Protein AF-0000000083548381 (afdb_homodimer)

Foldseek 3Di:
DKFKKFWKAFQDPDPLFHAIEIEGLDQPPDDPVLLLCVQLVVQGQKYKYWHADPDPQFGIEIWIYHNHGTDFDDDRNVQRRVLVCQQVPVDWDAQDWDWGWYQTNVGTFIKIFGDYRRHTFKIKGWFAWKDWDDFDDDLPVVCQQQVADSVQWDAPPFDDTFTWMWRPFTATETEGHDPVRQLRGDGPLVVQLVVCVVVVHQGYKYKYQDDPDPQARIEIWTAGCVVPGGTDQDDFGVVQRVVLSCLLRPVDDPPDWDKGWYWGNVNVPRIGIKIWTWDDDNVTIIIMIMGHMDTDDIDMDDRD/DKFKKFWKAFQDPDPLFHAIEIEGLDQPPDDPVLLLCVQLVVQGQKYKYWHADPDPQFGIEIWIYHNHGTDFDDDRNVQRRVLVCQQVVVDWDAQDWDWGWYQTNVGTFIKIFGDYRRHTFKIKGWFAWKDWDDFDDDLPVVCQQFVADSVQWDAPPFDDTFTWMWRPFTATETEGHDPVRQLRGDGPLVVQLVVCVVVVHQGYKYKYQDDPDPQARIEIWTAGCVVPGGTDFDDFGVVQRVVLSCLLRPVDDPPDWDKGWYWGNVNVPRIGIKIWTWDDDNVTIIIMIMGHMDTDDIDMDDRD

Structure (mmCIF, N/CA/C/O backbone):
data_AF-0000000083548381-model_v1
#
loop_
_entity.id
_entity.type
_entity.pdbx_description
1 polymer 'Diaminopimelate epimerase'
#
loop_
_atom_site.group_PDB
_atom_site.id
_atom_site.type_symbol
_atom_site.label_atom_id
_atom_site.label_alt_id
_atom_site.label_comp_id
_atom_site.label_asym_id
_atom_site.label_entity_id
_atom_site.label_seq_id
_atom_site.pdbx_PDB_ins_code
_atom_site.Cartn_x
_atom_site.Cartn_y
_atom_site.Cartn_z
_atom_site.occupancy
_atom_site.B_iso_or_equiv
_atom_site.auth_seq_id
_atom_site.auth_comp_id
_atom_site.auth_asym_id
_atom_site.auth_atom_id
_atom_site.pdbx_PDB_model_num
ATOM 1 N N . MET A 1 1 ? -20.359 9.078 -6.699 1 93.06 1 MET A N 1
ATOM 2 C CA . MET A 1 1 ? -20.688 7.75 -7.223 1 93.06 1 MET A CA 1
ATOM 3 C C . MET A 1 1 ? -19.922 6.668 -6.473 1 93.06 1 MET A C 1
ATOM 5 O O . MET A 1 1 ? -18.922 6.957 -5.805 1 93.06 1 MET A O 1
ATOM 9 N N . LYS A 1 2 ? -20.438 5.449 -6.5 1 96.62 2 LYS A N 1
ATOM 10 C CA . LYS A 1 2 ? -19.828 4.355 -5.758 1 96.62 2 LYS A CA 1
ATOM 11 C C . LYS A 1 2 ? -19.703 3.104 -6.621 1 96.62 2 LYS A C 1
ATOM 13 O O . LYS A 1 2 ? -20.453 2.936 -7.586 1 96.62 2 LYS A O 1
ATOM 18 N N . LYS A 1 3 ? -18.734 2.312 -6.312 1 98.06 3 LYS A N 1
ATOM 19 C CA . LYS A 1 3 ? -18.562 0.994 -6.91 1 98.06 3 LYS A CA 1
ATOM 20 C C . LYS A 1 3 ? -18.297 -0.064 -5.844 1 98.06 3 LYS A C 1
ATOM 22 O O . LYS A 1 3 ? -17.641 0.213 -4.836 1 98.06 3 LYS A O 1
ATOM 27 N N . VAL A 1 4 ? -18.844 -1.214 -6.07 1 98.44 4 VAL A N 1
ATOM 28 C CA . VAL A 1 4 ? -18.469 -2.365 -5.25 1 98.44 4 VAL A CA 1
ATOM 29 C C . VAL A 1 4 ? -17 -2.695 -5.457 1 98.44 4 VAL A C 1
ATOM 31 O O . VAL A 1 4 ? -16.484 -2.619 -6.578 1 98.44 4 VAL A O 1
ATOM 34 N N . ILE A 1 5 ? -16.328 -3.074 -4.383 1 98.5 5 ILE A N 1
ATOM 35 C CA . ILE A 1 5 ? -14.914 -3.432 -4.477 1 98.5 5 ILE A CA 1
ATOM 36 C C . ILE A 1 5 ? -14.609 -4.578 -3.514 1 98.5 5 ILE A C 1
ATOM 38 O O . ILE A 1 5 ? -15.148 -4.629 -2.406 1 98.5 5 ILE A O 1
ATOM 42 N N . TYR A 1 6 ? -13.789 -5.531 -3.953 1 98.62 6 TYR A N 1
ATOM 43 C CA . TYR A 1 6 ? -13.32 -6.652 -3.146 1 98.62 6 TYR A CA 1
ATOM 44 C C . TYR A 1 6 ? -11.805 -6.582 -2.949 1 98.62 6 TYR A C 1
ATOM 46 O O . TYR A 1 6 ? -11.078 -6.137 -3.838 1 98.62 6 TYR A O 1
ATOM 54 N N . GLY A 1 7 ? -11.367 -6.918 -1.779 1 98.25 7 GLY A N 1
ATOM 55 C CA . GLY A 1 7 ? -10.008 -7.391 -1.57 1 98.25 7 GLY A CA 1
ATOM 56 C C . GLY A 1 7 ? -9.883 -8.898 -1.626 1 98.25 7 GLY A C 1
ATOM 57 O O . GLY A 1 7 ? -10.562 -9.609 -0.88 1 98.25 7 GLY A O 1
ATOM 58 N N . VAL A 1 8 ? -9.031 -9.391 -2.521 1 98.62 8 VAL A N 1
ATOM 59 C CA . VAL A 1 8 ? -8.969 -10.828 -2.756 1 98.62 8 VAL A CA 1
ATOM 60 C C . VAL A 1 8 ? -7.52 -11.305 -2.656 1 98.62 8 VAL A C 1
ATOM 62 O O . VAL A 1 8 ? -6.621 -10.711 -3.254 1 98.62 8 VAL A O 1
ATOM 65 N N . ASP A 1 9 ? -7.305 -12.312 -1.86 1 98.25 9 ASP A N 1
ATOM 66 C CA . ASP A 1 9 ? -6 -12.969 -1.795 1 98.25 9 ASP A CA 1
ATOM 67 C C . ASP A 1 9 ? -5.934 -14.148 -2.762 1 98.25 9 ASP A C 1
ATOM 69 O O . ASP A 1 9 ? -6.543 -15.195 -2.52 1 98.25 9 ASP A O 1
ATOM 73 N N . ALA A 1 10 ? -5.164 -13.938 -3.809 1 98.5 10 ALA A N 1
ATOM 74 C CA . ALA A 1 10 ? -4.98 -15 -4.797 1 98.5 10 ALA A CA 1
ATOM 75 C C . ALA A 1 10 ? -3.922 -16 -4.336 1 98.5 10 ALA A C 1
ATOM 77 O O . ALA A 1 10 ? -2.982 -15.633 -3.629 1 98.5 10 ALA A O 1
ATOM 78 N N . PHE A 1 11 ? -4.074 -17.266 -4.699 1 98.5 11 PHE A N 1
ATOM 79 C CA . PHE A 1 11 ? -3.166 -18.375 -4.414 1 98.5 11 PHE A CA 1
ATOM 80 C C . PHE A 1 11 ? -3.213 -18.75 -2.938 1 98.5 11 PHE A C 1
ATOM 82 O O . PHE A 1 11 ? -2.203 -19.156 -2.363 1 98.5 11 PHE A O 1
ATOM 89 N N . SER A 1 12 ? -4.332 -18.5 -2.312 1 97.5 12 SER A N 1
ATOM 90 C CA . SER A 1 12 ? -4.527 -18.906 -0.928 1 97.5 12 SER A CA 1
ATOM 91 C C . SER A 1 12 ? -6.008 -19.125 -0.619 1 97.5 12 SER A C 1
ATOM 93 O O . SER A 1 12 ? -6.863 -18.406 -1.146 1 97.5 12 SER A O 1
ATOM 95 N N . ALA A 1 13 ? -6.262 -20.109 0.198 1 95.5 13 ALA A N 1
ATOM 96 C CA . ALA A 1 13 ? -7.613 -20.312 0.717 1 95.5 13 ALA A CA 1
ATOM 97 C C . ALA A 1 13 ? -7.781 -19.656 2.082 1 95.5 13 ALA A C 1
ATOM 99 O O . ALA A 1 13 ? -8.898 -19.578 2.605 1 95.5 13 ALA A O 1
ATOM 100 N N . THR A 1 14 ? -6.699 -19.156 2.584 1 94 14 THR A N 1
ATOM 101 C CA . THR A 1 14 ? -6.691 -18.562 3.918 1 94 14 THR A CA 1
ATOM 102 C C . THR A 1 14 ? -6.504 -17.047 3.838 1 94 14 THR A C 1
ATOM 104 O O . THR A 1 14 ? -5.582 -16.562 3.18 1 94 14 THR A O 1
ATOM 107 N N . PRO A 1 15 ? -7.387 -16.312 4.594 1 96.12 15 PRO A N 1
ATOM 108 C CA . PRO A 1 15 ? -7.219 -14.859 4.605 1 96.12 15 PRO A CA 1
ATOM 109 C C . PRO A 1 15 ? -5.809 -14.438 5.012 1 96.12 15 PRO A C 1
ATOM 111 O O . PRO A 1 15 ? -5.211 -15.039 5.902 1 96.12 15 PRO A O 1
ATOM 114 N N . PHE A 1 16 ? -5.309 -13.383 4.41 1 96.38 16 PHE A N 1
ATOM 115 C CA . PHE A 1 16 ? -4.039 -12.727 4.699 1 96.38 16 PHE A CA 1
ATOM 116 C C . PHE A 1 16 ? -2.869 -13.555 4.188 1 96.38 16 PHE A C 1
ATOM 118 O O . PHE A 1 16 ? -1.716 -13.297 4.531 1 96.38 16 PHE A O 1
ATOM 125 N N . GLY A 1 17 ? -3.141 -14.57 3.42 1 96.25 17 GLY A N 1
ATOM 126 C CA . GLY A 1 17 ? -2.139 -15.258 2.627 1 96.25 17 GLY A CA 1
ATOM 127 C C . GLY A 1 17 ? -2.123 -14.82 1.174 1 96.25 17 GLY A C 1
ATOM 128 O O . GLY A 1 17 ? -2.762 -13.836 0.81 1 96.25 17 GLY A O 1
ATOM 129 N N . GLY A 1 18 ? -1.327 -15.508 0.429 1 97 18 GLY A N 1
ATOM 130 C CA . GLY A 1 18 ? -1.362 -15.297 -1.01 1 97 18 GLY A CA 1
ATOM 131 C C . GLY A 1 18 ? -0.897 -13.914 -1.425 1 97 18 GLY A C 1
ATOM 132 O O . GLY A 1 18 ? -0.08 -13.297 -0.738 1 97 18 GLY A O 1
ATOM 133 N N . ASN A 1 19 ? -1.359 -13.57 -2.607 1 97.06 19 ASN A N 1
ATOM 134 C CA . ASN A 1 19 ? -1.083 -12.273 -3.221 1 97.06 19 ASN A CA 1
ATOM 135 C C . ASN A 1 19 ? -2.352 -11.438 -3.357 1 97.06 19 ASN A C 1
ATOM 137 O O . ASN A 1 19 ? -3.258 -11.789 -4.113 1 97.06 19 ASN A O 1
ATOM 141 N N . PRO A 1 20 ? -2.408 -10.328 -2.66 1 97.25 20 PRO A N 1
ATOM 142 C CA . PRO A 1 20 ? -3.645 -9.539 -2.625 1 97.25 20 PRO A CA 1
ATOM 143 C C . PRO A 1 20 ? -3.869 -8.742 -3.904 1 97.25 20 PRO A C 1
ATOM 145 O O . PRO A 1 20 ? -2.908 -8.25 -4.508 1 97.25 20 PRO A O 1
ATOM 148 N N . ALA A 1 21 ? -5.133 -8.594 -4.277 1 98.06 21 ALA A N 1
ATOM 149 C CA . ALA A 1 21 ? -5.562 -7.766 -5.398 1 98.06 21 ALA A CA 1
ATOM 150 C C . ALA A 1 21 ? -6.906 -7.105 -5.109 1 98.06 21 ALA A C 1
ATOM 152 O O . ALA A 1 21 ? -7.762 -7.691 -4.441 1 98.06 21 ALA A O 1
ATOM 153 N N . GLY A 1 22 ? -7.027 -5.859 -5.543 1 98.5 22 GLY A N 1
ATOM 154 C CA . GLY A 1 22 ? -8.359 -5.273 -5.609 1 98.5 22 GLY A CA 1
ATOM 155 C C . GLY A 1 22 ? -9.156 -5.742 -6.809 1 98.5 22 GLY A C 1
ATOM 156 O O . GLY A 1 22 ? -8.594 -5.988 -7.879 1 98.5 22 GLY A O 1
ATOM 157 N N . VAL A 1 23 ? -10.438 -5.879 -6.613 1 98.88 23 VAL A N 1
ATOM 158 C CA . VAL A 1 23 ? -11.305 -6.305 -7.703 1 98.88 23 VAL A CA 1
ATOM 159 C C . VAL A 1 23 ? -12.57 -5.453 -7.719 1 98.88 23 VAL A C 1
ATOM 161 O O . VAL A 1 23 ? -13.32 -5.426 -6.734 1 98.88 23 VAL A O 1
ATOM 164 N N . VAL A 1 24 ? -12.75 -4.699 -8.734 1 98.88 24 VAL A N 1
ATOM 165 C CA . VAL A 1 24 ? -14.039 -4.062 -9.016 1 98.88 24 VAL A CA 1
ATOM 166 C C . VAL A 1 24 ? -14.844 -4.926 -9.984 1 98.88 24 VAL A C 1
ATOM 168 O O . VAL A 1 24 ? -14.578 -4.926 -11.188 1 98.88 24 VAL A O 1
ATOM 171 N N . PRO A 1 25 ? -15.812 -5.633 -9.508 1 98.62 25 PRO A N 1
ATOM 172 C CA . PRO A 1 25 ? -16.469 -6.664 -10.305 1 98.62 25 PRO A CA 1
ATOM 173 C C . PRO A 1 25 ? -17.297 -6.086 -11.453 1 98.62 25 PRO A C 1
ATOM 175 O O . PRO A 1 25 ? -17.609 -6.801 -12.414 1 98.62 25 PRO A O 1
ATOM 178 N N . ASN A 1 26 ? -17.75 -4.891 -11.367 1 98.31 26 ASN A N 1
ATOM 179 C CA . ASN A 1 26 ? -18.453 -4.164 -12.422 1 98.31 26 ASN A CA 1
ATOM 180 C C . ASN A 1 26 ? -17.938 -2.734 -12.555 1 98.31 26 ASN A C 1
ATOM 182 O O . ASN A 1 26 ? -18.359 -1.847 -11.812 1 98.31 26 ASN A O 1
ATOM 186 N N . ALA A 1 27 ? -17.141 -2.523 -13.625 1 98.19 27 ALA A N 1
ATOM 187 C CA . ALA A 1 27 ? -16.438 -1.247 -13.766 1 98.19 27 ALA A CA 1
ATOM 188 C C . ALA A 1 27 ? -17.125 -0.354 -14.797 1 98.19 27 ALA A C 1
ATOM 190 O O . ALA A 1 27 ? -16.578 0.684 -15.18 1 98.19 27 ALA A O 1
ATOM 191 N N . ILE A 1 28 ? -18.281 -0.735 -15.289 1 97.19 28 ILE A N 1
ATOM 192 C CA . ILE A 1 28 ? -19.016 0.091 -16.25 1 97.19 28 ILE A CA 1
ATOM 193 C C . ILE A 1 28 ? -19.188 1.497 -15.672 1 97.19 28 ILE A C 1
ATOM 195 O O . ILE A 1 28 ? -19.562 1.659 -14.508 1 97.19 28 ILE A O 1
ATOM 199 N N . GLY A 1 29 ? -18.891 2.477 -16.453 1 96.81 29 GLY A N 1
ATOM 200 C CA . GLY A 1 29 ? -19.062 3.857 -16.031 1 96.81 29 GLY A CA 1
ATOM 201 C C . GLY A 1 29 ? -17.781 4.512 -15.57 1 96.81 29 GLY A C 1
ATOM 202 O O . GLY A 1 29 ? -17.703 5.734 -15.453 1 96.81 29 GLY A O 1
ATOM 203 N N . LEU A 1 30 ? -16.766 3.703 -15.281 1 97.94 30 LEU A N 1
ATOM 204 C CA . LEU A 1 30 ? -15.484 4.246 -14.852 1 97.94 30 LEU A CA 1
ATOM 205 C C . LEU A 1 30 ? -14.617 4.609 -16.062 1 97.94 30 LEU A C 1
ATOM 207 O O . LEU A 1 30 ? -14.57 3.865 -17.031 1 97.94 30 LEU A O 1
ATOM 211 N N . ASN A 1 31 ? -13.992 5.754 -15.984 1 97.56 31 ASN A N 1
ATOM 212 C CA . ASN A 1 31 ? -12.984 6.098 -16.984 1 97.56 31 ASN A CA 1
ATOM 213 C C . ASN A 1 31 ? -11.57 5.785 -16.484 1 97.56 31 ASN A C 1
ATOM 215 O O . ASN A 1 31 ? -11.406 5.312 -15.352 1 97.56 31 ASN A O 1
ATOM 219 N N . HIS A 1 32 ? -10.594 6.008 -17.359 1 97.88 32 HIS A N 1
ATOM 220 C CA . HIS A 1 32 ? -9.203 5.688 -17.062 1 97.88 32 HIS A CA 1
ATOM 221 C C . HIS A 1 32 ? -8.734 6.387 -15.797 1 97.88 32 HIS A C 1
ATOM 223 O O . HIS A 1 32 ? -8.078 5.777 -14.945 1 97.88 32 HIS A O 1
ATOM 229 N N . ARG A 1 33 ? -9.078 7.656 -15.648 1 95.81 33 ARG A N 1
ATOM 230 C CA . ARG A 1 33 ? -8.664 8.453 -14.5 1 95.81 33 ARG A CA 1
ATOM 231 C C . ARG A 1 33 ? -9.266 7.91 -13.211 1 95.81 33 ARG A C 1
ATOM 233 O O . ARG A 1 33 ? -8.578 7.82 -12.188 1 95.81 33 ARG A O 1
ATOM 240 N N . ASP A 1 34 ? -10.547 7.555 -13.25 1 97 34 ASP A N 1
ATOM 241 C CA . ASP A 1 34 ? -11.219 6.977 -12.086 1 97 34 ASP A CA 1
ATOM 242 C C . ASP A 1 34 ? -10.531 5.688 -11.641 1 97 34 ASP A C 1
ATOM 244 O O . ASP A 1 34 ? -10.266 5.5 -10.453 1 97 34 ASP A O 1
ATOM 248 N N . MET A 1 35 ? -10.281 4.84 -12.578 1 98.44 35 MET A N 1
ATOM 249 C CA . MET A 1 35 ? -9.688 3.537 -12.281 1 98.44 35 MET A CA 1
ATOM 250 C C . MET A 1 35 ? -8.305 3.699 -11.656 1 98.44 35 MET A C 1
ATOM 252 O O . MET A 1 35 ? -7.961 2.992 -10.711 1 98.44 35 MET A O 1
ATOM 256 N N . LEU A 1 36 ? -7.535 4.613 -12.203 1 97.19 36 LEU A N 1
ATOM 257 C CA . LEU A 1 36 ? -6.211 4.875 -11.648 1 97.19 36 LEU A CA 1
ATOM 258 C C . LEU A 1 36 ? -6.312 5.402 -10.227 1 97.19 36 LEU A C 1
ATOM 260 O O . LEU A 1 36 ? -5.562 4.973 -9.344 1 97.19 36 LEU A O 1
ATOM 264 N N . LYS A 1 37 ? -7.227 6.316 -9.953 1 96 37 LYS A N 1
ATOM 265 C CA . LYS A 1 37 ? -7.422 6.867 -8.617 1 96 37 LYS A CA 1
ATOM 266 C C . LYS A 1 37 ? -7.82 5.777 -7.625 1 96 37 LYS A C 1
ATOM 268 O O . LYS A 1 37 ? -7.324 5.75 -6.496 1 96 37 LYS A O 1
ATOM 273 N N . ILE A 1 38 ? -8.672 4.914 -8.031 1 97.69 38 ILE A N 1
ATOM 274 C CA . ILE A 1 38 ? -9.125 3.824 -7.176 1 97.69 38 ILE A CA 1
ATOM 275 C C . ILE A 1 38 ? -7.957 2.893 -6.863 1 97.69 38 ILE A C 1
ATOM 277 O O . ILE A 1 38 ? -7.766 2.492 -5.711 1 97.69 38 ILE A O 1
ATOM 281 N N . ALA A 1 39 ? -7.18 2.594 -7.887 1 97.38 39 ALA A N 1
ATOM 282 C CA . ALA A 1 39 ? -6.02 1.726 -7.688 1 97.38 39 ALA A CA 1
ATOM 283 C C . ALA A 1 39 ? -5.023 2.354 -6.715 1 97.38 39 ALA A C 1
ATOM 285 O O . ALA A 1 39 ? -4.477 1.669 -5.848 1 97.38 39 ALA A O 1
ATOM 286 N N . MET A 1 40 ? -4.793 3.607 -6.906 1 94.69 40 MET A N 1
ATOM 287 C CA . MET A 1 40 ? -3.9 4.336 -6.012 1 94.69 40 MET A CA 1
ATOM 288 C C . MET A 1 40 ? -4.406 4.277 -4.574 1 94.69 40 MET A C 1
ATOM 290 O O . MET A 1 40 ? -3.625 4.059 -3.645 1 94.69 40 MET A O 1
ATOM 294 N N . GLU A 1 41 ? -5.699 4.48 -4.418 1 95.62 41 GLU A N 1
ATOM 295 C CA . GLU A 1 41 ? -6.324 4.48 -3.1 1 95.62 41 GLU A CA 1
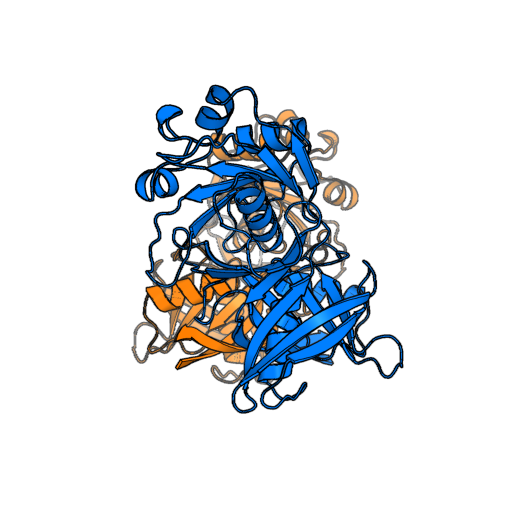ATOM 296 C C . GLU A 1 41 ? -6.188 3.121 -2.422 1 95.62 41 GLU A C 1
ATOM 298 O O . GLU A 1 41 ? -5.934 3.045 -1.218 1 95.62 41 GLU A O 1
ATOM 303 N N . MET A 1 42 ? -6.371 2.059 -3.17 1 95.31 42 MET A N 1
ATOM 304 C CA . MET A 1 42 ? -6.293 0.707 -2.623 1 95.31 42 MET A CA 1
ATOM 305 C C . MET A 1 42 ? -4.863 0.36 -2.229 1 95.31 42 MET A C 1
ATOM 307 O O . MET A 1 42 ? -4.641 -0.421 -1.301 1 95.31 42 MET A O 1
ATOM 311 N N . ASN A 1 43 ? -3.963 0.927 -2.979 1 93.62 43 ASN A N 1
ATOM 312 C CA . ASN A 1 43 ? -2.537 0.795 -2.699 1 93.62 43 ASN A CA 1
ATOM 313 C C . ASN A 1 43 ? -2.107 -0.668 -2.658 1 93.62 43 ASN A C 1
ATOM 315 O O . ASN A 1 43 ? -1.289 -1.057 -1.822 1 93.62 43 ASN A O 1
ATOM 319 N N . LEU A 1 44 ? -2.74 -1.518 -3.422 1 94.38 44 LEU A N 1
ATOM 320 C CA . LEU A 1 44 ? -2.322 -2.896 -3.65 1 94.38 44 LEU A CA 1
ATOM 321 C C . LEU A 1 44 ? -1.497 -3.01 -4.926 1 94.38 44 LEU A C 1
ATOM 323 O O . LEU A 1 44 ? -1.412 -2.055 -5.703 1 94.38 44 LEU A O 1
ATOM 327 N N . SER A 1 45 ? -0.837 -4.129 -5.086 1 92.56 45 SER A N 1
ATOM 328 C CA . SER A 1 45 ? 0.006 -4.273 -6.27 1 92.56 45 SER A CA 1
ATOM 329 C C . SER A 1 45 ? -0.788 -4.027 -7.547 1 92.56 45 SER A C 1
ATOM 331 O O . SER A 1 45 ? -0.343 -3.291 -8.43 1 92.56 45 SER A O 1
ATOM 333 N N . GLU A 1 46 ? -1.991 -4.695 -7.617 1 96.62 46 GLU A N 1
ATOM 334 C CA . GLU A 1 46 ? -2.881 -4.426 -8.742 1 96.62 46 GLU A CA 1
ATOM 335 C C . GLU A 1 46 ? -4.34 -4.387 -8.289 1 96.62 46 GLU A C 1
ATOM 337 O O . GLU A 1 46 ? -4.719 -5.062 -7.332 1 96.62 46 GLU A O 1
ATOM 342 N N . THR A 1 47 ? -5.066 -3.623 -8.922 1 98.62 47 THR A N 1
ATOM 343 C CA . THR A 1 47 ? -6.523 -3.631 -8.883 1 98.62 47 THR A CA 1
ATOM 344 C C . THR A 1 47 ? -7.109 -3.922 -10.258 1 98.62 47 THR A C 1
ATOM 346 O O . THR A 1 47 ? -6.703 -3.311 -11.25 1 98.62 47 THR A O 1
ATOM 349 N N . ALA A 1 48 ? -7.957 -4.895 -10.281 1 98.88 48 ALA A N 1
ATOM 350 C CA . ALA A 1 48 ? -8.586 -5.301 -11.531 1 98.88 48 ALA A CA 1
ATOM 351 C C . ALA A 1 48 ? -9.977 -4.676 -11.672 1 98.88 48 ALA A C 1
ATOM 353 O O . ALA A 1 48 ? -10.758 -4.668 -10.719 1 98.88 48 ALA A O 1
ATOM 354 N N . PHE A 1 49 ? -10.211 -4.148 -12.828 1 98.88 49 PHE A N 1
ATOM 355 C CA . PHE A 1 49 ? -11.508 -3.58 -13.188 1 98.88 49 PHE A CA 1
ATOM 356 C C . PHE A 1 49 ? -12.18 -4.414 -14.266 1 98.88 49 PHE A C 1
ATOM 358 O O . PHE A 1 49 ? -11.672 -4.523 -15.383 1 98.88 49 PHE A O 1
ATOM 365 N N . ILE A 1 50 ? -13.336 -4.949 -13.93 1 98.69 50 ILE A N 1
ATOM 366 C CA . ILE A 1 50 ? -13.953 -5.949 -14.789 1 98.69 50 ILE A CA 1
ATOM 367 C C . ILE A 1 50 ? -15.141 -5.336 -15.531 1 98.69 50 ILE A C 1
ATOM 369 O O . ILE A 1 50 ? -16 -4.691 -14.914 1 98.69 50 ILE A O 1
ATOM 373 N N . PHE A 1 51 ? -15.133 -5.473 -16.844 1 98.06 51 PHE A N 1
ATOM 374 C CA . PHE A 1 51 ? -16.219 -5.059 -17.703 1 98.06 51 PHE A CA 1
ATOM 375 C C . PHE A 1 51 ? -16.891 -6.273 -18.359 1 98.06 51 PHE A C 1
ATOM 377 O O . PHE A 1 51 ? -16.281 -6.938 -19.203 1 98.06 51 PHE A O 1
ATOM 384 N N . PRO A 1 52 ? -18.109 -6.586 -17.906 1 94.94 52 PRO A N 1
ATOM 385 C CA . PRO A 1 52 ? -18.781 -7.637 -18.672 1 94.94 52 PRO A CA 1
ATOM 386 C C . PRO A 1 52 ? -19.016 -7.258 -20.125 1 94.94 52 PRO A C 1
ATOM 388 O O . PRO A 1 52 ? -19.328 -6.102 -20.422 1 94.94 52 PRO A O 1
ATOM 391 N N . LEU A 1 53 ? -18.625 -8.242 -20.906 1 87.31 53 LEU A N 1
ATOM 392 C CA . LEU A 1 53 ? -18.797 -7.984 -22.344 1 87.31 53 LEU A CA 1
ATOM 393 C C . LEU A 1 53 ? -19.922 -8.82 -22.922 1 87.31 53 LEU A C 1
ATOM 395 O O . LEU A 1 53 ? -20.219 -9.906 -22.406 1 87.31 53 LEU A O 1
ATOM 399 N N . GLN A 1 54 ? -20.75 -8.242 -23.703 1 76 54 GLN A N 1
ATOM 400 C CA . GLN A 1 54 ? -21.812 -8.953 -24.406 1 76 54 GLN A CA 1
ATOM 401 C C . GLN A 1 54 ? -21.453 -9.188 -25.875 1 76 54 GLN A C 1
ATOM 403 O O . GLN A 1 54 ? -22.156 -8.727 -26.781 1 76 54 GLN A O 1
ATOM 408 N N . ASP A 1 55 ? -20.141 -9.711 -25.984 1 79.38 55 ASP A N 1
ATOM 409 C CA . ASP A 1 55 ? -19.859 -9.969 -27.391 1 79.38 55 ASP A CA 1
ATOM 410 C C . ASP A 1 55 ? -19.406 -11.414 -27.609 1 79.38 55 ASP A C 1
ATOM 412 O O . ASP A 1 55 ? -19.422 -12.219 -26.688 1 79.38 55 ASP A O 1
ATOM 416 N N . ASP A 1 56 ? -19.328 -11.859 -28.844 1 80.94 56 ASP A N 1
ATOM 417 C CA . ASP A 1 56 ? -19.062 -13.25 -29.219 1 80.94 56 ASP A CA 1
ATOM 418 C C . ASP A 1 56 ? -17.562 -13.562 -29.094 1 80.94 56 ASP A C 1
ATOM 420 O O . ASP A 1 56 ? -17.172 -14.734 -29.094 1 80.94 56 ASP A O 1
ATOM 424 N N . VAL A 1 57 ? -16.719 -12.641 -28.859 1 89 57 VAL A N 1
ATOM 425 C CA . VAL A 1 57 ? -15.281 -12.852 -28.938 1 89 57 VAL A CA 1
ATOM 426 C C . VAL A 1 57 ? -14.711 -12.977 -27.531 1 89 57 VAL A C 1
ATOM 428 O O . VAL A 1 57 ? -13.82 -13.805 -27.281 1 89 57 VAL A O 1
ATOM 431 N N . SER A 1 58 ? -15.156 -12.234 -26.609 1 93.75 58 SER A N 1
ATOM 432 C CA . SER A 1 58 ? -14.68 -12.227 -25.234 1 93.75 58 SER A CA 1
ATOM 433 C C . SER A 1 58 ? -15.836 -12.109 -24.25 1 93.75 58 SER A C 1
ATOM 435 O O . SER A 1 58 ? -16.891 -11.555 -24.594 1 93.75 58 SER A O 1
ATOM 437 N N . ASP A 1 59 ? -15.68 -12.672 -23.172 1 95.69 59 ASP A N 1
ATOM 438 C CA . ASP A 1 59 ? -16.734 -12.656 -22.156 1 95.69 59 ASP A CA 1
ATOM 439 C C . ASP A 1 59 ? -16.594 -11.445 -21.234 1 95.69 59 ASP A C 1
ATOM 441 O O . ASP A 1 59 ? -17.594 -10.844 -20.844 1 95.69 59 ASP A O 1
ATOM 445 N N . TYR A 1 60 ? -15.359 -11.156 -20.859 1 97.5 60 TYR A N 1
ATOM 446 C CA . TYR A 1 60 ? -15.047 -10.039 -19.984 1 97.5 60 TYR A CA 1
ATOM 447 C C . TYR A 1 60 ? -13.844 -9.258 -20.484 1 97.5 60 TYR A C 1
ATOM 449 O O . TYR A 1 60 ? -12.906 -9.836 -21.047 1 97.5 60 TYR A O 1
ATOM 457 N N . GLU A 1 61 ? -13.891 -7.992 -20.344 1 97.69 61 GLU A N 1
ATOM 458 C CA . GLU A 1 61 ? -12.68 -7.18 -20.391 1 97.69 61 GLU A CA 1
ATOM 459 C C . GLU A 1 61 ? -12.172 -6.875 -18.984 1 97.69 61 GLU A C 1
ATOM 461 O O . GLU A 1 61 ? -12.945 -6.512 -18.094 1 97.69 61 GLU A O 1
ATOM 466 N N . VAL A 1 62 ? -10.969 -7.141 -18.781 1 98.25 62 VAL A N 1
ATOM 467 C CA . VAL A 1 62 ? -10.367 -6.836 -17.5 1 98.25 62 VAL A CA 1
ATOM 468 C C . VAL A 1 62 ? -9.195 -5.879 -17.688 1 98.25 62 VAL A C 1
ATOM 470 O O . VAL A 1 62 ? -8.281 -6.156 -18.469 1 98.25 62 VAL A O 1
ATOM 473 N N . ARG A 1 63 ? -9.242 -4.766 -17.031 1 98.69 63 ARG A N 1
ATOM 474 C CA . ARG A 1 63 ? -8.164 -3.791 -17.016 1 98.69 63 ARG A CA 1
ATOM 475 C C . ARG A 1 63 ? -7.441 -3.801 -15.664 1 98.69 63 ARG A C 1
ATOM 477 O O . ARG A 1 63 ? -8.086 -3.852 -14.609 1 98.69 63 ARG A O 1
ATOM 484 N N . PHE A 1 64 ? -6.141 -3.811 -15.695 1 98.62 64 PHE A N 1
ATOM 485 C CA . PHE A 1 64 ? -5.324 -3.922 -14.492 1 98.62 64 PHE A CA 1
ATOM 486 C C . PHE A 1 64 ? -4.57 -2.623 -14.234 1 98.62 64 PHE A C 1
ATOM 488 O O . PHE A 1 64 ? -3.957 -2.059 -15.141 1 98.62 64 PHE A O 1
ATOM 495 N N . PHE A 1 65 ? -4.582 -2.17 -12.977 1 98.44 65 PHE A N 1
ATOM 496 C CA . PHE A 1 65 ? -3.893 -0.941 -12.602 1 98.44 65 PHE A CA 1
ATOM 497 C C . PHE A 1 65 ? -3.035 -1.16 -11.359 1 98.44 65 PHE A C 1
ATOM 499 O O . PHE A 1 65 ? -3.5 -1.726 -10.367 1 98.44 65 PHE A O 1
ATOM 506 N N . THR A 1 66 ? -1.754 -0.804 -11.438 1 96.06 66 THR A N 1
ATOM 507 C CA . THR A 1 66 ? -0.99 -0.497 -10.234 1 96.06 66 THR A CA 1
ATOM 508 C C . THR A 1 66 ? -1.379 0.872 -9.68 1 96.06 66 THR A C 1
ATOM 510 O O . THR A 1 66 ? -2.182 1.586 -10.289 1 96.06 66 THR A O 1
ATOM 513 N N . PRO A 1 67 ? -0.802 1.265 -8.523 1 93.38 67 PRO A N 1
ATOM 514 C CA . PRO A 1 67 ? -1.116 2.596 -8 1 93.38 67 PRO A CA 1
ATOM 515 C C . PRO A 1 67 ? -0.664 3.719 -8.93 1 93.38 67 PRO A C 1
ATOM 517 O O . PRO A 1 67 ? -1.129 4.855 -8.805 1 93.38 67 PRO A O 1
ATOM 520 N N . THR A 1 68 ? 0.236 3.336 -9.953 1 92.06 68 THR A N 1
ATOM 521 C CA . THR A 1 68 ? 0.815 4.438 -10.719 1 92.06 68 THR A CA 1
ATOM 522 C C . THR A 1 68 ? 0.428 4.336 -12.188 1 92.06 68 THR A C 1
ATOM 524 O O . THR A 1 68 ? 0.535 5.316 -12.93 1 92.06 68 THR A O 1
ATOM 527 N N . GLN A 1 69 ? -0.007 3.137 -12.57 1 95.94 69 GLN A N 1
ATOM 528 C CA . GLN A 1 69 ? -0.242 3.016 -14.008 1 95.94 69 GLN A CA 1
ATOM 529 C C . GLN A 1 69 ? -1.064 1.771 -14.328 1 95.94 69 GLN A C 1
ATOM 531 O O . GLN A 1 69 ? -1.198 0.877 -13.484 1 95.94 69 GLN A O 1
ATOM 536 N N . GLU A 1 70 ? -1.611 1.777 -15.602 1 97.75 70 GLU A N 1
ATOM 537 C CA . GLU A 1 70 ? -2.242 0.576 -16.141 1 97.75 70 GLU A CA 1
ATOM 538 C C . GLU A 1 70 ? -1.198 -0.403 -16.672 1 97.75 70 GLU A C 1
ATOM 540 O O . GLU A 1 70 ? -0.181 0.01 -17.234 1 97.75 70 GLU A O 1
ATOM 545 N N . VAL A 1 71 ? -1.387 -1.667 -16.469 1 96.19 71 VAL A N 1
ATOM 546 C CA . VAL A 1 71 ? -0.489 -2.686 -17.016 1 96.19 71 VAL A CA 1
ATOM 547 C C . VAL A 1 71 ? -1.259 -3.609 -17.953 1 96.19 71 VAL A C 1
ATOM 549 O O . VAL A 1 71 ? -2.49 -3.672 -17.891 1 96.19 71 VAL A O 1
ATOM 552 N N . ASP A 1 72 ? -0.614 -4.289 -18.766 1 95.5 72 ASP A N 1
ATOM 553 C CA . ASP A 1 72 ? -1.237 -5.035 -19.844 1 95.5 72 ASP A CA 1
ATOM 554 C C . ASP A 1 72 ? -1.895 -6.312 -19.328 1 95.5 72 ASP A C 1
ATOM 556 O O . ASP A 1 72 ? -2.926 -6.742 -19.844 1 95.5 72 ASP A O 1
ATOM 560 N N . LEU A 1 73 ? -1.269 -6.938 -18.406 1 93.94 73 LEU A N 1
ATOM 561 C CA . LEU A 1 73 ? -1.726 -8.211 -17.859 1 93.94 73 LEU A CA 1
ATOM 562 C C . LEU A 1 73 ? -1.184 -8.43 -16.453 1 93.94 73 LEU A C 1
ATOM 564 O O . LEU A 1 73 ? -0.046 -8.055 -16.156 1 93.94 73 LEU A O 1
ATOM 568 N N . CYS A 1 74 ? -1.985 -9.023 -15.633 1 94.44 74 CYS A N 1
ATOM 569 C CA . CYS A 1 74 ? -1.575 -9.43 -14.297 1 94.44 74 CYS A CA 1
ATOM 570 C C . CYS A 1 74 ? -2.201 -10.766 -13.922 1 94.44 74 CYS A C 1
ATOM 572 O O . CYS A 1 74 ? -3.424 -10.875 -13.797 1 94.44 74 CYS A O 1
ATOM 574 N N . GLY A 1 75 ? -1.385 -11.75 -13.641 1 94.75 75 GLY A N 1
ATOM 575 C CA . GLY A 1 75 ? -1.852 -13.102 -13.391 1 94.75 75 GLY A CA 1
ATOM 576 C C . GLY A 1 75 ? -2.627 -13.234 -12.094 1 94.75 75 GLY A C 1
ATOM 577 O O . GLY A 1 75 ? -3.77 -13.695 -12.094 1 94.75 75 GLY A O 1
ATOM 578 N N . HIS A 1 76 ? -2.031 -12.781 -10.969 1 96.75 76 HIS A N 1
ATOM 579 C CA . HIS A 1 76 ? -2.691 -12.984 -9.68 1 96.75 76 HIS A CA 1
ATOM 580 C C . HIS A 1 76 ? -4.008 -12.211 -9.609 1 96.75 76 HIS A C 1
ATOM 582 O O . HIS A 1 76 ? -4.98 -12.695 -9.031 1 96.75 76 HIS A O 1
ATOM 588 N N . ALA A 1 77 ? -4.09 -11.055 -10.203 1 98 77 ALA A N 1
ATOM 589 C CA . ALA A 1 77 ? -5.332 -10.289 -10.219 1 98 77 ALA A CA 1
ATOM 590 C C . ALA A 1 77 ? -6.383 -10.961 -11.094 1 98 77 ALA A C 1
ATOM 592 O O . ALA A 1 77 ? -7.586 -10.82 -10.852 1 98 77 ALA A O 1
ATOM 593 N N . THR A 1 78 ? -5.91 -11.664 -12.125 1 98.12 78 THR A N 1
ATOM 594 C CA . THR A 1 78 ? -6.828 -12.453 -12.938 1 98.12 78 THR A CA 1
ATOM 595 C C . THR A 1 78 ? -7.453 -13.57 -12.102 1 98.12 78 THR A C 1
ATOM 597 O O . THR A 1 78 ? -8.672 -13.734 -12.094 1 98.12 78 THR A O 1
ATOM 600 N N . ILE A 1 79 ? -6.625 -14.258 -11.406 1 98.38 79 ILE A N 1
ATOM 601 C CA . ILE A 1 79 ? -7.109 -15.336 -10.547 1 98.38 79 ILE A CA 1
ATOM 602 C C . ILE A 1 79 ? -8.078 -14.773 -9.508 1 98.38 79 ILE A C 1
ATOM 604 O O . ILE A 1 79 ? -9.172 -15.312 -9.32 1 98.38 79 ILE A O 1
ATOM 608 N N . ALA A 1 80 ? -7.703 -13.711 -8.883 1 98.69 80 ALA A N 1
ATOM 609 C CA . ALA A 1 80 ? -8.531 -13.055 -7.879 1 98.69 80 ALA A CA 1
ATOM 610 C C . ALA A 1 80 ? -9.883 -12.656 -8.461 1 98.69 80 ALA A C 1
ATOM 612 O O . ALA A 1 80 ? -10.93 -12.883 -7.848 1 98.69 80 ALA A O 1
ATOM 613 N N . SER A 1 81 ? -9.867 -12.062 -9.648 1 98.69 81 SER A N 1
ATOM 614 C CA . SER A 1 81 ? -11.062 -11.547 -10.297 1 98.69 81 SER A CA 1
ATOM 615 C C . SER A 1 81 ? -12.078 -12.648 -10.562 1 98.69 81 SER A C 1
ATOM 617 O O . SER A 1 81 ? -13.219 -12.578 -10.102 1 98.69 81 SER A O 1
ATOM 619 N N . PHE A 1 82 ? -11.633 -13.648 -11.172 1 98.62 82 PHE A N 1
ATOM 620 C CA . PHE A 1 82 ? -12.594 -14.641 -11.633 1 98.62 82 PHE A CA 1
ATOM 621 C C . PHE A 1 82 ? -12.992 -15.57 -10.492 1 98.62 82 PHE A C 1
ATOM 623 O O . PHE A 1 82 ? -14.125 -16.078 -10.461 1 98.62 82 PHE A O 1
ATOM 630 N N . PHE A 1 83 ? -12.078 -15.789 -9.602 1 98.69 83 PHE A N 1
ATOM 631 C CA . PHE A 1 83 ? -12.484 -16.516 -8.398 1 98.69 83 PHE A CA 1
ATOM 632 C C . PHE A 1 83 ? -13.578 -15.758 -7.656 1 98.69 83 PHE A C 1
ATOM 634 O O . PHE A 1 83 ? -14.57 -16.359 -7.23 1 98.69 83 PHE A O 1
ATOM 641 N N . ALA A 1 84 ? -13.422 -14.484 -7.492 1 98.56 84 ALA A N 1
ATOM 642 C CA . ALA A 1 84 ? -14.391 -13.648 -6.785 1 98.56 84 ALA A CA 1
ATOM 643 C C . ALA A 1 84 ? -15.734 -13.641 -7.508 1 98.56 84 ALA A C 1
ATOM 645 O O . ALA A 1 84 ? -16.781 -13.805 -6.883 1 98.56 84 ALA A O 1
ATOM 646 N N . LEU A 1 85 ? -15.703 -13.438 -8.859 1 98.44 85 LEU A N 1
ATOM 647 C CA . LEU A 1 85 ? -16.938 -13.422 -9.633 1 98.44 85 LEU A CA 1
ATOM 648 C C . LEU A 1 85 ? -17.703 -14.734 -9.477 1 98.44 85 LEU A C 1
ATOM 650 O O . LEU A 1 85 ? -18.922 -14.742 -9.328 1 98.44 85 LEU A O 1
ATOM 654 N N . ALA A 1 86 ? -16.953 -15.812 -9.531 1 98.31 86 ALA A N 1
ATOM 655 C CA . ALA A 1 86 ? -17.578 -17.125 -9.398 1 98.31 86 ALA A CA 1
ATOM 656 C C . ALA A 1 86 ? -18.094 -17.344 -7.977 1 98.31 86 ALA A C 1
ATOM 658 O O . ALA A 1 86 ? -19.203 -17.859 -7.781 1 98.31 86 ALA A O 1
ATOM 659 N N . SER A 1 87 ? -17.281 -16.969 -6.992 1 97.69 87 SER A N 1
ATOM 660 C CA . SER A 1 87 ? -17.641 -17.125 -5.59 1 97.69 87 SER A CA 1
ATOM 661 C C . SER A 1 87 ? -18.922 -16.359 -5.266 1 97.69 87 SER A C 1
ATOM 663 O O . SER A 1 87 ? -19.719 -16.781 -4.418 1 97.69 87 SER A O 1
ATOM 665 N N . LYS A 1 88 ? -19.156 -15.258 -5.945 1 97.56 88 LYS A N 1
ATOM 666 C CA . LYS A 1 88 ? -20.297 -14.391 -5.684 1 97.56 88 LYS A CA 1
ATOM 667 C C . LYS A 1 88 ? -21.484 -14.766 -6.574 1 97.56 88 LYS A C 1
ATOM 669 O O . LYS A 1 88 ? -22.531 -14.102 -6.547 1 97.56 88 LYS A O 1
ATOM 674 N N . GLY A 1 89 ? -21.328 -15.758 -7.383 1 96.94 89 GLY A N 1
ATOM 675 C CA . GLY A 1 89 ? -22.422 -16.281 -8.195 1 96.94 89 GLY A CA 1
ATOM 676 C C . GLY A 1 89 ? -22.641 -15.5 -9.469 1 96.94 89 GLY A C 1
ATOM 677 O O . GLY A 1 89 ? -23.656 -15.672 -10.141 1 96.94 89 GLY A O 1
ATOM 678 N N . ILE A 1 90 ? -21.734 -14.609 -9.797 1 96.31 90 ILE A N 1
ATOM 679 C CA . ILE A 1 90 ? -21.844 -13.867 -11.047 1 96.31 90 ILE A CA 1
ATOM 680 C C . ILE A 1 90 ? -21.516 -14.789 -12.219 1 96.31 90 ILE A C 1
ATOM 682 O O . ILE A 1 90 ? -22.141 -14.695 -13.281 1 96.31 90 ILE A O 1
ATOM 686 N N . ILE A 1 91 ? -20.484 -15.602 -12.016 1 96.06 91 ILE A N 1
ATOM 687 C CA . ILE A 1 91 ? -20.203 -16.703 -12.922 1 96.06 91 ILE A CA 1
ATOM 688 C C . ILE A 1 91 ? -20.609 -18.031 -12.266 1 96.06 91 ILE A C 1
ATOM 690 O O . ILE A 1 91 ? -20.203 -18.312 -11.141 1 96.06 91 ILE A O 1
ATOM 694 N N . THR A 1 92 ? -21.391 -18.75 -12.938 1 95.75 92 THR A N 1
ATOM 695 C CA . THR A 1 92 ? -21.859 -20 -12.352 1 95.75 92 THR A CA 1
ATOM 696 C C . THR A 1 92 ? -21.328 -21.203 -13.125 1 95.75 92 THR A C 1
ATOM 698 O O . THR A 1 92 ? -21 -21.078 -14.305 1 95.75 92 THR A O 1
ATOM 701 N N . GLY A 1 93 ? -21.109 -22.234 -12.359 1 92.38 93 GLY A N 1
ATOM 702 C CA . GLY A 1 93 ? -20.703 -23.516 -12.891 1 92.38 93 GLY A CA 1
ATOM 703 C C . GLY A 1 93 ? -21.141 -24.688 -12.023 1 92.38 93 GLY A C 1
ATOM 704 O O . GLY A 1 93 ? -21.547 -24.5 -10.875 1 92.38 93 GLY A O 1
ATOM 705 N N . THR A 1 94 ? -21.25 -25.859 -12.57 1 89.06 94 THR A N 1
ATOM 706 C CA . THR A 1 94 ? -21.672 -27.031 -11.82 1 89.06 94 THR A CA 1
ATOM 707 C C . THR A 1 94 ? -20.469 -27.891 -11.445 1 89.06 94 THR A C 1
ATOM 709 O O . THR A 1 94 ? -19.734 -27.562 -10.508 1 89.06 94 THR A O 1
ATOM 712 N N . ASN A 1 95 ? -20.312 -29.016 -11.914 1 89.19 95 ASN A N 1
ATOM 713 C CA . ASN A 1 95 ? -19.188 -29.922 -11.719 1 89.19 95 ASN A CA 1
ATOM 714 C C . ASN A 1 95 ? -18.344 -30.062 -12.984 1 89.19 95 ASN A C 1
ATOM 716 O O . ASN A 1 95 ? -18.297 -31.141 -13.578 1 89.19 95 ASN A O 1
ATOM 720 N N . ASN A 1 96 ? -17.75 -28.922 -13.539 1 87.25 96 ASN A N 1
ATOM 721 C CA . ASN A 1 96 ? -17.016 -28.875 -14.797 1 87.25 96 ASN A CA 1
ATOM 722 C C . ASN A 1 96 ? -16.016 -27.734 -14.828 1 87.25 96 ASN A C 1
ATOM 724 O O . ASN A 1 96 ? -15.891 -26.984 -13.859 1 87.25 96 ASN A O 1
ATOM 728 N N . VAL A 1 97 ? -15.219 -27.766 -15.844 1 94.56 97 VAL A N 1
ATOM 729 C CA . VAL A 1 97 ? -14.32 -26.672 -16.156 1 94.56 97 VAL A CA 1
ATOM 730 C C . VAL A 1 97 ? -15.008 -25.688 -17.109 1 94.56 97 VAL A C 1
ATOM 732 O O . VAL A 1 97 ? -15.5 -26.078 -18.172 1 94.56 97 VAL A O 1
ATOM 735 N N . LYS A 1 98 ? -15.203 -24.469 -16.656 1 95.94 98 LYS A N 1
ATOM 736 C CA . LYS A 1 98 ? -15.703 -23.406 -17.5 1 95.94 98 LYS A CA 1
ATOM 737 C C . LYS A 1 98 ? -14.562 -22.531 -18.016 1 95.94 98 LYS A C 1
ATOM 739 O O . LYS A 1 98 ? -13.711 -22.094 -17.234 1 95.94 98 LYS A O 1
ATOM 744 N N . ILE A 1 99 ? -14.555 -22.297 -19.297 1 95.31 99 ILE A N 1
ATOM 745 C CA . ILE A 1 99 ? -13.531 -21.438 -19.875 1 95.31 99 ILE A CA 1
ATOM 746 C C . ILE A 1 99 ? -14.102 -20.047 -20.141 1 95.31 99 ILE A C 1
ATOM 748 O O . ILE A 1 99 ? -15.125 -19.922 -20.828 1 95.31 99 ILE A O 1
ATOM 752 N N . VAL A 1 100 ? -13.531 -19.094 -19.547 1 95.31 100 VAL A N 1
ATOM 753 C CA . VAL A 1 100 ? -13.898 -17.703 -19.734 1 95.31 100 VAL A CA 1
ATOM 754 C C . VAL A 1 100 ? -12.852 -17.016 -20.609 1 95.31 100 VAL A C 1
ATOM 756 O O . VAL A 1 100 ? -11.648 -17.172 -20.391 1 95.31 100 VAL A O 1
ATOM 759 N N . LYS A 1 101 ? -13.305 -16.312 -21.625 1 95.88 101 LYS A N 1
ATOM 760 C CA . LYS A 1 101 ? -12.406 -15.539 -22.469 1 95.88 101 LYS A CA 1
ATOM 761 C C . LYS A 1 101 ? -12.211 -14.125 -21.938 1 95.88 101 LYS A C 1
ATOM 763 O O . LYS A 1 101 ? -13.125 -13.297 -22 1 95.88 101 LYS A O 1
ATOM 768 N N . GLN A 1 102 ? -11.008 -13.844 -21.469 1 96.19 102 GLN A N 1
ATOM 769 C CA . GLN A 1 102 ? -10.648 -12.555 -20.875 1 96.19 102 GLN A CA 1
ATOM 770 C C . GLN A 1 102 ? -9.938 -11.672 -21.906 1 96.19 102 GLN A C 1
ATOM 772 O O . GLN A 1 102 ? -8.875 -12.031 -22.406 1 96.19 102 GLN A O 1
ATOM 777 N N . LYS A 1 103 ? -10.539 -10.539 -22.188 1 96.88 103 LYS A N 1
ATOM 778 C CA . LYS A 1 103 ? -9.859 -9.531 -23 1 96.88 103 LYS A CA 1
ATOM 779 C C . LYS A 1 103 ? -9.039 -8.586 -22.125 1 96.88 103 LYS A C 1
ATOM 781 O O . LYS A 1 103 ? -9.547 -8.047 -21.141 1 96.88 103 LYS A O 1
ATOM 786 N N . THR A 1 104 ? -7.801 -8.484 -22.406 1 96.31 104 THR A N 1
ATOM 787 C CA . THR A 1 104 ? -6.887 -7.566 -21.734 1 96.31 104 THR A CA 1
ATOM 788 C C . THR A 1 104 ? -6.102 -6.75 -22.766 1 96.31 104 THR A C 1
ATOM 790 O O . THR A 1 104 ? -6.277 -6.922 -23.969 1 96.31 104 THR A O 1
ATOM 793 N N . LYS A 1 105 ? -5.238 -5.832 -22.328 1 95.88 105 LYS A N 1
ATOM 794 C CA . LYS A 1 105 ? -4.355 -5.098 -23.234 1 95.88 105 LYS A CA 1
ATOM 795 C C . LYS A 1 105 ? -3.342 -6.031 -23.891 1 95.88 105 LYS A C 1
ATOM 797 O O . LYS A 1 105 ? -2.764 -5.695 -24.922 1 95.88 105 LYS A O 1
ATOM 802 N N . ALA A 1 106 ? -3.125 -7.191 -23.297 1 92.81 106 ALA A N 1
ATOM 803 C CA . ALA A 1 106 ? -2.176 -8.156 -23.844 1 92.81 106 ALA A CA 1
ATOM 804 C C . ALA A 1 106 ? -2.867 -9.125 -24.797 1 92.81 106 ALA A C 1
ATOM 806 O O . ALA A 1 106 ? -2.242 -10.055 -25.312 1 92.81 106 ALA A O 1
ATOM 807 N N . GLY A 1 107 ? -4.152 -8.938 -25.047 1 93.62 107 GLY A N 1
ATOM 808 C CA . GLY A 1 107 ? -4.91 -9.82 -25.922 1 93.62 107 GLY A CA 1
ATOM 809 C C . GLY A 1 107 ? -5.984 -10.602 -25.188 1 93.62 107 GLY A C 1
ATOM 810 O O . GLY A 1 107 ? -6.34 -10.266 -24.062 1 93.62 107 GLY A O 1
ATOM 811 N N . ILE A 1 108 ? -6.57 -11.539 -25.891 1 94.62 108 ILE A N 1
ATOM 812 C CA . ILE A 1 108 ? -7.613 -12.383 -25.328 1 94.62 108 ILE A CA 1
ATOM 813 C C . ILE A 1 108 ? -6.996 -13.672 -24.797 1 94.62 108 ILE A C 1
ATOM 815 O O . ILE A 1 108 ? -6.301 -14.383 -25.516 1 94.62 108 ILE A O 1
ATOM 819 N N . LEU A 1 109 ? -7.246 -13.977 -23.562 1 92.69 109 LEU A N 1
ATOM 820 C CA . LEU A 1 109 ? -6.664 -15.133 -22.891 1 92.69 109 LEU A CA 1
ATOM 821 C C . LEU A 1 109 ? -7.75 -16 -22.266 1 92.69 109 LEU A C 1
ATOM 823 O O . LEU A 1 109 ? -8.633 -15.492 -21.578 1 92.69 109 LEU A O 1
ATOM 827 N N . PRO A 1 110 ? -7.699 -17.266 -22.516 1 94.75 110 PRO A N 1
ATOM 828 C CA . PRO A 1 110 ? -8.641 -18.156 -21.828 1 94.75 110 PRO A CA 1
ATOM 829 C C . PRO A 1 110 ? -8.289 -18.359 -20.359 1 94.75 110 PRO A C 1
ATOM 831 O O . PRO A 1 110 ? -7.109 -18.484 -20.016 1 94.75 110 PRO A O 1
ATOM 834 N N . VAL A 1 111 ? -9.258 -18.328 -19.5 1 97.12 111 VAL A N 1
ATOM 835 C CA . VAL A 1 111 ? -9.141 -18.609 -18.062 1 97.12 111 VAL A CA 1
ATOM 836 C C . VAL A 1 111 ? -10.039 -19.781 -17.703 1 97.12 111 VAL A C 1
ATOM 838 O O . VAL A 1 111 ? -11.227 -19.797 -18.047 1 97.12 111 VAL A O 1
ATOM 841 N N . GLU A 1 112 ? -9.508 -20.734 -17.062 1 98.12 112 GLU A N 1
ATOM 842 C CA . GLU A 1 112 ? -10.273 -21.922 -16.688 1 98.12 112 GLU A CA 1
ATOM 843 C C . GLU A 1 112 ? -10.773 -21.828 -15.25 1 98.12 112 GLU A C 1
ATOM 845 O O . GLU A 1 112 ? -9.984 -21.609 -14.328 1 98.12 112 GLU A O 1
ATOM 850 N N . LEU A 1 113 ? -12.016 -21.953 -15.062 1 98.38 113 LEU A N 1
ATOM 851 C CA . LEU A 1 113 ? -12.656 -21.984 -13.75 1 98.38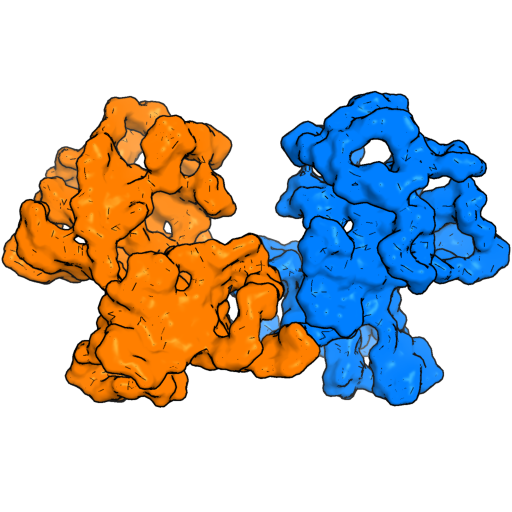 113 LEU A CA 1
ATOM 852 C C . LEU A 1 113 ? -13.102 -23.391 -13.391 1 98.38 113 LEU A C 1
ATOM 854 O O . LEU A 1 113 ? -13.852 -24.016 -14.148 1 98.38 113 LEU A O 1
ATOM 858 N N . TYR A 1 114 ? -12.664 -23.875 -12.297 1 97.88 114 TYR A N 1
ATOM 859 C CA . TYR A 1 114 ? -12.984 -25.234 -11.867 1 97.88 114 TYR A CA 1
ATOM 860 C C . TYR A 1 114 ? -14.016 -25.219 -10.742 1 97.88 114 TYR A C 1
ATOM 862 O O . TYR A 1 114 ? -13.82 -24.547 -9.719 1 97.88 114 TYR A O 1
ATOM 870 N N . PHE A 1 115 ? -15.07 -25.953 -10.961 1 97.5 115 PHE A N 1
ATOM 871 C CA . PHE A 1 115 ? -16.172 -26.016 -10 1 97.5 115 PHE A CA 1
ATOM 872 C C . PHE A 1 115 ? -16.344 -27.438 -9.477 1 97.5 115 PHE A C 1
ATOM 874 O O . PHE A 1 115 ? -16.094 -28.406 -10.195 1 97.5 115 PHE A O 1
ATOM 881 N N . LYS A 1 116 ? -16.656 -27.578 -8.242 1 96.38 116 LYS A N 1
ATOM 882 C CA . LYS A 1 116 ? -17.125 -28.797 -7.586 1 96.38 116 LYS A CA 1
ATOM 883 C C . LYS A 1 116 ? -18.375 -28.516 -6.75 1 96.38 116 LYS A C 1
ATOM 885 O O . LYS A 1 116 ? -18.359 -27.656 -5.879 1 96.38 116 LYS A O 1
ATOM 890 N N . ASP A 1 117 ? -19.516 -29.219 -6.973 1 95.62 117 ASP A N 1
ATOM 891 C CA . ASP A 1 117 ? -20.781 -29 -6.285 1 95.62 117 ASP A CA 1
ATOM 892 C C . ASP A 1 117 ? -21.203 -27.547 -6.363 1 95.62 117 ASP A C 1
ATOM 894 O O . ASP A 1 117 ? -21.531 -26.922 -5.344 1 95.62 117 ASP A O 1
ATOM 898 N N . SER A 1 118 ? -20.984 -26.938 -7.555 1 94.56 118 SER A N 1
ATOM 899 C CA . SER A 1 118 ? -21.422 -25.594 -7.906 1 94.56 118 SER A CA 1
ATOM 900 C C . SER A 1 118 ? -20.609 -24.547 -7.145 1 94.56 118 SER A C 1
ATOM 902 O O . SER A 1 118 ? -21.047 -23.391 -7.023 1 94.56 118 SER A O 1
ATOM 904 N N . LYS A 1 119 ? -19.531 -25.047 -6.656 1 96.12 119 LYS A N 1
ATOM 905 C CA . LYS A 1 119 ? -18.656 -24.125 -5.945 1 96.12 119 LYS A CA 1
ATOM 906 C C . LYS A 1 119 ? -17.281 -24.047 -6.621 1 96.12 119 LYS A C 1
ATOM 908 O O . LYS A 1 119 ? -16.688 -25.078 -6.941 1 96.12 119 LYS A O 1
ATOM 913 N N . ILE A 1 120 ? -16.812 -22.797 -6.914 1 98.12 120 ILE A N 1
ATOM 914 C CA . ILE A 1 120 ? -15.492 -22.578 -7.5 1 98.12 120 ILE A CA 1
ATOM 915 C C . ILE A 1 120 ? -14.414 -23.094 -6.539 1 98.12 120 ILE A C 1
ATOM 917 O O . ILE A 1 120 ? -14.477 -22.828 -5.336 1 98.12 120 ILE A O 1
ATOM 921 N N . TYR A 1 121 ? -13.445 -23.812 -7.035 1 97.12 121 TYR A N 1
ATOM 922 C CA . TYR A 1 121 ? -12.391 -24.234 -6.121 1 97.12 121 TYR A CA 1
ATOM 923 C C . TYR A 1 121 ? -11.016 -23.953 -6.707 1 97.12 121 TYR A C 1
ATOM 925 O O . TYR A 1 121 ? -10 -24.094 -6.02 1 97.12 121 TYR A O 1
ATOM 933 N N . SER A 1 122 ? -10.961 -23.531 -7.98 1 97.81 122 SER A N 1
ATOM 934 C CA . SER A 1 122 ? -9.672 -23.188 -8.57 1 97.81 122 SER A CA 1
ATOM 935 C C . SER A 1 122 ? -9.844 -22.375 -9.844 1 97.81 122 SER A C 1
ATOM 937 O O . SER A 1 122 ? -10.844 -22.516 -10.555 1 97.81 122 SER A O 1
ATOM 939 N N . VAL A 1 123 ? -8.961 -21.469 -10.102 1 98.62 123 VAL A N 1
ATOM 940 C CA . VAL A 1 123 ? -8.82 -20.734 -11.352 1 98.62 123 VAL A CA 1
ATOM 941 C C . VAL A 1 123 ? -7.434 -20.969 -11.938 1 98.62 123 VAL A C 1
ATOM 943 O O . VAL A 1 123 ? -6.43 -20.875 -11.227 1 98.62 123 VAL A O 1
ATOM 946 N N . MET A 1 124 ? -7.328 -21.281 -13.234 1 98.06 124 MET A N 1
ATOM 947 C CA . MET A 1 124 ? -6.055 -21.547 -13.898 1 98.06 124 MET A CA 1
ATOM 948 C C . MET A 1 124 ? -5.906 -20.688 -15.148 1 98.06 124 MET A C 1
ATOM 950 O O . MET A 1 124 ? -6.871 -20.5 -15.891 1 98.06 124 MET A O 1
ATOM 954 N N . MET A 1 125 ? -4.691 -20.297 -15.352 1 96.38 125 MET A N 1
ATOM 955 C CA . MET A 1 125 ? -4.336 -19.562 -16.562 1 96.38 125 MET A CA 1
ATOM 956 C C . MET A 1 125 ? -3.186 -20.234 -17.297 1 96.38 125 MET A C 1
ATOM 958 O O . MET A 1 125 ? -2.281 -20.781 -16.656 1 96.38 125 MET A O 1
ATOM 962 N N . THR A 1 126 ? -3.287 -20.172 -18.625 1 94.5 126 THR A N 1
ATOM 963 C CA . THR A 1 126 ? -2.189 -20.672 -19.438 1 94.5 126 THR A CA 1
ATOM 964 C C . THR A 1 126 ? -1.117 -19.609 -19.625 1 94.5 126 THR A C 1
ATOM 966 O O . THR A 1 126 ? -1.432 -18.438 -19.891 1 94.5 126 THR A O 1
ATOM 969 N N . GLN A 1 127 ? 0.097 -19.984 -19.438 1 94 127 GLN A N 1
ATOM 970 C CA . GLN A 1 127 ? 1.209 -19.062 -19.625 1 94 127 GLN A CA 1
ATOM 971 C C . GLN A 1 127 ? 1.837 -19.219 -21 1 94 127 GLN A C 1
ATOM 973 O O . GLN A 1 127 ? 1.475 -20.125 -21.75 1 94 127 GLN A O 1
ATOM 978 N N . THR A 1 128 ? 2.717 -18.25 -21.359 1 92 128 THR A N 1
ATOM 979 C CA . THR A 1 128 ? 3.488 -18.375 -22.594 1 92 128 THR A CA 1
ATOM 980 C C . THR A 1 128 ? 4.406 -19.594 -22.531 1 92 128 THR A C 1
ATOM 982 O O . THR A 1 128 ? 4.734 -20.078 -21.453 1 92 128 THR A O 1
ATOM 985 N N . LYS A 1 129 ? 4.711 -20.016 -23.719 1 94.75 129 LYS A N 1
ATOM 986 C CA . LYS A 1 129 ? 5.621 -21.156 -23.797 1 94.75 129 LYS A CA 1
ATOM 987 C C . LYS A 1 129 ? 6.93 -20.875 -23.062 1 94.75 129 LYS A C 1
ATOM 989 O O . LYS A 1 129 ? 7.48 -19.781 -23.188 1 94.75 129 LYS A O 1
ATOM 994 N N . PRO A 1 130 ? 7.367 -21.844 -22.328 1 96.88 130 PRO A N 1
ATOM 995 C CA . PRO A 1 130 ? 8.617 -21.625 -21.594 1 96.88 130 PRO A CA 1
ATOM 996 C C . PRO A 1 130 ? 9.805 -21.359 -22.516 1 96.88 130 PRO A C 1
ATOM 998 O O . PRO A 1 130 ? 9.914 -21.984 -23.578 1 96.88 130 PRO A O 1
ATOM 1001 N N . ASN A 1 131 ? 10.617 -20.391 -22.141 1 96.94 131 ASN A N 1
ATOM 1002 C CA . ASN A 1 131 ? 11.891 -20.078 -22.781 1 96.94 131 ASN A CA 1
ATOM 1003 C C . ASN A 1 131 ? 13.062 -20.219 -21.828 1 96.94 131 ASN A C 1
ATOM 1005 O O . ASN A 1 131 ? 13.07 -19.609 -20.75 1 96.94 131 ASN A O 1
ATOM 1009 N N . PHE A 1 132 ? 14 -21.094 -22.188 1 97.12 132 PHE A N 1
ATOM 1010 C CA . PHE A 1 132 ? 15.211 -21.312 -21.406 1 97.12 132 PHE A CA 1
ATOM 1011 C C . PHE A 1 132 ? 16.359 -20.453 -21.922 1 97.12 132 PHE A C 1
ATOM 1013 O O . PHE A 1 132 ? 16.875 -20.688 -23.016 1 97.12 132 PHE A O 1
ATOM 1020 N N . LEU A 1 133 ? 16.75 -19.516 -21.141 1 97.44 133 LEU A N 1
ATOM 1021 C CA . LEU A 1 133 ? 17.609 -18.453 -21.672 1 97.44 133 LEU A CA 1
ATOM 1022 C C . LEU A 1 133 ? 19.078 -18.781 -21.438 1 97.44 133 LEU A C 1
ATOM 1024 O O . LEU A 1 133 ? 19.797 -19.141 -22.375 1 97.44 133 LEU A O 1
ATOM 1028 N N . PHE A 1 134 ? 19.656 -18.641 -20.234 1 97.69 134 PHE A N 1
ATOM 1029 C CA . PHE A 1 134 ? 21.062 -18.891 -19.969 1 97.69 134 PHE A CA 1
ATOM 1030 C C . PHE A 1 134 ? 21.25 -19.547 -18.609 1 97.69 134 PHE A C 1
ATOM 1032 O O . PHE A 1 134 ? 20.406 -19.391 -17.719 1 97.69 134 PHE A O 1
ATOM 1039 N N . LYS A 1 135 ? 22.328 -20.281 -18.531 1 97.31 135 LYS A N 1
ATOM 1040 C CA . LYS A 1 135 ? 22.75 -20.859 -17.25 1 97.31 135 LYS A CA 1
ATOM 1041 C C . LYS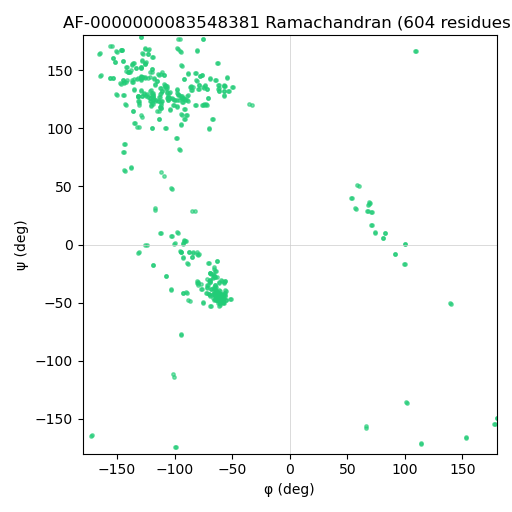 A 1 135 ? 23.703 -19.938 -16.516 1 97.31 135 LYS A C 1
ATOM 1043 O O . LYS A 1 135 ? 24.516 -19.25 -17.141 1 97.31 135 LYS A O 1
ATOM 1048 N N . VAL A 1 136 ? 23.5 -19.953 -15.227 1 96.62 136 VAL A N 1
ATOM 1049 C CA . VAL A 1 136 ? 24.359 -19.109 -14.414 1 96.62 136 VAL A CA 1
ATOM 1050 C C . VAL A 1 136 ? 25.766 -19.688 -14.383 1 96.62 136 VAL A C 1
ATOM 1052 O O . VAL A 1 136 ? 25.953 -20.859 -14 1 96.62 136 VAL A O 1
ATOM 1055 N N . GLU A 1 137 ? 26.734 -18.891 -14.734 1 90.56 137 GLU A N 1
ATOM 1056 C CA . GLU A 1 137 ? 28.125 -19.344 -14.828 1 90.56 137 GLU A CA 1
ATOM 1057 C C . GLU A 1 137 ? 28.828 -19.203 -13.492 1 90.56 137 GLU A C 1
ATOM 1059 O O . GLU A 1 137 ? 29.547 -20.109 -13.062 1 90.56 137 GLU A O 1
ATOM 1064 N N . ASP A 1 138 ? 28.703 -18.125 -12.883 1 94.56 138 ASP A N 1
ATOM 1065 C CA . ASP A 1 138 ? 29.391 -17.828 -11.633 1 94.56 138 ASP A CA 1
ATOM 1066 C C . ASP A 1 138 ? 28.484 -18.062 -10.43 1 94.56 138 ASP A C 1
ATOM 1068 O O . ASP A 1 138 ? 27.906 -17.109 -9.891 1 94.56 138 ASP A O 1
ATOM 1072 N N . LEU A 1 139 ? 28.531 -19.234 -9.898 1 95.75 139 LEU A N 1
ATOM 1073 C CA . LEU A 1 139 ? 27.688 -19.625 -8.781 1 95.75 139 LEU A CA 1
ATOM 1074 C C . LEU A 1 139 ? 28.109 -18.906 -7.504 1 95.75 139 LEU A C 1
ATOM 1076 O O . LEU A 1 139 ? 27.281 -18.625 -6.637 1 95.75 139 LEU A O 1
ATOM 1080 N N . CYS A 1 140 ? 29.359 -18.641 -7.406 1 96.44 140 CYS A N 1
ATOM 1081 C CA . CYS A 1 140 ? 29.875 -17.984 -6.211 1 96.44 140 CYS A CA 1
ATOM 1082 C C . CYS A 1 140 ? 29.328 -16.578 -6.09 1 96.44 140 CYS A C 1
ATOM 1084 O O . CYS A 1 140 ? 28.922 -16.141 -5 1 96.44 140 CYS A O 1
ATOM 1086 N N . GLU A 1 141 ? 29.328 -15.93 -7.176 1 97.31 141 GLU A N 1
ATOM 1087 C CA . GLU A 1 141 ? 28.781 -14.578 -7.168 1 97.31 141 GLU A CA 1
ATOM 1088 C C . GLU A 1 141 ? 27.297 -14.594 -6.797 1 97.31 141 GLU A C 1
ATOM 1090 O O . GLU A 1 141 ? 26.859 -13.781 -5.98 1 97.31 141 GLU A O 1
ATOM 1095 N N . LEU A 1 142 ? 26.562 -15.477 -7.414 1 98 142 LEU A N 1
ATOM 1096 C CA . LEU A 1 142 ? 25.125 -15.57 -7.133 1 98 142 LEU A CA 1
ATOM 1097 C C . LEU A 1 142 ? 24.891 -15.922 -5.668 1 98 142 LEU A C 1
ATOM 1099 O O . LEU A 1 142 ? 24 -15.352 -5.023 1 98 142 LEU A O 1
ATOM 1103 N N . ALA A 1 143 ? 25.656 -16.828 -5.176 1 98 143 ALA A N 1
ATOM 1104 C CA . ALA A 1 143 ? 25.547 -17.234 -3.775 1 98 143 ALA A CA 1
ATOM 1105 C C . ALA A 1 143 ? 25.781 -16.047 -2.848 1 98 143 ALA A C 1
ATOM 1107 O O . ALA A 1 143 ? 25.062 -15.852 -1.867 1 98 143 ALA A O 1
ATOM 1108 N N . GLU A 1 144 ? 26.766 -15.289 -3.152 1 97.94 144 GLU A N 1
ATOM 1109 C CA . GLU A 1 144 ? 27.094 -14.117 -2.352 1 97.94 144 GLU A CA 1
ATOM 1110 C C . GLU A 1 144 ? 25.969 -13.094 -2.387 1 97.94 144 GLU A C 1
ATOM 1112 O O . GLU A 1 144 ? 25.594 -12.539 -1.352 1 97.94 144 GLU A O 1
ATOM 1117 N N . ILE A 1 145 ? 25.469 -12.898 -3.5 1 98.38 145 ILE A N 1
ATOM 1118 C CA . ILE A 1 145 ? 24.391 -11.945 -3.664 1 98.38 145 ILE A CA 1
ATOM 1119 C C . ILE A 1 145 ? 23.156 -12.414 -2.881 1 98.38 145 ILE A C 1
ATOM 1121 O O . ILE A 1 145 ? 22.5 -11.617 -2.201 1 98.38 145 ILE A O 1
ATOM 1125 N N . MET A 1 146 ? 22.906 -13.727 -2.926 1 98.56 146 MET A N 1
ATOM 1126 C CA . MET A 1 146 ? 21.688 -14.289 -2.324 1 98.56 146 MET A CA 1
ATOM 1127 C C . MET A 1 146 ? 21.891 -14.531 -0.832 1 98.56 146 MET A C 1
ATOM 1129 O O . MET A 1 146 ? 20.938 -14.836 -0.116 1 98.56 146 MET A O 1
ATOM 1133 N N . GLY A 1 147 ? 23.078 -14.352 -0.351 1 98.25 147 GLY A N 1
ATOM 1134 C CA . GLY A 1 147 ? 23.375 -14.516 1.063 1 98.25 147 GLY A CA 1
ATOM 1135 C C . GLY A 1 147 ? 23.297 -15.961 1.526 1 98.25 147 GLY A C 1
ATOM 1136 O O . GLY A 1 147 ? 22.766 -16.234 2.607 1 98.25 147 GLY A O 1
ATOM 1137 N N . ILE A 1 148 ? 23.688 -16.844 0.703 1 96.88 148 ILE A N 1
ATOM 1138 C CA . ILE A 1 148 ? 23.688 -18.25 1.063 1 96.88 148 ILE A CA 1
ATOM 1139 C C . ILE A 1 148 ? 25.078 -18.844 0.776 1 96.88 148 ILE A C 1
ATOM 1141 O O . ILE A 1 148 ? 25.891 -18.219 0.105 1 96.88 148 ILE A O 1
ATOM 1145 N N . ASN A 1 149 ? 25.312 -20.047 1.354 1 94.88 149 ASN A N 1
ATOM 1146 C CA . ASN A 1 149 ? 26.547 -20.766 1.04 1 94.88 149 ASN A CA 1
ATOM 1147 C C . ASN A 1 149 ? 26.484 -21.406 -0.339 1 94.88 149 ASN A C 1
ATOM 1149 O O . ASN A 1 149 ? 25.484 -22.047 -0.68 1 94.88 149 ASN A O 1
ATOM 1153 N N . ALA A 1 150 ? 27.594 -21.234 -1.076 1 94.88 150 ALA A N 1
ATO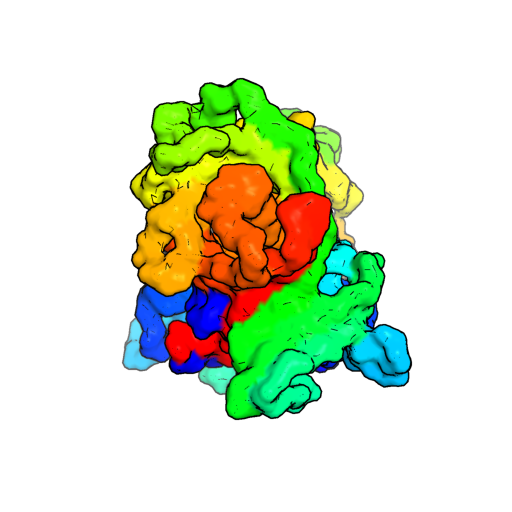M 1154 C CA . ALA A 1 150 ? 27.656 -21.812 -2.414 1 94.88 150 ALA A CA 1
ATOM 1155 C C . ALA A 1 150 ? 27.406 -23.328 -2.363 1 94.88 150 ALA A C 1
ATOM 1157 O O . ALA A 1 150 ? 26.812 -23.891 -3.279 1 94.88 150 ALA A O 1
ATOM 1158 N N . GLN A 1 151 ? 27.797 -23.953 -1.285 1 94.56 151 GLN A N 1
ATOM 1159 C CA . GLN A 1 151 ? 27.656 -25.406 -1.133 1 94.56 151 GLN A CA 1
ATOM 1160 C C . GLN A 1 151 ? 26.188 -25.781 -0.958 1 94.56 151 GLN A C 1
ATOM 1162 O O . GLN A 1 151 ? 25.828 -26.969 -1.078 1 94.56 151 GLN A O 1
ATOM 1167 N N . ASP A 1 152 ? 25.391 -24.781 -0.652 1 96.25 152 ASP A N 1
ATOM 1168 C CA . ASP A 1 152 ? 23.969 -25.062 -0.43 1 96.25 152 ASP A CA 1
ATOM 1169 C C . ASP A 1 152 ? 23.188 -25 -1.74 1 96.25 152 ASP A C 1
ATOM 1171 O O . ASP A 1 152 ? 22 -25.344 -1.778 1 96.25 152 ASP A O 1
ATOM 1175 N N . ILE A 1 153 ? 23.859 -24.594 -2.791 1 97.06 153 ILE A N 1
ATOM 1176 C CA . ILE A 1 153 ? 23.219 -24.547 -4.098 1 97.06 153 ILE A CA 1
ATOM 1177 C C . ILE A 1 153 ? 23.172 -25.953 -4.699 1 97.06 153 ILE A C 1
ATOM 1179 O O . ILE A 1 153 ? 24.172 -26.672 -4.668 1 97.06 153 ILE A O 1
ATOM 1183 N N . GLY A 1 154 ? 22.016 -26.25 -5.207 1 96.19 154 GLY A N 1
ATOM 1184 C CA . GLY A 1 154 ? 21.812 -27.562 -5.793 1 96.19 154 GLY A CA 1
ATOM 1185 C C . GLY A 1 154 ? 20.906 -28.453 -4.965 1 96.19 154 GLY A C 1
ATOM 1186 O O . GLY A 1 154 ? 20.484 -28.078 -3.869 1 96.19 154 GLY A O 1
ATOM 1187 N N . ILE A 1 155 ? 20.453 -29.547 -5.539 1 95.69 155 ILE A N 1
ATOM 1188 C CA . ILE A 1 155 ? 19.672 -30.562 -4.855 1 95.69 155 ILE A CA 1
ATOM 1189 C C . ILE A 1 155 ? 20.375 -31.922 -4.98 1 95.69 155 ILE A C 1
ATOM 1191 O O . ILE A 1 155 ? 20.719 -32.344 -6.086 1 95.69 155 ILE A O 1
ATOM 1195 N N . ASP A 1 156 ? 20.594 -32.562 -3.85 1 91.88 156 ASP A N 1
ATOM 1196 C CA . ASP A 1 156 ? 21.312 -33.812 -3.84 1 91.88 156 ASP A CA 1
ATOM 1197 C C . ASP A 1 156 ? 20.625 -34.844 -4.742 1 91.88 156 ASP A C 1
ATOM 1199 O O . ASP A 1 156 ? 19.406 -35 -4.727 1 91.88 156 ASP A O 1
ATOM 1203 N N . GLY A 1 157 ? 21.391 -35.531 -5.492 1 91.38 157 GLY A N 1
ATOM 1204 C CA . GLY A 1 157 ? 20.875 -36.562 -6.371 1 91.38 157 GLY A CA 1
ATOM 1205 C C . GLY A 1 157 ? 20.531 -36.062 -7.758 1 91.38 157 GLY A C 1
ATOM 1206 O O . GLY A 1 157 ? 20.25 -36.844 -8.664 1 91.38 157 GLY A O 1
ATOM 1207 N N . TYR A 1 158 ? 20.594 -34.719 -7.906 1 91.81 158 TYR A N 1
ATOM 1208 C CA . TYR A 1 158 ? 20.297 -34.125 -9.203 1 91.81 158 TYR A CA 1
ATOM 1209 C C . TYR A 1 158 ? 21.406 -33.156 -9.633 1 91.81 158 TYR A C 1
ATOM 1211 O O . TYR A 1 158 ? 22.078 -32.562 -8.789 1 91.81 158 TYR A O 1
ATOM 1219 N N . HIS A 1 159 ? 21.656 -33.125 -10.852 1 90.31 159 HIS A N 1
ATOM 1220 C CA . HIS A 1 159 ? 22.609 -32.156 -11.406 1 90.31 159 HIS A CA 1
ATOM 1221 C C . HIS A 1 159 ? 21.875 -30.938 -11.945 1 90.31 159 HIS A C 1
ATOM 1223 O O . HIS A 1 159 ? 21.609 -30.844 -13.148 1 90.31 159 HIS A O 1
ATOM 1229 N N . LEU A 1 160 ? 21.547 -30.047 -11.086 1 94.38 160 LEU A N 1
ATOM 1230 C CA . LEU A 1 160 ? 20.781 -28.859 -11.438 1 94.38 160 LEU A CA 1
ATOM 1231 C C . LEU A 1 160 ? 21.688 -27.625 -11.43 1 94.38 160 LEU A C 1
ATOM 1233 O O . LEU A 1 160 ? 22.469 -27.422 -10.5 1 94.38 160 LEU A O 1
ATOM 1237 N N . ILE A 1 161 ? 21.641 -26.859 -12.477 1 94.56 161 ILE A N 1
ATOM 1238 C CA . ILE A 1 161 ? 22.344 -25.578 -12.578 1 94.56 161 ILE A CA 1
ATOM 1239 C C . ILE A 1 161 ? 21.344 -24.438 -12.609 1 94.56 161 ILE A C 1
ATOM 1241 O O . ILE A 1 161 ? 20.344 -24.484 -13.336 1 94.56 161 ILE A O 1
ATOM 1245 N N . PRO A 1 162 ? 21.594 -23.438 -11.742 1 98.25 162 PRO A N 1
ATOM 1246 C CA . PRO A 1 162 ? 20.719 -22.266 -11.844 1 98.25 162 PRO A CA 1
ATOM 1247 C C . PRO A 1 162 ? 20.594 -21.75 -13.281 1 98.25 162 PRO A C 1
ATOM 1249 O O . PRO A 1 162 ? 21.594 -21.672 -14 1 98.25 162 PRO A O 1
ATOM 1252 N N . GLN A 1 163 ? 19.375 -21.438 -13.672 1 98.5 163 GLN A N 1
ATOM 1253 C CA . GLN A 1 163 ? 19.109 -21.094 -15.062 1 98.5 163 GLN A CA 1
ATOM 1254 C C . GLN A 1 163 ? 17.984 -20.062 -15.164 1 98.5 163 GLN A C 1
ATOM 1256 O O . GLN A 1 163 ? 16.984 -20.156 -14.453 1 98.5 163 GLN A O 1
ATOM 1261 N N . ALA A 1 164 ? 18.203 -19.094 -16.078 1 98.69 164 ALA A N 1
ATOM 1262 C CA . ALA A 1 164 ? 17.156 -18.125 -16.391 1 98.69 164 ALA A CA 1
ATOM 1263 C C . ALA A 1 164 ? 16.078 -18.734 -17.266 1 98.69 164 ALA A C 1
ATOM 1265 O O . ALA A 1 164 ? 16.375 -19.281 -18.344 1 98.69 164 ALA A O 1
ATOM 1266 N N . VAL A 1 165 ? 14.891 -18.75 -16.797 1 98.19 165 VAL A N 1
ATOM 1267 C CA . VAL A 1 165 ? 13.75 -19.312 -17.5 1 98.19 165 VAL A CA 1
ATOM 1268 C C . VAL A 1 165 ? 12.602 -18.297 -17.516 1 98.19 165 VAL A C 1
ATOM 1270 O O . VAL A 1 165 ? 12.414 -17.562 -16.562 1 98.19 165 VAL A O 1
ATOM 1273 N N . SER A 1 166 ? 11.883 -18.25 -18.625 1 97 166 SER A N 1
ATOM 1274 C CA . SER A 1 166 ? 10.781 -17.297 -18.766 1 97 166 SER A CA 1
ATOM 1275 C C . SER A 1 166 ? 9.508 -18 -19.234 1 97 166 SER A C 1
ATOM 1277 O O . SER A 1 166 ? 9.555 -18.859 -20.109 1 97 166 SER A O 1
ATOM 1279 N N . THR A 1 167 ? 8.445 -17.766 -18.656 1 94.88 167 THR A N 1
ATOM 1280 C CA . THR A 1 167 ? 7.109 -18.016 -19.188 1 94.88 167 THR A CA 1
ATOM 1281 C C . THR A 1 167 ? 6.324 -16.719 -19.344 1 94.88 167 THR A C 1
ATOM 1283 O O . THR A 1 167 ? 5.113 -16.688 -19.125 1 94.88 167 THR A O 1
ATOM 1286 N N . GLY A 1 168 ? 6.918 -15.672 -19.609 1 89.31 168 GLY A N 1
ATOM 1287 C CA . GLY A 1 168 ? 6.438 -14.305 -19.703 1 89.31 168 GLY A CA 1
ATOM 1288 C C . GLY A 1 168 ? 7.395 -13.289 -19.094 1 89.31 168 GLY A C 1
ATOM 1289 O O . GLY A 1 168 ? 7.746 -12.305 -19.734 1 89.31 168 GLY A O 1
ATOM 1290 N N . LEU A 1 169 ? 7.836 -13.539 -17.875 1 91.31 169 LEU A N 1
ATOM 1291 C CA . LEU A 1 169 ? 8.883 -12.805 -17.172 1 91.31 169 LEU A CA 1
ATOM 1292 C C . LEU A 1 169 ? 10.031 -13.734 -16.781 1 91.31 169 LEU A C 1
ATOM 1294 O O . LEU A 1 169 ? 9.805 -14.914 -16.5 1 91.31 169 LEU A O 1
ATOM 1298 N N . THR A 1 170 ? 11.203 -13.18 -16.75 1 96.75 170 THR A N 1
ATOM 1299 C CA . THR A 1 170 ? 12.383 -14.031 -16.594 1 96.75 170 THR A CA 1
ATOM 1300 C C . THR A 1 170 ? 12.906 -13.992 -15.164 1 96.75 170 THR A C 1
ATOM 1302 O O . THR A 1 170 ? 13.18 -12.922 -14.625 1 96.75 170 THR A O 1
ATOM 1305 N N . ASP A 1 171 ? 13.031 -15.133 -14.609 1 98.25 171 ASP A N 1
ATOM 1306 C CA . ASP A 1 171 ? 13.688 -15.312 -13.312 1 98.25 171 ASP A CA 1
ATOM 1307 C C . ASP A 1 171 ? 14.742 -16.406 -13.383 1 98.25 171 ASP A C 1
ATOM 1309 O O . ASP A 1 171 ? 14.641 -17.328 -14.203 1 98.25 171 ASP A O 1
ATOM 1313 N N . ILE A 1 172 ? 15.727 -16.297 -12.539 1 98.75 172 ILE A N 1
ATOM 1314 C CA . ILE A 1 172 ? 16.672 -17.391 -12.367 1 98.75 172 ILE A CA 1
ATOM 1315 C C . ILE A 1 172 ? 16.094 -18.438 -11.422 1 98.75 172 ILE A C 1
ATOM 1317 O O . ILE A 1 172 ? 15.734 -18.125 -10.281 1 98.75 172 ILE A O 1
ATOM 1321 N N . MET A 1 173 ? 15.945 -19.641 -11.93 1 98.75 173 MET A N 1
ATOM 1322 C CA . MET A 1 173 ? 15.633 -20.75 -11.055 1 98.75 173 MET A CA 1
ATOM 1323 C C . MET A 1 173 ? 16.859 -21.172 -10.242 1 98.75 173 MET A C 1
ATOM 1325 O O . MET A 1 173 ? 17.891 -21.531 -10.82 1 98.75 173 MET A O 1
ATOM 1329 N N . LEU A 1 174 ? 16.766 -21.125 -8.914 1 98.81 174 LEU A N 1
ATOM 1330 C CA . LEU A 1 174 ? 17.891 -21.422 -8.039 1 98.81 174 LEU A CA 1
ATOM 1331 C C . LEU A 1 174 ? 17.578 -22.609 -7.125 1 98.81 174 LEU A C 1
ATOM 1333 O O . LEU A 1 174 ? 16.891 -22.438 -6.113 1 98.81 174 LEU A O 1
ATOM 1337 N N . PRO A 1 175 ? 18.062 -23.781 -7.469 1 98.56 175 PRO A N 1
ATOM 1338 C CA . PRO A 1 175 ? 17.875 -24.922 -6.562 1 98.56 175 PRO A CA 1
ATOM 1339 C C . PRO A 1 175 ? 18.734 -24.828 -5.305 1 98.56 175 PRO A C 1
ATOM 1341 O O . PRO A 1 175 ? 19.906 -24.469 -5.379 1 98.56 175 PRO A O 1
ATOM 1344 N N . VAL A 1 176 ? 18.109 -25.078 -4.207 1 98.44 176 VAL A N 1
ATOM 1345 C CA . VAL A 1 176 ? 18.875 -25.141 -2.959 1 98.44 176 VAL A CA 1
ATOM 1346 C C . VAL A 1 176 ? 18.625 -26.469 -2.262 1 98.44 176 VAL A C 1
ATOM 1348 O O . VAL A 1 176 ? 17.562 -27.094 -2.438 1 98.44 176 VAL A O 1
ATOM 1351 N N . LYS A 1 177 ? 19.516 -26.906 -1.421 1 97.06 177 LYS A N 1
ATOM 1352 C CA . LYS A 1 177 ? 19.625 -28.297 -0.957 1 97.06 177 LYS A CA 1
ATOM 1353 C C . LYS A 1 177 ? 18.484 -28.641 -0.005 1 97.06 177 LYS A C 1
ATOM 1355 O O . LYS A 1 177 ? 18.047 -29.797 0.045 1 97.06 177 LYS A O 1
ATOM 1360 N N . SER A 1 178 ? 18.078 -27.641 0.794 1 97.31 178 SER A N 1
ATOM 1361 C CA . SER A 1 178 ? 17.188 -27.984 1.893 1 97.31 178 SER A CA 1
ATOM 1362 C C . SER A 1 178 ? 16.266 -26.812 2.236 1 97.31 178 SER A C 1
ATOM 1364 O O . SER A 1 178 ? 16.469 -25.688 1.775 1 97.31 178 SER A O 1
ATOM 1366 N N . LEU A 1 179 ? 15.258 -27.203 3.016 1 97.81 179 LEU A N 1
ATOM 1367 C CA . LEU A 1 179 ? 14.352 -26.188 3.525 1 97.81 179 LEU A CA 1
ATOM 1368 C C . LEU A 1 179 ? 15.109 -25.172 4.391 1 97.81 179 LEU A C 1
ATOM 1370 O O . LEU A 1 179 ? 14.812 -23.984 4.355 1 97.81 179 LEU A O 1
ATOM 1374 N N . SER A 1 180 ? 16.047 -25.703 5.188 1 97.19 180 SER A N 1
ATOM 1375 C CA . SER A 1 180 ? 16.875 -24.828 6.02 1 97.19 180 SER A CA 1
ATOM 1376 C C . SER A 1 180 ? 17.656 -23.844 5.168 1 97.19 180 SER A C 1
ATOM 1378 O O . SER A 1 180 ? 17.766 -22.656 5.508 1 97.19 180 SER A O 1
ATOM 1380 N N . ALA A 1 181 ? 18.234 -24.344 4.086 1 97.44 181 ALA A N 1
ATOM 1381 C CA . ALA A 1 181 ? 18.969 -23.469 3.164 1 97.44 181 ALA A CA 1
ATOM 1382 C C . ALA A 1 181 ? 18.047 -22.422 2.557 1 97.44 181 ALA A C 1
ATOM 1384 O O . ALA A 1 181 ? 18.422 -21.25 2.447 1 97.44 181 ALA A O 1
ATOM 1385 N N . LEU A 1 182 ? 16.859 -22.859 2.139 1 98.5 182 LEU A N 1
ATOM 1386 C CA . LEU A 1 182 ? 15.891 -21.922 1.57 1 98.5 182 LEU A CA 1
ATOM 1387 C C . LEU A 1 182 ? 15.547 -20.828 2.564 1 98.5 182 LEU A C 1
ATOM 1389 O O . LEU A 1 182 ? 15.516 -19.641 2.205 1 98.5 182 LEU A O 1
ATOM 1393 N N . LYS A 1 183 ? 15.305 -21.172 3.791 1 97.31 183 LYS A N 1
ATOM 1394 C CA . LYS A 1 183 ? 14.914 -20.25 4.855 1 97.31 183 LYS A CA 1
ATOM 1395 C C . LYS A 1 183 ? 16.031 -19.25 5.164 1 97.31 183 LYS A C 1
ATOM 1397 O O . LYS A 1 183 ? 15.773 -18.109 5.543 1 97.31 183 LYS A O 1
ATOM 1402 N N . SER A 1 184 ? 17.219 -19.641 4.941 1 96.38 184 SER A N 1
ATOM 1403 C CA . SER A 1 184 ? 18.359 -18.859 5.371 1 96.38 184 SER A CA 1
ATOM 1404 C C . SER A 1 184 ? 18.719 -17.781 4.348 1 96.38 184 SER A C 1
ATOM 1406 O O . SER A 1 184 ? 19.516 -16.891 4.629 1 96.38 184 SER A O 1
ATOM 1408 N N . ILE A 1 185 ? 18.125 -17.859 3.199 1 98.19 185 ILE A N 1
ATOM 1409 C CA . ILE A 1 185 ? 18.438 -16.906 2.143 1 98.19 185 ILE A CA 1
ATOM 1410 C C . ILE A 1 185 ? 18.188 -15.477 2.639 1 98.19 185 ILE A C 1
ATOM 1412 O O . ILE A 1 185 ? 17.125 -15.18 3.184 1 98.19 185 ILE A O 1
ATOM 1416 N N . ASN A 1 186 ? 19.141 -14.664 2.488 1 97.31 186 ASN A N 1
ATOM 1417 C CA . ASN A 1 186 ? 19.109 -13.25 2.855 1 97.31 186 ASN A CA 1
ATOM 1418 C C . ASN A 1 186 ? 19.891 -12.398 1.854 1 97.31 186 ASN A C 1
ATOM 1420 O O . ASN A 1 186 ? 21.016 -11.977 2.127 1 97.31 186 ASN A O 1
ATOM 1424 N N . PRO A 1 187 ? 19.234 -12 0.818 1 98.31 187 PRO A N 1
ATOM 1425 C CA . PRO A 1 187 ? 19.938 -11.344 -0.296 1 98.31 187 PRO A CA 1
ATOM 1426 C C . PRO A 1 187 ? 20.469 -9.961 0.069 1 98.31 187 PRO A C 1
ATOM 1428 O O . PRO A 1 187 ? 19.859 -9.266 0.887 1 98.31 187 PRO A O 1
ATOM 1431 N N . ASN A 1 188 ? 21.641 -9.672 -0.469 1 97.69 188 ASN A N 1
ATOM 1432 C CA . ASN A 1 188 ? 21.984 -8.266 -0.639 1 97.69 188 ASN A CA 1
ATOM 1433 C C . ASN A 1 188 ? 21.141 -7.605 -1.725 1 97.69 188 ASN A C 1
ATOM 1435 O O . ASN A 1 188 ? 21.453 -7.699 -2.91 1 97.69 188 ASN A O 1
ATOM 1439 N N . TYR A 1 189 ? 20.125 -6.906 -1.348 1 96 189 TYR A N 1
ATOM 1440 C CA . TYR A 1 189 ? 19.094 -6.453 -2.285 1 96 189 TYR A CA 1
ATOM 1441 C C . TYR A 1 189 ? 19.672 -5.461 -3.285 1 96 189 TYR A C 1
ATOM 1443 O O . TYR A 1 189 ? 19.297 -5.465 -4.461 1 96 189 TYR A O 1
ATOM 1451 N N . ASP A 1 190 ? 20.578 -4.621 -2.836 1 92.56 190 ASP A N 1
ATOM 1452 C CA . ASP A 1 190 ? 21.203 -3.668 -3.75 1 92.56 190 ASP A CA 1
ATOM 1453 C C . ASP A 1 190 ? 21.984 -4.391 -4.84 1 92.56 190 ASP A C 1
ATOM 1455 O O . ASP A 1 190 ? 21.891 -4.039 -6.02 1 92.56 190 ASP A O 1
ATOM 1459 N N . ARG A 1 191 ? 22.75 -5.301 -4.426 1 97 191 ARG A N 1
ATOM 1460 C CA . ARG A 1 191 ? 23.531 -6.074 -5.387 1 97 191 ARG A CA 1
ATOM 1461 C C . ARG A 1 191 ? 22.625 -6.887 -6.301 1 97 191 ARG A C 1
ATOM 1463 O O . ARG A 1 191 ? 22.922 -7.062 -7.484 1 97 191 ARG A O 1
ATOM 1470 N N . LEU A 1 192 ? 21.562 -7.395 -5.781 1 98.06 192 LEU A N 1
ATOM 1471 C CA . LEU A 1 192 ? 20.625 -8.172 -6.586 1 98.06 192 LEU A CA 1
ATOM 1472 C C . LEU A 1 192 ? 19.969 -7.305 -7.645 1 98.06 192 LEU A C 1
ATOM 1474 O O . LEU A 1 192 ? 19.688 -7.766 -8.758 1 98.06 192 LEU A O 1
ATOM 1478 N N . VAL A 1 193 ? 19.656 -6.066 -7.27 1 96.5 193 VAL A N 1
ATOM 1479 C CA . VAL A 1 193 ? 19.125 -5.129 -8.25 1 96.5 193 VAL A CA 1
ATOM 1480 C C . VAL A 1 193 ? 20.109 -4.98 -9.414 1 96.5 193 VAL A C 1
ATOM 1482 O O . VAL A 1 193 ? 19.719 -5.082 -10.578 1 96.5 193 VAL A O 1
ATOM 1485 N N . GLN A 1 194 ? 21.328 -4.73 -9.086 1 96.62 194 GLN A N 1
ATOM 1486 C CA . GLN A 1 194 ? 22.359 -4.555 -10.102 1 96.62 194 GLN A CA 1
ATOM 1487 C C . GLN A 1 194 ? 22.516 -5.812 -10.961 1 96.62 194 GLN A C 1
ATOM 1489 O O . GLN A 1 194 ? 22.609 -5.727 -12.188 1 96.62 194 GLN A O 1
ATOM 1494 N N . TYR A 1 195 ? 22.578 -6.906 -10.258 1 97.69 195 TYR A N 1
ATOM 1495 C CA . TYR A 1 195 ? 22.719 -8.203 -10.922 1 97.69 195 TYR A CA 1
ATOM 1496 C C . TYR A 1 195 ? 21.562 -8.438 -11.883 1 97.69 195 TYR A C 1
ATOM 1498 O O . TYR A 1 195 ? 21.766 -8.836 -13.031 1 97.69 195 TYR A O 1
ATOM 1506 N N . SER A 1 196 ? 20.297 -8.156 -11.445 1 97.81 196 SER A N 1
ATOM 1507 C CA . SER A 1 196 ? 19.094 -8.352 -12.242 1 97.81 196 SER A CA 1
ATOM 1508 C C . SER A 1 196 ? 19.078 -7.434 -13.461 1 97.81 196 SER A C 1
ATOM 1510 O O . SER A 1 196 ? 18.719 -7.859 -14.562 1 97.81 196 SER A O 1
ATOM 1512 N N . ASN A 1 197 ? 19.469 -6.246 -13.242 1 96.5 197 ASN A N 1
ATOM 1513 C CA . ASN A 1 197 ? 19.5 -5.289 -14.344 1 96.5 197 ASN A CA 1
ATOM 1514 C C . ASN A 1 197 ? 20.531 -5.688 -15.391 1 96.5 197 ASN A C 1
ATOM 1516 O O . ASN A 1 197 ? 20.281 -5.594 -16.594 1 96.5 197 ASN A O 1
ATOM 1520 N N . LYS A 1 198 ? 21.719 -6.02 -14.914 1 96.44 198 LYS A N 1
ATOM 1521 C CA . LYS A 1 198 ? 22.797 -6.43 -15.805 1 96.44 198 LYS A CA 1
ATOM 1522 C C . LYS A 1 198 ? 22.359 -7.598 -16.688 1 96.44 198 LYS A C 1
ATOM 1524 O O . LYS A 1 198 ? 22.688 -7.637 -17.875 1 96.44 198 LYS A O 1
ATOM 1529 N N . LEU A 1 199 ? 21.625 -8.539 -16.172 1 97.06 199 LEU A N 1
ATOM 1530 C CA . LEU A 1 199 ? 21.25 -9.75 -16.875 1 97.06 199 LEU A CA 1
ATOM 1531 C C . LEU A 1 199 ? 19.875 -9.594 -17.531 1 97.06 199 LEU A C 1
ATOM 1533 O O . LEU A 1 199 ? 19.422 -10.492 -18.234 1 97.06 199 LEU A O 1
ATOM 1537 N N . ASN A 1 200 ? 19.188 -8.516 -17.297 1 96.12 200 ASN A N 1
ATOM 1538 C CA . ASN A 1 200 ? 17.844 -8.242 -17.797 1 96.12 200 ASN A CA 1
ATOM 1539 C C . ASN A 1 200 ? 16.844 -9.305 -17.344 1 96.12 200 ASN A C 1
ATOM 1541 O O . ASN A 1 200 ? 16.156 -9.906 -18.172 1 96.12 200 ASN A O 1
ATOM 1545 N N . ILE A 1 201 ? 16.828 -9.562 -16.062 1 96.69 201 ILE A N 1
ATOM 1546 C CA . ILE A 1 201 ? 15.875 -10.469 -15.438 1 96.69 201 ILE A CA 1
ATOM 1547 C C . ILE A 1 201 ? 15.109 -9.734 -14.336 1 96.69 201 ILE A C 1
ATOM 1549 O O . ILE A 1 201 ? 15.484 -8.633 -13.938 1 96.69 201 ILE A O 1
ATOM 1553 N N . ILE A 1 202 ? 13.992 -10.328 -13.922 1 95.44 202 ILE A N 1
ATOM 1554 C CA . ILE A 1 202 ? 13.211 -9.773 -12.828 1 95.44 202 ILE A CA 1
ATOM 1555 C C . ILE A 1 202 ? 13.906 -10.047 -11.492 1 95.44 202 ILE A C 1
ATOM 1557 O O . ILE A 1 202 ? 14.039 -9.156 -10.656 1 95.44 202 ILE A O 1
ATOM 1561 N N . GLY A 1 203 ? 14.273 -11.336 -11.328 1 97.56 203 GLY A N 1
ATOM 1562 C CA . GLY A 1 203 ? 14.922 -11.711 -10.086 1 97.56 203 GLY A CA 1
ATOM 1563 C C . GLY A 1 203 ? 15.281 -13.188 -10.016 1 97.56 203 GLY A C 1
ATOM 1564 O O . GLY A 1 203 ? 15.719 -13.766 -11.016 1 97.56 203 GLY A O 1
ATOM 1565 N N . VAL A 1 204 ? 15.258 -13.672 -8.758 1 98.69 204 VAL A N 1
ATOM 1566 C CA . VAL A 1 204 ? 15.68 -15.047 -8.5 1 98.69 204 VAL A CA 1
ATOM 1567 C C . VAL A 1 204 ? 14.562 -15.797 -7.781 1 98.69 204 VAL A C 1
ATOM 1569 O O . VAL A 1 204 ? 13.969 -15.289 -6.824 1 98.69 204 VAL A O 1
ATOM 1572 N N . HIS A 1 205 ? 14.211 -16.922 -8.266 1 98.81 205 HIS A N 1
ATOM 1573 C CA . HIS A 1 205 ? 13.227 -17.844 -7.688 1 98.81 205 HIS A CA 1
ATOM 1574 C C . HIS A 1 205 ? 13.906 -19.078 -7.109 1 98.81 205 HIS A C 1
ATOM 1576 O O . HIS A 1 205 ? 14.227 -20.016 -7.848 1 98.81 205 HIS A O 1
ATOM 1582 N N . ALA A 1 206 ? 14.086 -19.094 -5.812 1 98.88 206 ALA A N 1
ATOM 1583 C CA . ALA A 1 206 ? 14.758 -20.203 -5.133 1 98.88 206 ALA A CA 1
ATOM 1584 C C . ALA A 1 206 ? 13.766 -21.297 -4.746 1 98.88 206 ALA A C 1
ATOM 1586 O O . ALA A 1 206 ? 12.609 -21.016 -4.426 1 98.88 206 ALA A O 1
ATOM 1587 N N . PHE A 1 207 ? 14.273 -22.547 -4.777 1 98.75 207 PHE A N 1
ATOM 1588 C CA . PHE A 1 207 ? 13.344 -23.625 -4.457 1 98.75 207 PHE A CA 1
ATOM 1589 C C . PHE A 1 207 ? 14.086 -24.828 -3.896 1 98.75 207 PHE A C 1
ATOM 1591 O O . PHE A 1 207 ? 15.297 -24.969 -4.074 1 98.75 207 PHE A O 1
ATOM 1598 N N . THR A 1 208 ? 13.367 -25.672 -3.227 1 98.44 208 THR A N 1
ATOM 1599 C CA . THR A 1 208 ? 13.836 -26.984 -2.768 1 98.44 208 THR A CA 1
ATOM 1600 C C . THR A 1 208 ? 12.703 -28 -2.773 1 98.44 208 THR A C 1
ATOM 1602 O O . THR A 1 208 ? 11.539 -27.641 -2.939 1 98.44 208 THR A O 1
ATOM 1605 N N . LEU A 1 209 ? 13 -29.234 -2.629 1 96.44 209 LEU A N 1
ATOM 1606 C CA . LEU A 1 209 ? 12.031 -30.328 -2.67 1 96.44 209 LEU A CA 1
ATOM 1607 C C . LEU A 1 209 ? 11.453 -30.594 -1.284 1 96.44 209 LEU A C 1
ATOM 1609 O O . LEU A 1 209 ? 10.438 -31.266 -1.152 1 96.44 209 LEU A O 1
ATOM 1613 N N . GLU A 1 210 ? 12.164 -30.062 -0.284 1 97.44 210 GLU A N 1
ATOM 1614 C CA . GLU A 1 210 ? 11.602 -30.125 1.062 1 97.44 210 GLU A CA 1
ATOM 1615 C C . GLU A 1 210 ? 10.531 -29.047 1.26 1 97.44 210 GLU A C 1
ATOM 1617 O O . GLU A 1 210 ? 10.672 -27.922 0.777 1 97.44 210 GLU A O 1
ATOM 1622 N N . THR A 1 211 ? 9.414 -29.453 1.916 1 98 211 THR A N 1
ATOM 1623 C CA . THR A 1 211 ? 8.297 -28.531 2.018 1 98 211 THR A CA 1
ATOM 1624 C C . THR A 1 211 ? 7.879 -28.344 3.475 1 98 211 THR A C 1
ATOM 1626 O O . THR A 1 211 ? 8.234 -29.141 4.336 1 98 211 THR A O 1
ATOM 1629 N N . GLU A 1 212 ? 7.258 -27.234 3.809 1 97.56 212 GLU A N 1
ATOM 1630 C CA . GLU A 1 212 ? 6.648 -27 5.113 1 97.56 212 GLU A CA 1
ATOM 1631 C C . GLU A 1 212 ? 5.41 -27.859 5.309 1 97.56 212 GLU A C 1
ATOM 1633 O O . GLU A 1 212 ? 5.184 -28.391 6.402 1 97.56 212 GLU A O 1
ATOM 1638 N N . GLU A 1 213 ? 4.602 -27.953 4.277 1 96.75 213 GLU A N 1
ATOM 1639 C CA . GLU A 1 213 ? 3.371 -28.75 4.309 1 96.75 213 GLU A CA 1
ATOM 1640 C C . GLU A 1 213 ? 3.496 -30 3.453 1 96.75 213 GLU A C 1
ATOM 1642 O O . GLU A 1 213 ? 4.062 -29.969 2.359 1 96.75 213 GLU A O 1
ATOM 1647 N N . ASP A 1 214 ? 2.869 -31.078 3.855 1 96.12 214 ASP A N 1
ATOM 1648 C CA . ASP A 1 214 ? 2.924 -32.344 3.154 1 96.12 214 ASP A CA 1
ATOM 1649 C C . ASP A 1 214 ? 2.186 -32.281 1.819 1 96.12 214 ASP A C 1
ATOM 1651 O O . ASP A 1 214 ? 2.51 -33 0.883 1 96.12 214 ASP A O 1
ATOM 1655 N N . SER A 1 215 ? 1.285 -31.375 1.78 1 95.25 215 SER A N 1
ATOM 1656 C CA . SER A 1 215 ? 0.449 -31.297 0.587 1 95.25 215 SER A CA 1
ATOM 1657 C C . SER A 1 215 ? 1.169 -30.562 -0.54 1 95.25 215 SER A C 1
ATOM 1659 O O . SER A 1 215 ? 0.708 -30.562 -1.683 1 95.25 215 SER A O 1
ATOM 1661 N N . SER A 1 216 ? 2.277 -30 -0.279 1 97.69 216 SER A N 1
ATOM 1662 C CA . SER A 1 216 ? 3.035 -29.266 -1.283 1 97.69 216 SER A CA 1
ATOM 1663 C C . SER A 1 216 ? 4.086 -30.156 -1.946 1 97.69 216 SER A C 1
ATOM 1665 O O . SER A 1 216 ? 4.535 -31.141 -1.357 1 97.69 216 SER A O 1
ATOM 1667 N N . THR A 1 217 ? 4.434 -29.797 -3.152 1 97 217 THR A N 1
ATOM 1668 C CA . THR A 1 217 ? 5.469 -30.516 -3.891 1 97 217 THR A CA 1
ATOM 1669 C C . THR A 1 217 ? 6.832 -29.875 -3.676 1 97 217 THR A C 1
ATOM 1671 O O . THR A 1 217 ? 7.848 -30.562 -3.592 1 97 217 THR A O 1
ATOM 1674 N N . LEU A 1 218 ? 6.914 -28.562 -3.68 1 97.44 218 LEU A N 1
ATOM 1675 C CA . LEU A 1 218 ? 8.125 -27.766 -3.539 1 97.44 218 LEU A CA 1
ATOM 1676 C C . LEU A 1 218 ? 7.895 -26.578 -2.605 1 97.44 218 LEU A C 1
ATOM 1678 O O . LEU A 1 218 ? 6.758 -26.125 -2.445 1 97.44 218 LEU A O 1
ATOM 1682 N N . ALA A 1 219 ? 8.969 -26.109 -1.999 1 98.62 219 ALA A N 1
ATOM 1683 C CA . ALA A 1 219 ? 8.984 -24.828 -1.31 1 98.62 219 ALA A CA 1
ATOM 1684 C C . ALA A 1 219 ? 9.805 -23.797 -2.084 1 98.62 219 ALA A C 1
ATOM 1686 O O . ALA A 1 219 ? 10.867 -24.109 -2.613 1 98.62 219 ALA A O 1
ATOM 1687 N N . CYS A 1 220 ? 9.242 -22.609 -2.139 1 98.81 220 CYS A N 1
ATOM 1688 C CA . CYS A 1 220 ? 9.867 -21.594 -2.99 1 98.81 220 CYS A CA 1
ATOM 1689 C C . CYS A 1 220 ? 9.938 -20.25 -2.275 1 98.81 220 CYS A C 1
ATOM 1691 O O . CYS A 1 220 ? 9.203 -20.016 -1.318 1 98.81 220 CYS A O 1
ATOM 1693 N N . ARG A 1 221 ? 10.836 -19.406 -2.664 1 98.75 221 ARG A N 1
ATOM 1694 C CA . ARG A 1 221 ? 10.922 -17.984 -2.387 1 98.75 221 ARG A CA 1
ATOM 1695 C C . ARG A 1 221 ? 11.289 -17.203 -3.643 1 98.75 221 ARG A C 1
ATOM 1697 O O . ARG A 1 221 ? 12.117 -17.656 -4.441 1 98.75 221 ARG A O 1
ATOM 1704 N N . ASN A 1 222 ? 10.703 -16.109 -3.84 1 98.5 222 ASN A N 1
ATOM 1705 C CA . ASN A 1 222 ? 10.969 -15.281 -5.016 1 98.5 222 ASN A CA 1
ATOM 1706 C C . ASN A 1 222 ? 11.453 -13.891 -4.629 1 98.5 222 ASN A C 1
ATOM 1708 O O . ASN A 1 222 ? 10.789 -13.188 -3.861 1 98.5 222 ASN A O 1
ATOM 1712 N N . PHE A 1 223 ? 12.586 -13.492 -5.156 1 98.38 223 PHE A N 1
ATOM 1713 C CA . PHE A 1 223 ? 13.195 -12.203 -4.859 1 98.38 223 PHE A CA 1
ATOM 1714 C C . PHE A 1 223 ? 13.352 -11.367 -6.125 1 98.38 223 PHE A C 1
ATOM 1716 O O . PHE A 1 223 ? 13.984 -11.805 -7.09 1 98.38 223 PHE A O 1
ATOM 1723 N N . GLY A 1 224 ? 12.742 -10.219 -6.195 1 96.25 224 GLY A N 1
ATOM 1724 C CA . GLY A 1 224 ? 12.82 -9.359 -7.359 1 96.25 224 GLY A CA 1
ATOM 1725 C C . GLY A 1 224 ? 12.859 -7.879 -7.012 1 96.25 224 GLY A C 1
ATOM 1726 O O . GLY A 1 224 ? 11.977 -7.117 -7.414 1 96.25 224 GLY A O 1
ATOM 1727 N N . PRO A 1 225 ? 13.883 -7.414 -6.316 1 93.19 225 PRO A N 1
ATOM 1728 C CA . PRO A 1 225 ? 13.953 -6.012 -5.895 1 93.19 225 PRO A CA 1
ATOM 1729 C C . PRO A 1 225 ? 14.031 -5.043 -7.07 1 93.19 225 PRO A C 1
ATOM 1731 O O . PRO A 1 225 ? 13.648 -3.877 -6.941 1 93.19 225 PRO A O 1
ATOM 1734 N N . ALA A 1 226 ? 14.477 -5.488 -8.227 1 90.25 226 ALA A N 1
ATOM 1735 C CA . ALA A 1 226 ? 14.555 -4.641 -9.414 1 90.25 226 ALA A CA 1
ATOM 1736 C C . ALA A 1 226 ? 13.164 -4.238 -9.898 1 90.25 226 ALA A C 1
ATOM 1738 O O . ALA A 1 226 ? 13 -3.213 -10.562 1 90.25 226 ALA A O 1
ATOM 1739 N N . ALA A 1 227 ? 12.227 -5.07 -9.555 1 87.12 227 ALA A N 1
ATOM 1740 C CA . ALA A 1 227 ? 10.844 -4.777 -9.914 1 87.12 227 ALA A CA 1
ATOM 1741 C C . ALA A 1 227 ? 10.133 -4.012 -8.805 1 87.12 227 ALA A C 1
ATOM 1743 O O . ALA A 1 227 ? 8.922 -3.785 -8.867 1 87.12 227 ALA A O 1
ATOM 1744 N N . GLY A 1 228 ? 10.836 -3.658 -7.758 1 82.12 228 GLY A N 1
ATOM 1745 C CA . GLY A 1 228 ? 10.273 -2.805 -6.723 1 82.12 228 GLY A CA 1
ATOM 1746 C C . GLY A 1 228 ? 9.805 -3.576 -5.5 1 82.12 228 GLY A C 1
ATOM 1747 O O . GLY A 1 228 ? 9.328 -2.984 -4.535 1 82.12 228 GLY A O 1
ATOM 1748 N N . ILE A 1 229 ? 9.938 -4.828 -5.484 1 86.19 229 ILE A N 1
ATOM 1749 C CA . ILE A 1 229 ? 9.531 -5.672 -4.371 1 86.19 229 ILE A CA 1
ATOM 1750 C C . ILE A 1 229 ? 10.664 -6.621 -3.994 1 86.19 229 ILE A C 1
ATOM 1752 O O . 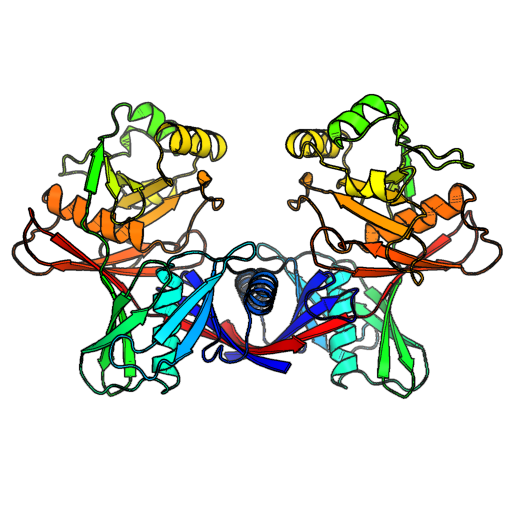ILE A 1 229 ? 11.125 -7.406 -4.824 1 86.19 229 ILE A O 1
ATOM 1756 N N . ASN A 1 230 ? 11.086 -6.551 -2.82 1 93 230 ASN A N 1
ATOM 1757 C CA . ASN A 1 230 ? 12.195 -7.402 -2.4 1 93 230 ASN A CA 1
ATOM 1758 C C . ASN A 1 230 ? 11.836 -8.883 -2.504 1 93 230 ASN A C 1
ATOM 1760 O O . ASN A 1 230 ? 12.586 -9.672 -3.082 1 93 230 ASN A O 1
ATOM 1764 N N . GLU A 1 231 ? 10.695 -9.227 -1.943 1 96.38 231 GLU A N 1
ATOM 1765 C CA . GLU A 1 231 ? 10.219 -10.609 -1.949 1 96.38 231 GLU A CA 1
ATOM 1766 C C . GLU A 1 231 ? 8.703 -10.664 -2.156 1 96.38 231 GLU A C 1
ATOM 1768 O O . GLU A 1 231 ? 7.969 -9.828 -1.629 1 96.38 231 GLU A O 1
ATOM 1773 N N . GLU A 1 232 ? 8.32 -11.672 -2.943 1 95.56 232 GLU A N 1
ATOM 1774 C CA . GLU A 1 232 ? 6.898 -11.812 -3.24 1 95.56 232 GLU A CA 1
ATOM 1775 C C . GLU A 1 232 ? 6.324 -13.07 -2.592 1 95.56 232 GLU A C 1
ATOM 1777 O O . GLU A 1 232 ? 6.992 -14.102 -2.523 1 95.56 232 GLU A O 1
ATOM 1782 N N . ALA A 1 233 ? 5.059 -12.984 -2.195 1 96.25 233 ALA A N 1
ATOM 1783 C CA . ALA A 1 233 ? 4.41 -14.086 -1.491 1 96.25 233 ALA A CA 1
ATOM 1784 C C . ALA A 1 233 ? 4.012 -15.195 -2.459 1 96.25 233 ALA A C 1
ATOM 1786 O O . ALA A 1 233 ? 4 -16.375 -2.094 1 96.25 233 ALA A O 1
ATOM 1787 N N . ALA A 1 234 ? 3.654 -14.812 -3.635 1 97.5 234 ALA A N 1
ATOM 1788 C CA . ALA A 1 234 ? 3.229 -15.75 -4.672 1 97.5 234 ALA A CA 1
ATOM 1789 C C . ALA A 1 234 ? 3.557 -15.211 -6.062 1 97.5 234 ALA A C 1
ATOM 1791 O O . ALA A 1 234 ? 3.236 -14.062 -6.387 1 97.5 234 ALA A O 1
ATOM 1792 N N . THR A 1 235 ? 4.184 -16.016 -6.812 1 96.38 235 THR A N 1
ATOM 1793 C CA . THR A 1 235 ? 4.586 -15.625 -8.156 1 96.38 235 THR A CA 1
ATOM 1794 C C . THR A 1 235 ? 4.195 -16.688 -9.172 1 96.38 235 THR A C 1
ATOM 1796 O O . THR A 1 235 ? 4.953 -17.641 -9.414 1 96.38 235 THR A O 1
ATOM 1799 N N . GLY A 1 236 ? 3.117 -16.422 -9.859 1 96 236 GLY A N 1
ATOM 1800 C CA . GLY A 1 236 ? 2.637 -17.391 -10.836 1 96 236 GLY A CA 1
ATOM 1801 C C . GLY A 1 236 ? 3.639 -17.672 -11.938 1 96 236 GLY A C 1
ATOM 1802 O O . GLY A 1 236 ? 3.959 -18.828 -12.211 1 96 236 GLY A O 1
ATOM 1803 N N . THR A 1 237 ? 4.16 -16.609 -12.555 1 94.69 237 THR A N 1
ATOM 1804 C CA . THR A 1 237 ? 5.055 -16.734 -13.695 1 94.69 237 THR A CA 1
ATOM 1805 C C . THR A 1 237 ? 6.312 -17.516 -13.312 1 94.69 237 THR A C 1
ATOM 1807 O O . THR A 1 237 ? 6.738 -18.406 -14.047 1 94.69 237 THR A O 1
ATOM 1810 N N . SER A 1 238 ? 6.852 -17.219 -12.148 1 97.5 238 SER A N 1
ATOM 1811 C CA . SER A 1 238 ? 8.078 -17.875 -11.719 1 97.5 238 SER A CA 1
ATOM 1812 C C . SER A 1 238 ? 7.84 -19.359 -11.43 1 97.5 238 SER A C 1
ATOM 1814 O O . SER A 1 238 ? 8.703 -20.188 -11.703 1 97.5 238 SER A O 1
ATOM 1816 N N . ASN A 1 239 ? 6.738 -19.672 -10.875 1 98.38 239 ASN A N 1
ATOM 1817 C CA . ASN A 1 239 ? 6.441 -21.062 -10.555 1 98.38 239 ASN A CA 1
ATOM 1818 C C . ASN A 1 239 ? 6.141 -21.875 -11.812 1 98.38 239 ASN A C 1
ATOM 1820 O O . ASN A 1 239 ? 6.457 -23.062 -11.875 1 98.38 239 ASN A O 1
ATOM 1824 N N . GLY A 1 240 ? 5.465 -21.219 -12.758 1 97.62 240 GLY A N 1
ATOM 1825 C CA . GLY A 1 240 ? 5.348 -21.875 -14.055 1 97.62 240 GLY A CA 1
ATOM 1826 C C . GLY A 1 240 ? 6.688 -22.188 -14.688 1 97.62 240 GLY A C 1
ATOM 1827 O O . GLY A 1 240 ? 6.906 -23.312 -15.156 1 97.62 240 GLY A O 1
ATOM 1828 N N . ALA A 1 241 ? 7.527 -21.203 -14.711 1 97.94 241 ALA A N 1
ATOM 1829 C CA . ALA A 1 241 ? 8.883 -21.391 -15.219 1 97.94 241 ALA A CA 1
ATOM 1830 C C . ALA A 1 241 ? 9.602 -22.5 -14.461 1 97.94 241 ALA A C 1
ATOM 1832 O O . ALA A 1 241 ? 10.328 -23.297 -15.055 1 97.94 241 ALA A O 1
ATOM 1833 N N . LEU A 1 242 ? 9.422 -22.5 -13.18 1 98.19 242 LEU A N 1
ATOM 1834 C CA . LEU A 1 242 ? 10.008 -23.562 -12.352 1 98.19 242 LEU A CA 1
ATOM 1835 C C . LEU A 1 242 ? 9.523 -24.938 -12.797 1 98.19 242 LEU A C 1
ATOM 1837 O O . LEU A 1 242 ? 10.312 -25.875 -12.914 1 98.19 242 LEU A O 1
ATOM 1841 N N . GLY A 1 243 ? 8.219 -25.094 -12.969 1 96.56 243 GLY A N 1
ATOM 1842 C CA . GLY A 1 243 ? 7.691 -26.359 -13.477 1 96.56 243 GLY A CA 1
ATOM 1843 C C . GLY A 1 243 ? 8.375 -26.812 -14.75 1 96.56 243 GLY A C 1
ATOM 1844 O O . GLY A 1 243 ? 8.766 -27.984 -14.859 1 96.56 243 GLY A O 1
ATOM 1845 N N . ALA A 1 244 ? 8.516 -25.906 -15.68 1 95.62 244 ALA A N 1
ATOM 1846 C CA . ALA A 1 244 ? 9.18 -26.234 -16.938 1 95.62 244 ALA A CA 1
ATOM 1847 C C . ALA A 1 244 ? 10.633 -26.641 -16.703 1 95.62 244 ALA A C 1
ATOM 1849 O O . ALA A 1 244 ? 11.125 -27.578 -17.312 1 95.62 244 ALA A O 1
ATOM 1850 N N . TYR A 1 245 ? 11.297 -25.906 -15.812 1 97.25 245 TYR A N 1
ATOM 1851 C CA . TYR A 1 245 ? 12.68 -26.188 -15.438 1 97.25 245 TYR A CA 1
ATOM 1852 C C . TYR A 1 245 ? 12.812 -27.609 -14.883 1 97.25 245 TYR A C 1
ATOM 1854 O O . TYR A 1 245 ? 13.75 -28.328 -15.234 1 97.25 245 TYR A O 1
ATOM 1862 N N . LEU A 1 246 ? 11.906 -28 -14.055 1 95.56 246 LEU A N 1
ATOM 1863 C CA . LEU A 1 246 ? 11.945 -29.312 -13.43 1 95.56 246 LEU A CA 1
ATOM 1864 C C . LEU A 1 246 ? 11.766 -30.406 -14.461 1 95.56 246 LEU A C 1
ATOM 1866 O O . LEU A 1 246 ? 12.445 -31.438 -14.406 1 95.56 246 LEU A O 1
ATOM 1870 N N . VAL A 1 247 ? 10.867 -30.188 -15.367 1 93.12 247 VAL A N 1
ATOM 1871 C CA . VAL A 1 247 ? 10.625 -31.172 -16.422 1 93.12 247 VAL A CA 1
ATOM 1872 C C . VAL A 1 247 ? 11.852 -31.297 -17.312 1 93.12 247 VAL A C 1
ATOM 1874 O O . VAL A 1 247 ? 12.312 -32.406 -17.594 1 93.12 247 VAL A O 1
ATOM 1877 N N . LYS A 1 248 ? 12.391 -30.172 -17.703 1 91.81 248 LYS A N 1
ATOM 1878 C CA . LYS A 1 248 ? 13.539 -30.156 -18.609 1 91.81 248 LYS A CA 1
ATOM 1879 C C . LYS A 1 248 ? 14.742 -30.859 -17.969 1 91.81 248 LYS A C 1
ATOM 1881 O O . LYS A 1 248 ? 15.531 -31.5 -18.672 1 91.81 248 LYS A O 1
ATOM 1886 N N . ASN A 1 249 ? 14.859 -30.766 -16.719 1 92.69 249 ASN A N 1
ATOM 1887 C CA . ASN A 1 249 ? 16 -31.344 -16.016 1 92.69 249 ASN A CA 1
ATOM 1888 C C . ASN A 1 249 ? 15.68 -32.719 -15.438 1 92.69 249 ASN A C 1
ATOM 1890 O O . ASN A 1 249 ? 16.391 -33.219 -14.562 1 92.69 249 ASN A O 1
ATOM 1894 N N . ASP A 1 250 ? 14.562 -33.344 -15.758 1 89.94 250 ASP A N 1
ATOM 1895 C CA . ASP A 1 250 ? 14.156 -34.719 -15.492 1 89.94 250 ASP A CA 1
ATOM 1896 C C . ASP A 1 250 ? 13.938 -34.938 -13.992 1 89.94 250 ASP A C 1
ATOM 1898 O O . ASP A 1 250 ? 14.258 -36 -13.469 1 89.94 250 ASP A O 1
ATOM 1902 N N . MET A 1 251 ? 13.578 -33.906 -13.328 1 89.75 251 MET A N 1
ATOM 1903 C CA . MET A 1 251 ? 13.211 -34.031 -11.922 1 89.75 251 MET A CA 1
ATOM 1904 C C . MET A 1 251 ? 11.781 -34.562 -11.781 1 89.75 251 MET A C 1
ATOM 1906 O O . MET A 1 251 ? 11.438 -35.156 -10.766 1 89.75 251 MET A O 1
ATOM 1910 N N . LEU A 1 252 ? 10.984 -34.156 -12.703 1 82.69 252 LEU A N 1
ATOM 1911 C CA . LEU A 1 252 ? 9.609 -34.625 -12.773 1 82.69 252 LEU A CA 1
ATOM 1912 C C . LEU A 1 252 ? 9.398 -35.5 -13.992 1 82.69 252 LEU A C 1
ATOM 1914 O O . LEU A 1 252 ? 9.906 -35.219 -15.078 1 82.69 252 LEU A O 1
ATOM 1918 N N . ARG A 1 253 ? 9.008 -36.719 -13.68 1 71.81 253 ARG A N 1
ATOM 1919 C CA . ARG A 1 253 ? 8.75 -37.625 -14.789 1 71.81 253 ARG A CA 1
ATOM 1920 C C . ARG A 1 253 ? 7.539 -37.188 -15.602 1 71.81 253 ARG A C 1
ATOM 1922 O O . ARG A 1 253 ? 6.43 -37.094 -15.07 1 71.81 253 ARG A O 1
ATOM 1929 N N . PHE A 1 254 ? 7.824 -36.688 -16.781 1 65.25 254 PHE A N 1
ATOM 1930 C CA . PHE A 1 254 ? 6.773 -36.094 -17.609 1 65.25 254 PHE A CA 1
ATOM 1931 C C . PHE A 1 254 ? 6.02 -37.188 -18.375 1 65.25 254 PHE A C 1
ATOM 1933 O O . PHE A 1 254 ? 6.238 -37.375 -19.562 1 65.25 254 PHE A O 1
ATOM 1940 N N . GLU A 1 255 ? 5.875 -38.375 -17.969 1 64.06 255 GLU A N 1
ATOM 1941 C CA . GLU A 1 255 ? 5.137 -39.312 -18.781 1 64.06 255 GLU A CA 1
ATOM 1942 C C . GLU A 1 255 ? 3.68 -38.906 -18.953 1 64.06 255 GLU A C 1
ATOM 1944 O O . GLU A 1 255 ? 3.059 -39.188 -19.984 1 64.06 255 GLU A O 1
ATOM 1949 N N . ASP A 1 256 ? 3.008 -38.188 -18.062 1 70.75 256 ASP A N 1
ATOM 1950 C CA . ASP A 1 256 ? 1.617 -37.75 -18.016 1 70.75 256 ASP A CA 1
ATOM 1951 C C . ASP A 1 256 ? 1.514 -36.344 -17.453 1 70.75 256 ASP A C 1
ATOM 1953 O O . ASP A 1 256 ? 2.504 -35.781 -16.969 1 70.75 256 ASP A O 1
ATOM 1957 N N . ASN A 1 257 ? 0.381 -35.562 -18 1 85.44 257 ASN A N 1
ATOM 1958 C CA . ASN A 1 257 ? 0.094 -34.25 -17.406 1 85.44 257 ASN A CA 1
ATOM 1959 C C . ASN A 1 257 ? 0.431 -34.25 -15.914 1 85.44 257 ASN A C 1
ATOM 1961 O O . ASN A 1 257 ? 0.145 -35.188 -15.195 1 85.44 257 ASN A O 1
ATOM 1965 N N . ILE A 1 258 ? 1.336 -33.375 -15.523 1 91.81 258 ILE A N 1
ATOM 1966 C CA . ILE A 1 258 ? 1.831 -33.281 -14.156 1 91.81 258 ILE A CA 1
ATOM 1967 C C . ILE A 1 258 ? 1.255 -32.031 -13.484 1 91.81 258 ILE A C 1
ATOM 1969 O O . ILE A 1 258 ? 1.124 -30.984 -14.117 1 91.81 258 ILE A O 1
ATOM 1973 N N . THR A 1 259 ? 0.831 -32.25 -12.25 1 95.06 259 THR A N 1
ATOM 1974 C CA . THR A 1 259 ? 0.438 -31.125 -11.414 1 95.06 259 THR A CA 1
ATOM 1975 C C . THR A 1 259 ? 1.327 -31.047 -10.172 1 95.06 259 THR A C 1
ATOM 1977 O O . THR A 1 259 ? 1.518 -32.031 -9.469 1 95.06 259 THR A O 1
ATOM 1980 N N . ILE A 1 260 ? 1.904 -29.938 -10.008 1 96.25 260 ILE A N 1
ATOM 1981 C CA . ILE A 1 260 ? 2.703 -29.734 -8.805 1 96.25 260 ILE A CA 1
ATOM 1982 C C . ILE A 1 260 ? 2.137 -28.562 -8 1 96.25 260 ILE A C 1
ATOM 1984 O O . ILE A 1 260 ? 1.506 -27.656 -8.562 1 96.25 260 ILE A O 1
ATOM 1988 N N . ILE A 1 261 ? 2.309 -28.609 -6.723 1 98.12 261 ILE A N 1
ATOM 1989 C CA . ILE A 1 261 ? 1.903 -27.547 -5.793 1 98.12 261 ILE A CA 1
ATOM 1990 C C . ILE A 1 261 ? 3.141 -26.891 -5.203 1 98.12 261 ILE A C 1
ATOM 1992 O O . ILE A 1 261 ? 3.934 -27.531 -4.512 1 98.12 261 ILE A O 1
ATOM 1996 N N . CYS A 1 262 ? 3.283 -25.625 -5.477 1 98.56 262 CYS A N 1
ATOM 1997 C CA . CYS A 1 262 ? 4.422 -24.859 -4.984 1 98.56 262 CYS A CA 1
ATOM 1998 C C . CYS A 1 262 ? 4.012 -23.969 -3.816 1 98.56 262 CYS A C 1
ATOM 2000 O O . CYS A 1 262 ? 3.174 -23.078 -3.971 1 98.56 262 CYS A O 1
ATOM 2002 N N . GLU A 1 263 ? 4.602 -24.25 -2.637 1 98.56 263 GLU A N 1
ATOM 2003 C CA . GLU A 1 263 ? 4.355 -23.344 -1.524 1 98.56 263 GLU A CA 1
ATOM 2004 C C . GLU A 1 263 ? 5.344 -22.172 -1.533 1 98.56 263 GLU A C 1
ATOM 2006 O O . GLU A 1 263 ? 6.52 -22.359 -1.866 1 98.56 263 GLU A O 1
ATOM 2011 N N . GLN A 1 264 ? 4.867 -21.016 -1.322 1 98.44 264 GLN A N 1
ATOM 2012 C CA . GLN A 1 264 ? 5.625 -19.766 -1.323 1 98.44 264 GLN A CA 1
ATOM 2013 C C . GLN A 1 264 ? 5.086 -18.797 -0.279 1 98.44 264 GLN A C 1
ATOM 2015 O O . GLN A 1 264 ? 3.926 -18.891 0.128 1 98.44 264 GLN A O 1
ATOM 2020 N N . GLY A 1 265 ? 5.895 -17.844 0.16 1 97.25 265 GLY A N 1
ATOM 2021 C CA . GLY A 1 265 ? 5.449 -16.766 1.043 1 97.25 265 GLY A CA 1
ATOM 2022 C C . GLY A 1 265 ? 5.371 -17.188 2.498 1 97.25 265 GLY A C 1
ATOM 2023 O O . GLY A 1 265 ? 4.957 -16.406 3.355 1 97.25 265 GLY A O 1
ATOM 2024 N N . TYR A 1 266 ? 5.793 -18.359 2.84 1 95.06 266 TYR A N 1
ATOM 2025 C CA . TYR A 1 266 ? 5.66 -18.906 4.188 1 95.06 266 TYR A CA 1
ATOM 2026 C C . TYR A 1 266 ? 6.523 -18.125 5.176 1 95.06 266 TYR A C 1
ATOM 2028 O O . TYR A 1 266 ? 6.141 -17.953 6.336 1 95.06 266 TYR A O 1
ATOM 2036 N N . TYR A 1 267 ? 7.539 -17.578 4.715 1 93.5 267 TYR A N 1
ATOM 2037 C CA . TYR A 1 267 ? 8.492 -16.953 5.621 1 93.5 267 TYR A CA 1
ATOM 2038 C C . TYR A 1 267 ? 8.289 -15.445 5.66 1 93.5 267 TYR A C 1
ATOM 2040 O O . TYR A 1 267 ? 9.094 -14.719 6.258 1 93.5 267 TYR A O 1
ATOM 2048 N N . MET A 1 268 ? 7.391 -14.984 4.973 1 91.5 268 MET A N 1
ATOM 2049 C CA . MET A 1 268 ? 6.961 -13.594 5.07 1 91.5 268 MET A CA 1
ATOM 2050 C C . MET A 1 268 ? 5.559 -13.492 5.664 1 91.5 268 MET A C 1
ATOM 2052 O O . MET A 1 268 ? 4.922 -12.445 5.594 1 91.5 268 MET A O 1
ATOM 2056 N N . ASN A 1 269 ? 5.016 -14.555 6.168 1 89.31 269 ASN A N 1
ATOM 2057 C CA . ASN A 1 269 ? 3.736 -14.648 6.859 1 89.31 269 ASN A CA 1
ATOM 2058 C C . ASN A 1 269 ? 2.566 -14.414 5.91 1 89.31 269 ASN A C 1
ATOM 2060 O O . ASN A 1 269 ? 1.575 -13.781 6.285 1 89.31 269 ASN A O 1
ATOM 2064 N N . ARG A 1 270 ? 2.695 -14.828 4.73 1 94.5 270 ARG A N 1
ATOM 2065 C CA . ARG A 1 270 ? 1.642 -14.828 3.719 1 94.5 270 ARG A CA 1
ATOM 2066 C C . ARG A 1 270 ? 1.655 -16.125 2.916 1 94.5 270 ARG A C 1
ATOM 2068 O O . ARG A 1 270 ? 1.907 -16.109 1.709 1 94.5 270 ARG A O 1
ATOM 2075 N N . PRO A 1 271 ? 1.362 -17.156 3.553 1 96.62 271 PRO A N 1
ATOM 2076 C CA . PRO A 1 271 ? 1.459 -18.453 2.895 1 96.62 271 PRO A CA 1
ATOM 2077 C C . PRO A 1 271 ? 0.61 -18.547 1.629 1 96.62 271 PRO A C 1
ATOM 2079 O O . PRO A 1 271 ? -0.555 -18.141 1.634 1 96.62 271 PRO A O 1
ATOM 2082 N N . SER A 1 272 ? 1.213 -19.031 0.615 1 98.19 272 SER A N 1
ATOM 2083 C CA . SER A 1 272 ? 0.58 -19.188 -0.69 1 98.19 272 SER A CA 1
ATOM 2084 C C . SER A 1 272 ? 0.781 -20.609 -1.23 1 98.19 272 SER A C 1
ATOM 2086 O O . SER A 1 272 ? 1.745 -21.281 -0.867 1 98.19 272 SER A O 1
ATOM 2088 N N . LYS A 1 273 ? -0.122 -21.062 -2.027 1 98.38 273 LYS A N 1
ATOM 2089 C CA . LYS A 1 273 ? -0.036 -22.312 -2.777 1 98.38 273 LYS A CA 1
ATOM 2090 C C . LYS A 1 273 ? -0.344 -22.078 -4.254 1 98.38 273 LYS A C 1
ATOM 2092 O O . LYS A 1 273 ? -1.484 -21.797 -4.621 1 98.38 273 LYS A O 1
ATOM 2097 N N . ILE A 1 274 ? 0.659 -22.219 -5.02 1 98.5 274 ILE A N 1
ATOM 2098 C CA . ILE A 1 274 ? 0.506 -22.062 -6.461 1 98.5 274 ILE A CA 1
ATOM 2099 C C . ILE A 1 274 ? 0.428 -23.422 -7.129 1 98.5 274 ILE A C 1
ATOM 2101 O O . ILE A 1 274 ? 1.309 -24.266 -6.941 1 98.5 274 ILE A O 1
ATOM 2105 N N . VAL A 1 275 ? -0.615 -23.656 -7.863 1 98.38 275 VAL A N 1
ATOM 2106 C CA . VAL A 1 275 ? -0.785 -24.891 -8.625 1 98.38 275 VAL A CA 1
ATOM 2107 C C . VAL A 1 275 ? -0.199 -24.703 -10.023 1 98.38 275 VAL A C 1
ATOM 2109 O O . VAL A 1 275 ? -0.524 -23.75 -10.727 1 98.38 275 VAL A O 1
ATOM 2112 N N . VAL A 1 276 ? 0.681 -25.578 -10.375 1 97.56 276 VAL A N 1
ATOM 2113 C CA . VAL A 1 276 ? 1.273 -25.594 -11.711 1 97.56 276 VAL A CA 1
ATOM 2114 C C . VAL A 1 276 ? 0.911 -26.891 -12.43 1 97.56 276 VAL A C 1
ATOM 2116 O O . VAL A 1 276 ? 1.167 -27.984 -11.922 1 97.56 276 VAL A O 1
ATOM 2119 N N . ARG A 1 277 ? 0.324 -26.672 -13.531 1 96.31 277 ARG A N 1
ATOM 2120 C CA . ARG A 1 277 ? 0.001 -27.812 -14.383 1 96.31 277 ARG A CA 1
ATOM 2121 C C . ARG A 1 277 ? 0.819 -27.797 -15.672 1 96.31 277 ARG A C 1
ATOM 2123 O O . ARG A 1 277 ? 0.838 -26.781 -16.375 1 96.31 277 ARG A O 1
ATOM 2130 N N . LEU A 1 278 ? 1.455 -28.891 -15.906 1 95.06 278 LEU A N 1
ATOM 2131 C CA . LEU A 1 278 ? 2.291 -29.062 -17.094 1 95.06 278 LEU A CA 1
ATOM 2132 C C . LEU A 1 278 ? 1.713 -30.141 -18.016 1 95.06 278 LEU A C 1
ATOM 2134 O O . LEU A 1 278 ? 1.491 -31.266 -17.594 1 95.06 278 LEU A O 1
ATOM 2138 N N . GLU A 1 279 ? 1.494 -29.688 -19.219 1 93.06 279 GLU A N 1
ATOM 2139 C CA . GLU A 1 279 ? 0.896 -30.594 -20.203 1 93.06 279 GLU A CA 1
ATOM 2140 C C . GLU A 1 279 ? 1.716 -30.625 -21.484 1 93.06 279 GLU A C 1
ATOM 2142 O O . GLU A 1 279 ? 2.486 -29.703 -21.766 1 93.06 279 GLU A O 1
ATOM 2147 N N . GLY A 1 280 ? 1.531 -31.75 -22.266 1 90.38 280 GLY A N 1
ATOM 2148 C CA . GLY A 1 280 ? 2.205 -31.891 -23.547 1 90.38 280 GLY A CA 1
ATOM 2149 C C . GLY A 1 280 ? 3.422 -32.812 -23.484 1 90.38 280 GLY A C 1
ATOM 2150 O O . GLY A 1 280 ? 3.348 -33.906 -22.953 1 90.38 280 GLY A O 1
ATOM 2151 N N . THR A 1 281 ? 4.512 -32.344 -24.156 1 86.25 281 THR A N 1
ATOM 2152 C CA . THR A 1 281 ? 5.77 -33.094 -24.156 1 86.25 281 THR A CA 1
ATOM 2153 C C . THR A 1 281 ? 6.902 -32.219 -23.609 1 86.25 281 THR A C 1
ATOM 2155 O O . THR A 1 281 ? 6.75 -31.016 -23.438 1 86.25 281 THR A O 1
ATOM 2158 N N . LYS A 1 282 ? 7.992 -32.875 -23.344 1 83 282 LYS A N 1
ATOM 2159 C CA . LYS A 1 282 ? 9.156 -32.188 -22.812 1 83 282 LYS A CA 1
ATOM 2160 C C . LYS A 1 282 ? 9.602 -31.062 -23.75 1 83 282 LYS A C 1
ATOM 2162 O O . LYS A 1 282 ? 10.094 -30.031 -23.312 1 83 282 LYS A O 1
ATOM 2167 N N . ASP A 1 283 ? 9.383 -31.312 -25.047 1 83.5 283 ASP A N 1
ATOM 2168 C CA . ASP A 1 283 ? 9.859 -30.359 -26.047 1 83.5 283 ASP A CA 1
ATOM 2169 C C . ASP A 1 283 ? 8.781 -29.344 -26.391 1 83.5 283 ASP A C 1
ATOM 2171 O O . ASP A 1 283 ? 9.062 -28.328 -27.031 1 83.5 283 ASP A O 1
ATOM 2175 N N . ASP A 1 284 ? 7.609 -29.594 -25.953 1 88.88 284 ASP A N 1
ATOM 2176 C CA . ASP A 1 284 ? 6.48 -28.703 -26.203 1 88.88 284 ASP A CA 1
ATOM 2177 C C . ASP A 1 284 ? 5.535 -28.656 -25 1 88.88 284 ASP A C 1
ATOM 2179 O O . ASP A 1 284 ? 4.434 -29.219 -25.062 1 88.88 284 ASP A O 1
ATOM 2183 N N . LEU A 1 285 ? 5.926 -27.906 -24.047 1 92.19 285 LEU A N 1
ATOM 2184 C CA . LEU A 1 285 ? 5.223 -27.891 -22.766 1 92.19 285 LEU A CA 1
ATOM 2185 C C . LEU A 1 285 ? 4.188 -26.766 -22.734 1 92.19 285 LEU A C 1
ATOM 2187 O O . LEU A 1 285 ? 4.484 -25.641 -23.125 1 92.19 285 LEU A O 1
ATOM 2191 N N . THR A 1 286 ? 3.006 -27.125 -22.406 1 93.94 286 THR A N 1
ATOM 2192 C CA . THR A 1 286 ? 2.01 -26.141 -22 1 93.94 286 THR A CA 1
ATOM 2193 C C . THR A 1 286 ? 2.016 -25.969 -20.484 1 93.94 286 THR A C 1
ATOM 2195 O O . THR A 1 286 ? 1.916 -26.938 -19.75 1 93.94 286 THR A O 1
ATOM 2198 N N . VAL A 1 287 ? 2.168 -24.75 -20.078 1 95.88 287 VAL A N 1
ATOM 2199 C CA . VAL A 1 287 ? 2.238 -24.438 -18.641 1 95.88 287 VAL A CA 1
ATOM 2200 C C . VAL A 1 287 ? 0.991 -23.672 -18.219 1 95.88 287 VAL A C 1
ATOM 2202 O O . VAL A 1 287 ? 0.655 -22.641 -18.812 1 95.88 287 VAL A O 1
ATOM 2205 N N . LYS A 1 288 ? 0.299 -24.203 -17.25 1 96.56 288 LYS A N 1
ATOM 2206 C CA . LYS A 1 288 ? -0.822 -23.516 -16.609 1 96.56 288 LYS A CA 1
ATOM 2207 C C . LYS A 1 288 ? -0.547 -23.266 -15.133 1 96.56 288 LYS A C 1
ATOM 2209 O O . LYS A 1 288 ? 0.041 -24.109 -14.453 1 96.56 288 LYS A O 1
ATOM 2214 N N . VAL A 1 289 ? -0.903 -22.109 -14.703 1 97.88 289 VAL A N 1
ATOM 2215 C CA . VAL A 1 289 ? -0.686 -21.75 -13.305 1 97.88 289 VAL A CA 1
ATOM 2216 C C . VAL A 1 289 ? -1.981 -21.203 -12.703 1 97.88 289 VAL A C 1
ATOM 2218 O O . VAL A 1 289 ? -2.771 -20.562 -13.398 1 97.88 289 VAL A O 1
ATOM 2221 N N . GLY A 1 290 ? -2.227 -21.469 -11.484 1 98.38 290 GLY A N 1
ATOM 2222 C CA . GLY A 1 290 ? -3.398 -20.969 -10.789 1 98.38 290 GLY A CA 1
ATOM 2223 C C . GLY A 1 290 ? -3.5 -21.469 -9.359 1 98.38 290 GLY A C 1
ATOM 2224 O O . GLY A 1 290 ? -2.482 -21.75 -8.719 1 98.38 290 GLY A O 1
ATOM 2225 N N . GLY A 1 291 ? -4.758 -21.5 -8.898 1 98.12 291 GLY A N 1
ATOM 2226 C CA . GLY A 1 291 ? -5.039 -21.922 -7.535 1 98.12 291 GLY A CA 1
ATOM 2227 C C . GLY A 1 291 ? -6.312 -21.312 -6.973 1 98.12 291 GLY A C 1
ATOM 2228 O O . GLY A 1 291 ? -7.211 -20.938 -7.727 1 98.12 291 GLY A O 1
ATOM 2229 N N . GLU A 1 292 ? -6.426 -21.438 -5.668 1 98.12 292 GLU A N 1
ATOM 2230 C CA . GLU A 1 292 ? -7.562 -20.875 -4.941 1 98.12 292 GLU A CA 1
ATOM 2231 C C . GLU A 1 292 ? -7.379 -19.391 -4.68 1 98.12 292 GLU A C 1
ATOM 2233 O O . GLU A 1 292 ? -6.32 -18.828 -4.969 1 98.12 292 GLU A O 1
ATOM 2238 N N . ALA A 1 293 ? -8.406 -18.781 -4.293 1 98.44 293 ALA A N 1
ATOM 2239 C CA . ALA A 1 293 ? -8.391 -17.406 -3.771 1 98.44 293 ALA A CA 1
ATOM 2240 C C . ALA A 1 293 ? -9.438 -17.234 -2.674 1 98.44 293 ALA A C 1
ATOM 2242 O O . ALA A 1 293 ? -10.289 -18.094 -2.469 1 98.44 293 ALA A O 1
ATOM 2243 N N . VAL A 1 294 ? -9.352 -16.172 -1.981 1 98.06 294 VAL A N 1
ATOM 2244 C CA . VAL A 1 294 ? -10.312 -15.922 -0.915 1 98.06 294 VAL A CA 1
ATOM 2245 C C . VAL A 1 294 ? -10.617 -14.422 -0.838 1 98.06 294 VAL A C 1
ATOM 2247 O O . VAL A 1 294 ? -9.703 -13.594 -0.872 1 98.06 294 VAL A O 1
ATOM 2250 N N . ILE A 1 295 ? -11.883 -14.055 -0.847 1 98.12 295 ILE A N 1
ATOM 2251 C CA . ILE A 1 295 ? -12.289 -12.672 -0.63 1 98.12 295 ILE A CA 1
ATOM 2252 C C . ILE A 1 295 ? -12.094 -12.297 0.838 1 98.12 295 ILE A C 1
ATOM 2254 O O . ILE A 1 295 ? -12.703 -12.906 1.725 1 98.12 295 ILE A O 1
ATOM 2258 N N . VAL A 1 296 ? -11.289 -11.305 1.064 1 98.06 296 VAL A N 1
ATOM 2259 C CA . VAL A 1 296 ? -10.961 -10.961 2.443 1 98.06 296 VAL A CA 1
ATOM 2260 C C . VAL A 1 296 ? -11.656 -9.656 2.834 1 98.06 296 VAL A C 1
ATOM 2262 O O . VAL A 1 296 ? -11.883 -9.398 4.016 1 98.06 296 VAL A O 1
ATOM 2265 N N . MET A 1 297 ? -11.914 -8.828 1.888 1 97.69 297 MET A N 1
ATOM 2266 C CA . MET A 1 297 ? -12.586 -7.551 2.115 1 97.69 297 MET A CA 1
ATOM 2267 C C . MET A 1 297 ? -13.672 -7.312 1.07 1 97.69 297 MET A C 1
ATOM 2269 O O . MET A 1 297 ? -13.469 -7.578 -0.115 1 97.69 297 MET A O 1
ATOM 2273 N N . GLU A 1 298 ? -14.812 -6.91 1.501 1 97.88 298 GLU A N 1
ATOM 2274 C CA . GLU A 1 298 ? -15.938 -6.559 0.634 1 97.88 298 GLU A CA 1
ATOM 2275 C C . GLU A 1 298 ? -16.547 -5.215 1.034 1 97.88 298 GLU A C 1
ATOM 2277 O O . GLU A 1 298 ? -16.844 -4.992 2.207 1 97.88 298 GLU A O 1
ATOM 2282 N N . GLY A 1 299 ? -16.672 -4.316 0.043 1 97.69 299 GLY A N 1
ATOM 2283 C CA . GLY A 1 299 ? -17.25 -3.023 0.361 1 97.69 299 GLY A CA 1
ATOM 2284 C C . GLY A 1 299 ? -17.531 -2.176 -0.866 1 97.69 299 GLY A C 1
ATOM 2285 O O . GLY A 1 299 ? -17.75 -2.707 -1.957 1 97.69 299 GLY A O 1
ATOM 2286 N N . GLU A 1 300 ? -17.73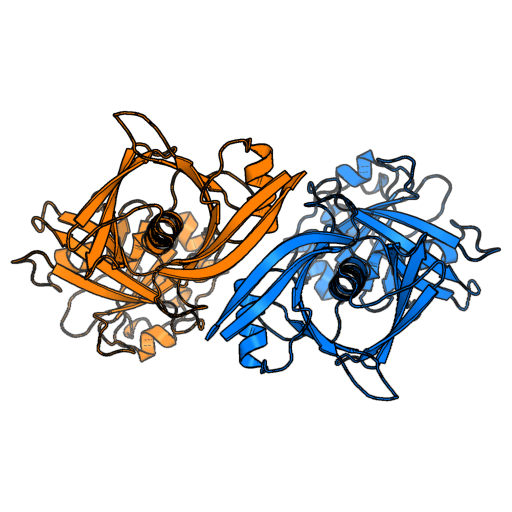4 -0.932 -0.609 1 98.31 300 GLU A N 1
ATOM 2287 C CA . GLU A 1 300 ? -17.953 0.068 -1.651 1 98.31 300 GLU A CA 1
ATOM 2288 C C . GLU A 1 300 ? -16.922 1.191 -1.552 1 98.31 300 GLU A C 1
ATOM 2290 O O . GLU A 1 300 ? -16.5 1.562 -0.453 1 98.31 300 GLU A O 1
ATOM 2295 N N . ILE A 1 301 ? -16.531 1.648 -2.701 1 97.88 301 ILE A N 1
ATOM 2296 C CA . ILE A 1 301 ? -15.594 2.762 -2.764 1 97.88 301 ILE A CA 1
ATOM 2297 C C . ILE A 1 301 ? -16.234 3.941 -3.49 1 97.88 301 ILE A C 1
ATOM 2299 O O . ILE A 1 301 ? -16.859 3.766 -4.535 1 97.88 301 ILE A O 1
ATOM 2303 N N . ARG A 1 302 ? -16.125 5.102 -2.85 1 96.69 302 ARG A N 1
ATOM 2304 C CA . ARG A 1 302 ? -16.641 6.344 -3.426 1 96.69 302 ARG A CA 1
ATOM 2305 C C . ARG A 1 302 ? -15.57 7.016 -4.293 1 96.69 302 ARG A C 1
ATOM 2307 O O . ARG A 1 302 ? -14.445 7.234 -3.842 1 96.69 302 ARG A O 1
ATOM 2314 N N . TYR A 1 303 ? -15.859 7.383 -5.562 1 91.81 303 TYR A N 1
ATOM 2315 C CA . TYR A 1 303 ? -14.852 7.984 -6.43 1 91.81 303 TYR A CA 1
ATOM 2316 C C . TYR A 1 303 ? -15.328 9.328 -6.965 1 91.81 303 TYR A C 1
ATOM 2318 O O . TYR A 1 303 ? -14.641 9.961 -7.773 1 91.81 303 TYR A O 1
ATOM 2326 N N . SER A 1 304 ? -16.453 9.898 -6.73 1 82.25 304 SER A N 1
ATOM 2327 C CA . SER A 1 304 ? -17 11.234 -6.992 1 82.25 304 SER A CA 1
ATOM 2328 C C . SER A 1 304 ? -18.062 11.602 -5.977 1 82.25 304 SER A C 1
ATOM 2330 O O . SER A 1 304 ? -18.688 10.727 -5.371 1 82.25 304 SER A O 1
ATOM 2332 N N . MET B 1 1 ? -14.516 -14.672 11.195 1 93.25 1 MET B N 1
ATOM 2333 C CA . MET B 1 1 ? -15.07 -13.477 11.82 1 93.25 1 MET B CA 1
ATOM 2334 C C . MET B 1 1 ? -14.859 -12.242 10.945 1 93.25 1 MET B C 1
ATOM 2336 O O . MET B 1 1 ? -14.031 -12.266 10.023 1 93.25 1 MET B O 1
ATOM 2340 N N . LYS B 1 2 ? -15.672 -11.227 11.141 1 96.62 2 LYS B N 1
ATOM 2341 C CA . LYS B 1 2 ? -15.594 -10.031 10.305 1 96.62 2 LYS B CA 1
ATOM 2342 C C . LYS B 1 2 ? -15.617 -8.766 11.156 1 96.62 2 LYS B C 1
ATOM 2344 O O . LYS B 1 2 ? -16.109 -8.781 12.281 1 96.62 2 LYS B O 1
ATOM 2349 N N . LYS B 1 3 ? -15.016 -7.746 10.648 1 98.06 3 LYS B N 1
ATOM 2350 C CA . LYS B 1 3 ? -15.062 -6.41 11.227 1 98.06 3 LYS B CA 1
ATOM 2351 C C . LYS B 1 3 ? -15.391 -5.363 10.164 1 98.06 3 LYS B C 1
ATOM 2353 O O . LYS B 1 3 ? -14.977 -5.484 9.016 1 98.06 3 LYS B O 1
ATOM 2358 N N . VAL B 1 4 ? -16.141 -4.402 10.57 1 98.44 4 VAL B N 1
ATOM 2359 C CA . VAL B 1 4 ? -16.344 -3.225 9.727 1 98.44 4 VAL B CA 1
ATOM 2360 C C . VAL B 1 4 ? -15.008 -2.49 9.555 1 98.44 4 VAL B C 1
ATOM 2362 O O . VAL B 1 4 ? -14.227 -2.381 10.5 1 98.44 4 VAL B O 1
ATOM 2365 N N . ILE B 1 5 ? -14.773 -1.979 8.359 1 98.5 5 ILE B N 1
ATOM 2366 C CA . ILE B 1 5 ? -13.547 -1.24 8.094 1 98.5 5 ILE B CA 1
ATOM 2367 C C . ILE B 1 5 ? -13.828 -0.092 7.125 1 98.5 5 ILE B C 1
ATOM 2369 O O . ILE B 1 5 ? -14.633 -0.235 6.199 1 98.5 5 ILE B O 1
ATOM 2373 N N . TYR B 1 6 ? -13.227 1.067 7.371 1 98.62 6 TYR B N 1
ATOM 2374 C CA . TYR B 1 6 ? -13.312 2.242 6.512 1 98.62 6 TYR B CA 1
ATOM 2375 C C . TYR B 1 6 ? -11.945 2.588 5.926 1 98.62 6 TYR B C 1
ATOM 2377 O O . TYR B 1 6 ? -10.914 2.385 6.57 1 98.62 6 TYR B O 1
ATOM 2385 N N . GLY B 1 7 ? -11.93 2.99 4.699 1 98.25 7 GLY B N 1
ATOM 2386 C CA . GLY B 1 7 ? -10.859 3.811 4.16 1 98.25 7 GLY B CA 1
ATOM 2387 C C . GLY B 1 7 ? -11.148 5.297 4.238 1 98.25 7 GLY B C 1
ATOM 2388 O O . GLY B 1 7 ? -12.164 5.766 3.715 1 98.25 7 GLY B O 1
ATOM 2389 N N . VAL B 1 8 ? -10.273 6.039 4.902 1 98.62 8 VAL B N 1
ATOM 2390 C CA . VAL B 1 8 ? -10.555 7.449 5.168 1 98.62 8 VAL B CA 1
ATOM 2391 C C . VAL B 1 8 ? -9.375 8.305 4.715 1 98.62 8 VAL B C 1
ATOM 2393 O O . VAL B 1 8 ? -8.219 8.008 5.035 1 98.62 8 VAL B O 1
ATOM 2396 N N . ASP B 1 9 ? -9.648 9.297 3.924 1 98.25 9 ASP B N 1
ATOM 2397 C CA . ASP B 1 9 ? -8.648 10.289 3.549 1 98.25 9 ASP B CA 1
ATOM 2398 C C . ASP B 1 9 ? -8.656 11.477 4.508 1 98.25 9 ASP B C 1
ATOM 2400 O O . ASP B 1 9 ? -9.578 12.297 4.477 1 98.25 9 ASP B O 1
ATOM 2404 N N . ALA B 1 10 ? -7.621 11.531 5.305 1 98.5 10 ALA B N 1
ATOM 2405 C CA . ALA B 1 10 ? -7.488 12.633 6.25 1 98.5 10 ALA B CA 1
ATOM 2406 C C . ALA B 1 10 ? -6.902 13.867 5.574 1 98.5 10 ALA B C 1
ATOM 2408 O O . ALA B 1 10 ? -6.117 13.75 4.629 1 98.5 10 ALA B O 1
ATOM 2409 N N . PHE B 1 11 ? -7.293 15.07 6.016 1 98.5 11 PHE B N 1
ATOM 2410 C CA . PHE B 1 11 ? -6.832 16.375 5.543 1 98.5 11 PHE B CA 1
ATOM 2411 C C . PHE B 1 11 ? -7.359 16.656 4.145 1 98.5 11 PHE B C 1
ATOM 2413 O O . PHE B 1 11 ? -6.691 17.312 3.344 1 98.5 11 PHE B O 1
ATOM 2420 N N . SER B 1 12 ? -8.484 16.078 3.828 1 97.5 12 SER B N 1
ATOM 2421 C CA . SER B 1 12 ? -9.141 16.375 2.559 1 97.5 12 SER B CA 1
ATOM 2422 C C . SER B 1 12 ? -10.648 16.156 2.652 1 97.5 12 SER B C 1
ATOM 2424 O O . SER B 1 12 ? -11.102 15.25 3.354 1 97.5 12 SER B O 1
ATOM 2426 N N . ALA B 1 13 ? -11.367 17.016 1.974 1 95.44 13 ALA B N 1
ATOM 2427 C CA . ALA B 1 13 ? -12.805 16.812 1.83 1 95.44 13 ALA B CA 1
ATOM 2428 C C . ALA B 1 13 ? -13.133 16.078 0.537 1 95.44 13 ALA B C 1
ATOM 2430 O O . ALA B 1 13 ? -14.273 15.664 0.324 1 95.44 13 ALA B O 1
ATOM 2431 N N . THR B 1 14 ? -12.133 15.875 -0.255 1 94 14 THR B N 1
ATOM 2432 C CA . THR B 1 14 ? -12.312 15.258 -1.564 1 94 14 THR B CA 1
ATOM 2433 C C . THR B 1 14 ? -11.695 13.859 -1.592 1 94 14 THR B C 1
ATOM 2435 O O . THR B 1 14 ? -10.531 13.68 -1.222 1 94 14 THR B O 1
ATOM 2438 N N . PRO B 1 15 ? -12.508 12.883 -2.119 1 96.12 15 PRO B N 1
ATOM 2439 C CA . PRO B 1 15 ? -11.953 11.531 -2.227 1 96.12 15 PRO B CA 1
ATOM 2440 C C . PRO B 1 15 ? -10.641 11.5 -3.006 1 96.12 15 PRO B C 1
ATOM 2442 O O . PRO B 1 15 ? -10.492 12.211 -3.998 1 96.12 15 PRO B O 1
ATOM 2445 N N . PHE B 1 16 ? -9.727 10.656 -2.594 1 96.38 16 PHE B N 1
ATOM 2446 C CA . PHE B 1 16 ? -8.445 10.367 -3.23 1 96.38 16 PHE B CA 1
ATOM 2447 C C . PHE B 1 16 ? -7.465 11.516 -3.012 1 96.38 16 PHE B C 1
ATOM 2449 O O . PHE B 1 16 ? -6.418 11.57 -3.658 1 96.38 16 PHE B O 1
ATOM 2456 N N . GLY B 1 17 ? -7.789 12.43 -2.166 1 96.25 17 GLY B N 1
ATOM 2457 C CA . GLY B 1 17 ? -6.848 13.398 -1.631 1 96.25 17 GLY B CA 1
ATOM 2458 C C . GLY B 1 17 ? -6.336 13.039 -0.25 1 96.25 17 GLY B C 1
ATOM 2459 O O . GLY B 1 17 ? -6.566 11.93 0.232 1 96.25 17 GLY B O 1
ATOM 2460 N N . GLY B 1 18 ? -5.59 13.945 0.286 1 97 18 GLY B N 1
ATOM 2461 C CA . GLY B 1 18 ? -5.191 13.797 1.677 1 97 18 GLY B CA 1
ATOM 2462 C C . GLY B 1 18 ? -4.27 12.617 1.907 1 97 18 GLY B C 1
ATOM 2463 O O . GLY B 1 18 ? -3.506 12.234 1.018 1 97 18 GLY B O 1
ATOM 2464 N N . ASN B 1 19 ? -4.316 12.188 3.15 1 97.06 19 ASN B N 1
ATOM 2465 C CA . ASN B 1 19 ? -3.539 11.047 3.623 1 97.06 19 ASN B CA 1
ATOM 2466 C C . ASN B 1 19 ? -4.441 9.898 4.055 1 97.06 19 ASN B C 1
ATOM 2468 O O . ASN B 1 19 ? -5.176 10.016 5.039 1 97.06 19 ASN B O 1
ATOM 2472 N N . PRO B 1 20 ? -4.371 8.789 3.346 1 97.25 20 PRO B N 1
ATOM 2473 C CA . PRO B 1 20 ? -5.305 7.688 3.607 1 97.25 20 PRO B CA 1
ATOM 2474 C C . PRO B 1 20 ? -4.953 6.902 4.871 1 97.25 20 PRO B C 1
ATOM 2476 O O . PRO B 1 20 ? -3.773 6.727 5.184 1 97.25 20 PRO B O 1
ATOM 2479 N N . ALA B 1 21 ? -5.984 6.426 5.551 1 98.06 21 ALA B N 1
ATOM 2480 C CA . ALA B 1 21 ? -5.859 5.551 6.711 1 98.06 21 ALA B CA 1
ATOM 2481 C C . ALA B 1 21 ? -6.996 4.535 6.758 1 98.06 21 ALA B C 1
ATOM 2483 O O . ALA B 1 21 ? -8.117 4.832 6.355 1 98.06 21 ALA B O 1
ATOM 2484 N N . GLY B 1 22 ? -6.648 3.322 7.172 1 98.5 22 GLY B N 1
ATOM 2485 C CA . GLY B 1 22 ? -7.699 2.391 7.559 1 98.5 22 GLY B CA 1
ATOM 2486 C C . GLY B 1 22 ? -8.258 2.664 8.938 1 98.5 22 GLY B C 1
ATOM 2487 O O . GLY B 1 22 ? -7.527 3.092 9.836 1 98.5 22 GLY B O 1
ATOM 2488 N N . VAL B 1 23 ? -9.531 2.439 9.078 1 98.88 23 VAL B N 1
ATOM 2489 C CA . VAL B 1 23 ? -10.164 2.646 10.375 1 98.88 23 VAL B CA 1
ATOM 2490 C C . VAL B 1 23 ? -11.102 1.479 10.688 1 98.88 23 VAL B C 1
ATOM 2492 O O . VAL B 1 23 ? -12.039 1.212 9.938 1 98.88 23 VAL B O 1
ATOM 2495 N N . VAL B 1 24 ? -10.789 0.743 11.688 1 98.88 24 VAL B N 1
ATOM 2496 C CA . VAL B 1 24 ? -11.727 -0.215 12.266 1 98.88 24 VAL B CA 1
ATOM 2497 C C . VAL B 1 24 ? -12.461 0.425 13.445 1 98.88 24 VAL B C 1
ATOM 2499 O O . VAL B 1 24 ? -11.906 0.55 14.539 1 98.88 24 VAL B O 1
ATOM 2502 N N . PRO B 1 25 ? -13.68 0.819 13.258 1 98.69 25 PRO B N 1
ATOM 2503 C CA . PRO B 1 25 ? -14.375 1.659 14.242 1 98.69 25 PRO B CA 1
ATOM 2504 C C . PRO B 1 25 ? -14.672 0.922 15.539 1 98.69 25 PRO B C 1
ATOM 2506 O O . PRO B 1 25 ? -14.914 1.555 16.578 1 98.69 25 PRO B O 1
ATOM 2509 N N . ASN B 1 26 ? -14.789 -0.364 15.531 1 98.31 26 ASN B N 1
ATOM 2510 C CA . ASN B 1 26 ? -14.961 -1.212 16.703 1 98.31 26 ASN B CA 1
ATOM 2511 C C . ASN B 1 26 ? -14.055 -2.438 16.656 1 98.31 26 ASN B C 1
ATOM 2513 O O . ASN B 1 26 ? -14.391 -3.436 16.016 1 98.31 26 ASN B O 1
ATOM 2517 N N . ALA B 1 27 ? -12.977 -2.375 17.469 1 98.19 27 ALA B N 1
ATOM 2518 C CA . ALA B 1 27 ? -11.945 -3.402 17.375 1 98.19 27 ALA B CA 1
ATOM 2519 C C . ALA B 1 27 ? -12.07 -4.41 18.516 1 98.19 27 ALA B C 1
ATOM 2521 O O . ALA B 1 27 ? -11.18 -5.242 18.703 1 98.19 27 ALA B O 1
ATOM 2522 N N . ILE B 1 28 ? -13.102 -4.336 19.297 1 97.25 28 ILE B N 1
ATOM 2523 C CA . ILE B 1 28 ? -13.297 -5.297 20.375 1 97.25 28 ILE B CA 1
ATOM 2524 C C . ILE B 1 28 ? -13.227 -6.719 19.828 1 97.25 28 ILE B C 1
ATOM 2526 O O . ILE B 1 28 ? -13.828 -7.023 18.797 1 97.25 28 ILE B O 1
ATOM 2530 N N . GLY B 1 29 ? -12.477 -7.547 20.484 1 96.88 29 GLY B N 1
ATOM 2531 C CA . GLY B 1 29 ? -12.367 -8.938 20.078 1 96.88 29 GLY B CA 1
ATOM 2532 C C . GLY B 1 29 ? -11.117 -9.227 19.266 1 96.88 29 GLY B C 1
ATOM 2533 O O . GLY B 1 29 ? -10.734 -10.383 19.094 1 96.88 29 GLY B O 1
ATOM 2534 N N . LEU B 1 30 ? -10.477 -8.188 18.734 1 98 30 LEU B N 1
ATOM 2535 C CA . LEU B 1 30 ? -9.25 -8.367 17.969 1 98 30 LEU B CA 1
ATOM 2536 C C . LEU B 1 30 ? -8.039 -8.43 18.891 1 98 30 LEU B C 1
ATOM 2538 O O . LEU B 1 30 ? -7.945 -7.664 19.859 1 98 30 LEU B O 1
ATOM 2542 N N . ASN B 1 31 ? -7.168 -9.359 18.641 1 97.56 31 ASN B N 1
ATOM 2543 C CA . ASN B 1 31 ? -5.875 -9.367 19.312 1 97.56 31 ASN B CA 1
ATOM 2544 C C . ASN B 1 31 ? -4.793 -8.695 18.484 1 97.56 31 ASN B C 1
ATOM 2546 O O . ASN B 1 31 ? -5.062 -8.234 17.375 1 97.56 31 ASN B O 1
ATOM 2550 N N . HIS B 1 32 ? -3.588 -8.602 19.062 1 97.88 32 HIS B N 1
ATOM 2551 C CA . HIS B 1 32 ? -2.469 -7.922 18.422 1 97.88 32 HIS B CA 1
ATOM 2552 C C . HIS B 1 32 ? -2.174 -8.516 17.047 1 97.88 32 HIS B C 1
ATOM 2554 O O . HIS B 1 32 ? -1.954 -7.785 16.094 1 97.88 32 HIS B O 1
ATOM 2560 N N . ARG B 1 33 ? -2.17 -9.844 16.953 1 95.88 33 ARG B N 1
ATOM 2561 C CA . ARG B 1 33 ? -1.858 -10.539 15.711 1 95.88 33 ARG B CA 1
ATOM 2562 C C . ARG B 1 33 ? -2.904 -10.234 14.641 1 95.88 33 ARG B C 1
ATOM 2564 O O . ARG B 1 33 ? -2.562 -10 13.484 1 95.88 33 ARG B O 1
ATOM 2571 N N . ASP B 1 34 ? -4.176 -10.242 15.023 1 97 34 ASP B N 1
ATOM 2572 C CA . ASP B 1 34 ? -5.262 -9.914 14.102 1 97 34 ASP B CA 1
ATOM 2573 C C . ASP B 1 34 ? -5.098 -8.508 13.539 1 97 34 ASP B C 1
ATOM 2575 O O . ASP B 1 34 ? -5.207 -8.297 12.328 1 97 34 ASP B O 1
ATOM 2579 N N . MET B 1 35 ? -4.859 -7.586 14.406 1 98.44 35 MET B N 1
ATOM 2580 C CA . MET B 1 35 ? -4.75 -6.184 14.008 1 98.44 35 MET B CA 1
ATOM 2581 C C . MET B 1 35 ? -3.588 -5.98 13.047 1 98.44 35 MET B C 1
ATOM 2583 O O . MET B 1 35 ? -3.711 -5.242 12.062 1 98.44 35 MET B O 1
ATOM 2587 N N . LEU B 1 36 ? -2.482 -6.621 13.344 1 97.19 36 LEU B N 1
ATOM 2588 C CA . LEU B 1 36 ? -1.329 -6.523 12.461 1 97.19 36 LEU B CA 1
ATOM 2589 C C . LEU B 1 36 ? -1.645 -7.113 11.086 1 97.19 36 LEU B C 1
ATOM 2591 O O . LEU B 1 36 ? -1.297 -6.527 10.062 1 97.19 36 LEU B O 1
ATOM 2595 N N . LYS B 1 37 ? -2.303 -8.25 11.023 1 96 37 LYS B N 1
ATOM 2596 C CA . LYS B 1 37 ? -2.676 -8.891 9.758 1 96 37 LYS B CA 1
ATOM 2597 C C . LYS B 1 37 ? -3.604 -7.992 8.945 1 96 37 LYS B C 1
ATOM 2599 O O . LYS B 1 37 ? -3.449 -7.867 7.73 1 96 37 LYS B O 1
ATOM 2604 N N . ILE B 1 38 ? -4.523 -7.383 9.594 1 97.69 38 ILE B N 1
ATOM 2605 C CA . ILE B 1 38 ? -5.469 -6.496 8.93 1 97.69 38 ILE B CA 1
ATOM 2606 C C . ILE B 1 38 ? -4.73 -5.289 8.359 1 97.69 38 ILE B C 1
ATOM 2608 O O . ILE B 1 38 ? -4.961 -4.895 7.211 1 97.69 38 ILE B O 1
ATOM 2612 N N . ALA B 1 39 ? -3.83 -4.746 9.156 1 97.38 39 ALA B N 1
ATOM 2613 C CA . ALA B 1 39 ? -3.053 -3.598 8.695 1 97.38 39 ALA B CA 1
ATOM 2614 C C . ALA B 1 39 ? -2.209 -3.959 7.477 1 97.38 39 ALA B C 1
ATOM 2616 O O . ALA B 1 39 ? -2.119 -3.184 6.523 1 97.38 39 ALA B O 1
ATOM 2617 N N . MET B 1 40 ? -1.595 -5.098 7.555 1 94.62 40 MET B N 1
ATOM 2618 C CA . MET B 1 40 ? -0.797 -5.582 6.434 1 94.62 40 MET B CA 1
ATOM 2619 C C . MET B 1 40 ? -1.652 -5.723 5.176 1 94.62 40 MET B C 1
ATOM 2621 O O . MET B 1 40 ? -1.229 -5.336 4.086 1 94.62 40 MET B O 1
ATOM 2625 N N . GLU B 1 41 ? -2.826 -6.285 5.355 1 95.62 41 GLU B N 1
ATOM 2626 C CA . GLU B 1 41 ? -3.746 -6.508 4.242 1 95.62 41 GLU B CA 1
ATOM 2627 C C . GLU B 1 41 ? -4.172 -5.191 3.604 1 95.62 41 GLU B C 1
ATOM 2629 O O . GLU B 1 41 ? -4.266 -5.09 2.379 1 95.62 41 GLU B O 1
ATOM 2634 N N . MET B 1 42 ? -4.445 -4.195 4.418 1 95.25 42 MET B N 1
ATOM 2635 C CA . MET B 1 42 ? -4.887 -2.898 3.922 1 95.25 42 MET B CA 1
ATOM 2636 C C . MET B 1 42 ? -3.76 -2.182 3.188 1 95.25 42 MET B C 1
ATOM 2638 O O . MET B 1 42 ? -4.008 -1.407 2.262 1 95.25 42 MET B O 1
ATOM 2642 N N . ASN B 1 43 ? -2.58 -2.439 3.656 1 93.56 43 ASN B N 1
ATOM 2643 C CA . ASN B 1 43 ? -1.367 -1.931 3.027 1 93.56 43 ASN B CA 1
ATOM 2644 C C . ASN B 1 43 ? -1.381 -0.407 2.934 1 93.56 43 ASN B C 1
ATOM 2646 O O . ASN B 1 43 ? -0.938 0.162 1.935 1 93.56 43 ASN B O 1
ATOM 2650 N N . LEU B 1 44 ? -2.016 0.258 3.859 1 94.31 44 LEU B N 1
ATOM 2651 C CA . LEU B 1 44 ? -1.954 1.706 4.02 1 94.31 44 LEU B CA 1
ATOM 2652 C C . LEU B 1 44 ? -0.89 2.094 5.043 1 94.31 44 LEU B C 1
ATOM 2654 O O . LEU B 1 44 ? -0.343 1.232 5.734 1 94.31 44 LEU B O 1
ATOM 2658 N N . SER B 1 45 ? -0.548 3.361 5.062 1 92.56 45 SER B N 1
ATOM 2659 C CA . SER B 1 45 ? 0.497 3.779 5.992 1 92.56 45 SER B CA 1
ATOM 2660 C C . SER B 1 45 ? 0.158 3.379 7.426 1 92.56 45 SER B C 1
ATOM 2662 O O . SER B 1 45 ? 1 2.828 8.133 1 92.56 45 SER B O 1
ATOM 2664 N N . GLU B 1 46 ? -1.122 3.691 7.82 1 96.69 46 GLU B N 1
ATOM 2665 C CA . GLU B 1 46 ? -1.581 3.227 9.125 1 96.69 46 GLU B CA 1
ATOM 2666 C C . GLU B 1 46 ? -3.035 2.764 9.07 1 96.69 46 GLU B C 1
ATOM 2668 O O . GLU B 1 46 ? -3.82 3.273 8.266 1 96.69 46 GLU B O 1
ATOM 2673 N N . THR B 1 47 ? -3.33 1.852 9.844 1 98.62 47 THR B N 1
ATOM 2674 C CA . THR B 1 47 ? -4.691 1.448 10.18 1 98.62 47 THR B CA 1
ATOM 2675 C C . THR B 1 47 ? -4.957 1.619 11.672 1 98.62 47 THR B C 1
ATOM 2677 O O . THR B 1 47 ? -4.156 1.184 12.5 1 98.62 47 THR B O 1
ATOM 2680 N N . ALA B 1 48 ? -6.004 2.316 11.938 1 98.88 48 ALA B N 1
ATOM 2681 C CA . ALA B 1 48 ? -6.375 2.578 13.328 1 98.88 48 ALA B CA 1
ATOM 2682 C C . ALA B 1 48 ? -7.449 1.601 13.797 1 98.88 48 ALA B C 1
ATOM 2684 O O . ALA B 1 48 ? -8.414 1.332 13.078 1 98.88 48 ALA B O 1
ATOM 2685 N N . PHE B 1 49 ? -7.23 1.074 14.961 1 98.88 49 PHE B N 1
ATOM 2686 C CA . PHE B 1 49 ? -8.18 0.184 15.617 1 98.88 49 PHE B CA 1
ATOM 2687 C C . PHE B 1 49 ? -8.758 0.837 16.875 1 98.88 49 PHE B C 1
ATOM 2689 O O . PHE B 1 49 ? -8.023 1.121 17.812 1 98.88 49 PHE B O 1
ATOM 2696 N N . ILE B 1 50 ? -10.055 1.018 16.859 1 98.69 50 ILE B N 1
ATOM 2697 C CA . ILE B 1 50 ? -10.68 1.839 17.891 1 98.69 50 ILE B CA 1
ATOM 2698 C C . ILE B 1 50 ? -11.414 0.945 18.891 1 98.69 50 ILE B C 1
ATOM 2700 O O . ILE B 1 50 ? -12.188 0.065 18.5 1 98.69 50 ILE B O 1
ATOM 2704 N N . PHE B 1 51 ? -11.117 1.132 20.156 1 98.06 51 PHE B N 1
ATOM 2705 C CA . PHE B 1 51 ? -11.789 0.469 21.266 1 98.06 51 PHE B CA 1
ATOM 2706 C C . PHE B 1 51 ? -12.57 1.474 22.109 1 98.06 51 PHE B C 1
ATOM 2708 O O . PHE B 1 51 ? -11.977 2.314 22.781 1 98.06 51 PHE B O 1
ATOM 2715 N N . PRO B 1 52 ? -13.898 1.406 22 1 94.94 52 PRO B N 1
ATOM 2716 C CA . PRO B 1 52 ? -14.625 2.258 22.938 1 94.94 52 PRO B CA 1
ATOM 2717 C C . PRO B 1 52 ? -14.352 1.888 24.391 1 94.94 52 PRO B C 1
ATOM 2719 O O . PRO B 1 52 ? -14.25 0.704 24.734 1 94.94 52 PRO B O 1
ATOM 2722 N N . LEU B 1 53 ? -14.062 2.967 25.094 1 87.56 53 LEU B N 1
ATOM 2723 C CA . LEU B 1 53 ? -13.781 2.73 26.5 1 87.56 53 LEU B CA 1
ATOM 2724 C C . LEU B 1 53 ? -14.914 3.246 27.375 1 87.56 53 LEU B C 1
ATOM 2726 O O . LEU B 1 53 ? -15.617 4.188 27 1 87.56 53 LEU B O 1
ATOM 2730 N N . GLN B 1 54 ? -15.297 2.5 28.344 1 76.69 54 GLN B N 1
ATOM 2731 C CA . GLN B 1 54 ? -16.297 2.924 29.328 1 76.69 54 GLN B CA 1
ATOM 2732 C C . GLN B 1 54 ? -15.641 3.307 30.641 1 76.69 54 GLN B C 1
ATOM 2734 O O . GLN B 1 54 ? -15.922 2.697 31.688 1 76.69 54 GLN B O 1
ATOM 2739 N N . ASP B 1 55 ? -14.555 4.176 30.469 1 79.5 55 ASP B N 1
ATOM 2740 C CA . ASP B 1 55 ? -13.984 4.566 31.75 1 79.5 55 ASP B CA 1
ATOM 2741 C C . ASP B 1 55 ? -13.914 6.086 31.891 1 79.5 55 ASP B C 1
ATOM 2743 O O . ASP B 1 55 ? -14.391 6.812 31.016 1 79.5 55 ASP B O 1
ATOM 2747 N N . ASP B 1 56 ? -13.648 6.574 33.062 1 81.12 56 ASP B N 1
ATOM 2748 C CA . ASP B 1 56 ? -13.695 8 33.375 1 81.12 56 ASP B CA 1
ATOM 2749 C C . ASP B 1 56 ? -12.43 8.703 32.906 1 81.12 56 ASP B C 1
ATOM 2751 O O . ASP B 1 56 ? -12.391 9.938 32.844 1 81.12 56 ASP B O 1
ATOM 2755 N N . VAL B 1 57 ? -11.453 8.039 32.438 1 88.56 57 VAL B N 1
ATOM 2756 C CA . VAL B 1 57 ? -10.156 8.641 32.156 1 88.56 57 VAL B CA 1
ATOM 2757 C C . VAL B 1 57 ? -10.016 8.867 30.641 1 88.56 57 VAL B C 1
ATOM 2759 O O . VAL B 1 57 ? -9.492 9.898 30.203 1 88.56 57 VAL B O 1
ATOM 2762 N N . SER B 1 58 ? -10.477 7.992 29.844 1 93.62 58 SER B N 1
ATOM 2763 C CA . SER B 1 58 ? -10.391 8.07 28.391 1 93.62 58 SER B CA 1
ATOM 2764 C C . SER B 1 58 ? -11.688 7.594 27.734 1 93.62 58 SER B C 1
ATOM 2766 O O . SER B 1 58 ? -12.422 6.793 28.312 1 93.62 58 SER B O 1
ATOM 2768 N N . ASP B 1 59 ? -11.969 8.141 26.672 1 95.69 59 ASP B N 1
ATOM 2769 C CA . ASP B 1 59 ? -13.203 7.797 25.969 1 95.69 59 ASP B CA 1
ATOM 2770 C C . ASP B 1 59 ? -12.977 6.641 24.984 1 95.69 59 ASP B C 1
ATOM 2772 O O . ASP B 1 59 ? -13.836 5.77 24.844 1 95.69 59 ASP B O 1
ATOM 2776 N N . TYR B 1 60 ? -11.852 6.691 24.312 1 97.56 60 TYR B N 1
ATOM 2777 C CA . TYR B 1 60 ? -11.484 5.672 23.328 1 97.56 60 TYR B CA 1
ATOM 2778 C C . TYR B 1 60 ? -10.023 5.273 23.469 1 97.56 60 TYR B C 1
ATOM 2780 O O . TYR B 1 60 ? -9.172 6.113 23.781 1 97.56 60 TYR B O 1
ATOM 2788 N N . GLU B 1 61 ? -9.75 4.039 23.312 1 97.75 61 GLU B N 1
ATOM 2789 C CA . GLU B 1 61 ? -8.391 3.596 23 1 97.75 61 GLU B CA 1
ATOM 2790 C C . GLU B 1 61 ? -8.203 3.391 21.5 1 97.75 61 GLU B C 1
ATOM 2792 O O . GLU B 1 61 ? -9.055 2.791 20.844 1 97.75 61 GLU B O 1
ATOM 2797 N N . VAL B 1 62 ? -7.219 3.961 21.016 1 98.25 62 VAL B N 1
ATOM 2798 C CA . VAL B 1 62 ? -6.906 3.785 19.609 1 98.25 62 VAL B CA 1
ATOM 2799 C C . VAL B 1 62 ? -5.504 3.199 19.453 1 98.25 62 VAL B C 1
ATOM 2801 O O . VAL B 1 62 ? -4.535 3.748 19.984 1 98.25 62 VAL B O 1
ATOM 2804 N N . ARG B 1 63 ? -5.414 2.104 18.797 1 98.69 63 ARG B N 1
ATOM 2805 C CA . ARG B 1 63 ? -4.145 1.467 18.453 1 98.69 63 ARG B CA 1
ATOM 2806 C C . ARG B 1 63 ? -3.832 1.625 16.969 1 98.69 63 ARG B C 1
ATOM 2808 O O . ARG B 1 63 ? -4.715 1.459 16.125 1 98.69 63 ARG B O 1
ATOM 2815 N N . PHE B 1 64 ? -2.623 1.981 16.672 1 98.62 64 PHE B N 1
ATOM 2816 C CA . PHE B 1 64 ? -2.209 2.27 15.297 1 98.62 64 PHE B CA 1
ATOM 2817 C C . PHE B 1 64 ? -1.221 1.224 14.797 1 98.62 64 PHE B C 1
ATOM 2819 O O . PHE B 1 64 ? -0.263 0.883 15.5 1 98.62 64 PHE B O 1
ATOM 2826 N N . PHE B 1 65 ? -1.432 0.75 13.57 1 98.44 65 PHE B N 1
ATOM 2827 C CA . PHE B 1 65 ? -0.549 -0.253 12.984 1 98.44 65 PHE B CA 1
ATOM 2828 C C . PHE B 1 65 ? -0.138 0.146 11.57 1 98.44 65 PHE B C 1
ATOM 2830 O O . PHE B 1 65 ? -0.983 0.524 10.758 1 98.44 65 PHE B O 1
ATOM 2837 N N . THR B 1 66 ? 1.167 0.151 11.305 1 96 66 THR B N 1
ATOM 2838 C CA . THR B 1 66 ? 1.646 0.022 9.93 1 96 66 THR B CA 1
ATOM 2839 C C . THR B 1 66 ? 1.526 -1.422 9.445 1 96 66 THR B C 1
ATOM 2841 O O . THR B 1 66 ? 1.139 -2.307 10.211 1 96 66 THR B O 1
ATOM 2844 N N . PRO B 1 67 ? 1.863 -1.67 8.172 1 93.44 67 PRO B N 1
ATOM 2845 C CA . PRO B 1 67 ? 1.807 -3.055 7.695 1 93.44 67 PRO B CA 1
ATOM 2846 C C . PRO B 1 67 ? 2.777 -3.973 8.43 1 93.44 67 PRO B C 1
ATOM 2848 O O . PRO B 1 67 ? 2.625 -5.195 8.398 1 93.44 67 PRO B O 1
ATOM 2851 N N . THR B 1 68 ? 3.775 -3.322 9.203 1 92.06 68 THR B N 1
ATOM 2852 C CA . THR B 1 68 ? 4.812 -4.188 9.75 1 92.06 68 THR B CA 1
ATOM 2853 C C . THR B 1 68 ? 4.809 -4.145 11.273 1 92.06 68 THR B C 1
ATOM 2855 O O . THR B 1 68 ? 5.375 -5.027 11.93 1 92.06 68 THR B O 1
ATOM 2858 N N . GLN B 1 69 ? 4.172 -3.098 11.805 1 95.94 69 GLN B N 1
ATOM 2859 C CA . GLN B 1 69 ? 4.293 -2.99 13.25 1 95.94 69 GLN B CA 1
ATOM 2860 C C . GLN B 1 69 ? 3.266 -2.014 13.82 1 95.94 69 GLN B C 1
ATOM 2862 O O . GLN B 1 69 ? 2.674 -1.229 13.078 1 95.94 69 GLN B O 1
ATOM 2867 N N . GLU B 1 70 ? 3.104 -2.125 15.188 1 97.75 70 GLU B N 1
ATOM 2868 C CA . GLU B 1 70 ? 2.324 -1.128 15.914 1 97.75 70 GLU B CA 1
ATOM 2869 C C . GLU B 1 70 ? 3.15 0.124 16.203 1 97.75 70 GLU B C 1
ATOM 2871 O O . GLU B 1 70 ? 4.352 0.035 16.453 1 97.75 70 GLU B O 1
ATOM 2876 N N . VAL B 1 71 ? 2.576 1.28 16.109 1 96.12 71 VAL B N 1
ATOM 2877 C CA . VAL B 1 71 ? 3.258 2.529 16.438 1 96.12 71 VAL B CA 1
ATOM 2878 C C . VAL B 1 71 ? 2.529 3.238 17.578 1 96.12 71 VAL B C 1
ATOM 2880 O O . VAL B 1 71 ? 1.361 2.949 17.844 1 96.12 71 VAL B O 1
ATOM 2883 N N . ASP B 1 72 ? 3.146 4.098 18.203 1 95.44 72 ASP B N 1
ATOM 2884 C CA . ASP B 1 72 ? 2.641 4.68 19.438 1 95.44 72 ASP B CA 1
ATOM 2885 C C . ASP B 1 72 ? 1.545 5.707 19.156 1 95.44 72 ASP B C 1
ATOM 2887 O O . ASP B 1 72 ? 0.607 5.855 19.953 1 95.44 72 ASP B O 1
ATOM 2891 N N . LEU B 1 73 ? 1.715 6.441 18.125 1 93.88 73 LEU B N 1
ATOM 2892 C CA . LEU B 1 73 ? 0.801 7.523 17.766 1 93.88 73 LEU B CA 1
ATOM 2893 C C . LEU B 1 73 ? 0.878 7.832 16.266 1 93.88 73 LEU B C 1
ATOM 2895 O O . LEU B 1 73 ? 1.957 7.781 15.68 1 93.88 73 LEU B O 1
ATOM 2899 N N . CYS B 1 74 ? -0.24 8.148 15.727 1 94.38 74 CYS B N 1
ATOM 2900 C CA . CYS B 1 74 ? -0.32 8.609 14.344 1 94.38 74 CYS B CA 1
ATOM 2901 C C . CYS B 1 74 ? -1.37 9.703 14.188 1 94.38 74 CYS B C 1
ATOM 2903 O O . CYS B 1 74 ? -2.561 9.461 14.406 1 94.38 74 CYS B O 1
ATOM 2905 N N . GLY B 1 75 ? -0.964 10.859 13.734 1 94.75 75 GLY B N 1
ATOM 2906 C CA . GLY B 1 75 ? -1.841 12.016 13.664 1 94.75 75 GLY B CA 1
ATOM 2907 C C . GLY B 1 75 ? -2.93 11.875 12.617 1 94.75 75 GLY B C 1
ATOM 2908 O O . GLY B 1 75 ? -4.117 12 12.93 1 94.75 75 GLY B O 1
ATOM 2909 N N . HIS B 1 76 ? -2.541 11.562 11.367 1 96.69 76 HIS B N 1
ATOM 2910 C CA . HIS B 1 76 ? -3.539 11.523 10.305 1 96.69 76 HIS B CA 1
ATOM 2911 C C . HIS B 1 76 ? -4.559 10.414 10.547 1 96.69 76 HIS B C 1
ATOM 2913 O O . HIS B 1 76 ? -5.746 10.586 10.258 1 96.69 76 HIS B O 1
ATOM 2919 N N . ALA B 1 77 ? -4.152 9.305 11.094 1 98 77 ALA B N 1
ATOM 2920 C CA . ALA B 1 77 ? -5.086 8.219 11.398 1 98 77 ALA B CA 1
ATOM 2921 C C . ALA B 1 77 ? -6.02 8.609 12.547 1 98 77 ALA B C 1
ATOM 2923 O O . ALA B 1 77 ? -7.152 8.133 12.617 1 98 77 ALA B O 1
ATOM 2924 N N . THR B 1 78 ? -5.512 9.453 13.445 1 98.12 78 THR B N 1
ATOM 2925 C CA . THR B 1 78 ? -6.371 9.992 14.492 1 98.12 78 THR B CA 1
ATOM 2926 C C . THR B 1 78 ? -7.477 10.859 13.891 1 98.12 78 THR B C 1
ATOM 2928 O O . THR B 1 78 ? -8.656 10.672 14.203 1 98.12 78 THR B O 1
ATOM 2931 N N . ILE B 1 79 ? -7.078 11.719 13.023 1 98.38 79 ILE B N 1
ATOM 2932 C CA . ILE B 1 79 ? -8.047 12.586 12.367 1 98.38 79 ILE B CA 1
ATOM 2933 C C . ILE B 1 79 ? -9.055 11.734 11.594 1 98.38 79 ILE B C 1
ATOM 2935 O O . ILE B 1 79 ? -10.266 11.945 11.711 1 98.38 79 ILE B O 1
ATOM 2939 N N . ALA B 1 80 ? -8.578 10.797 10.859 1 98.69 80 ALA B N 1
ATOM 2940 C CA . ALA B 1 80 ? -9.422 9.898 10.086 1 98.69 80 ALA B CA 1
ATOM 2941 C C . ALA B 1 80 ? -10.406 9.156 10.984 1 98.69 80 ALA B C 1
ATOM 2943 O O . ALA B 1 80 ? -11.594 9.062 10.664 1 98.69 80 ALA B O 1
ATOM 2944 N N . SER B 1 81 ? -9.922 8.648 12.094 1 98.69 81 SER B N 1
ATOM 2945 C CA . SER B 1 81 ? -10.719 7.84 13.016 1 98.69 81 SER B CA 1
ATOM 2946 C C . SER B 1 81 ? -11.898 8.633 13.57 1 98.69 81 SER B C 1
ATOM 2948 O O . SER B 1 81 ? -13.047 8.227 13.422 1 98.69 81 SER B O 1
ATOM 2950 N N . PHE B 1 82 ? -11.602 9.727 14.086 1 98.62 82 PHE B N 1
ATOM 2951 C CA . PHE B 1 82 ? -12.648 10.438 14.812 1 98.62 82 PHE B CA 1
ATOM 2952 C C . PHE B 1 82 ? -13.57 11.172 13.852 1 98.62 82 PHE B C 1
ATOM 2954 O O . PHE B 1 82 ? -14.758 11.344 14.133 1 98.62 82 PHE B O 1
ATOM 2961 N N . PHE B 1 83 ? -13.016 11.617 12.758 1 98.69 83 PHE B N 1
ATOM 2962 C CA . PHE B 1 83 ? -13.906 12.156 11.734 1 98.69 83 PHE B CA 1
ATOM 2963 C C . PHE B 1 83 ? -14.898 11.094 11.273 1 98.69 83 PHE B C 1
ATOM 2965 O O . PHE B 1 83 ? -16.094 11.375 11.141 1 98.69 83 PHE B O 1
ATOM 2972 N N . ALA B 1 84 ? -14.445 9.906 11.031 1 98.56 84 ALA B N 1
ATOM 2973 C CA . ALA B 1 84 ? -15.289 8.805 10.57 1 98.56 84 ALA B CA 1
ATOM 2974 C C . ALA B 1 84 ? -16.344 8.453 11.617 1 98.56 84 ALA B C 1
ATOM 2976 O O . ALA B 1 84 ? -17.531 8.297 11.289 1 98.56 84 ALA B O 1
ATOM 2977 N N . LEU B 1 85 ? -15.914 8.32 12.898 1 98.44 85 LEU B N 1
ATOM 2978 C CA . LEU B 1 85 ? -16.859 7.988 13.969 1 98.44 85 LEU B CA 1
ATOM 2979 C C . LEU B 1 85 ? -17.953 9.039 14.062 1 98.44 85 LEU B C 1
ATOM 2981 O O . LEU B 1 85 ? -19.125 8.695 14.234 1 98.44 85 LEU B O 1
ATOM 2985 N N . ALA B 1 86 ? -17.547 10.273 13.961 1 98.25 86 ALA B N 1
ATOM 2986 C CA . ALA B 1 86 ? -18.531 11.359 14.039 1 98.25 86 ALA B CA 1
ATOM 2987 C C . ALA B 1 86 ? -19.438 11.367 12.812 1 98.25 86 ALA B C 1
ATOM 2989 O O . ALA B 1 86 ? -20.656 11.562 12.93 1 98.25 86 ALA B O 1
ATOM 2990 N N . SER B 1 87 ? -18.828 11.195 11.641 1 97.69 87 SER B N 1
ATOM 2991 C CA . SER B 1 87 ? -19.578 11.195 10.391 1 97.69 87 SER B CA 1
ATOM 2992 C C . SER B 1 87 ? -20.625 10.086 10.375 1 97.69 87 SER B C 1
ATOM 2994 O O . SER B 1 87 ? -21.703 10.242 9.781 1 97.69 87 SER B O 1
ATOM 2996 N N . LYS B 1 88 ? -20.359 9 11.055 1 97.56 88 LYS B N 1
ATOM 2997 C CA . LYS B 1 88 ? -21.25 7.844 11.07 1 97.56 88 LYS B CA 1
ATOM 2998 C C . LYS B 1 88 ? -22.219 7.91 12.242 1 97.56 88 LYS B C 1
ATOM 3000 O O . LYS B 1 88 ? -23.016 6.988 12.461 1 97.56 88 LYS B O 1
ATOM 3005 N N . GLY B 1 89 ? -22.141 8.938 13.016 1 96.94 89 GLY B N 1
ATOM 3006 C CA . GLY B 1 89 ? -23.094 9.164 14.102 1 96.94 89 GLY B CA 1
ATOM 3007 C C . GLY B 1 89 ? -22.75 8.398 15.367 1 96.94 89 GLY B C 1
ATOM 3008 O O . GLY B 1 89 ? -23.562 8.312 16.281 1 96.94 89 GLY B O 1
ATOM 3009 N N . ILE B 1 90 ? -21.578 7.809 15.406 1 96.31 90 ILE B N 1
ATOM 3010 C CA . ILE B 1 90 ? -21.141 7.109 16.609 1 96.31 90 ILE B CA 1
ATOM 3011 C C . ILE B 1 90 ? -20.797 8.125 17.703 1 96.31 90 ILE B C 1
ATOM 3013 O O . ILE B 1 90 ? -21.078 7.898 18.875 1 96.31 90 ILE B O 1
ATOM 3017 N N . ILE B 1 91 ? -20.125 9.188 17.25 1 96.12 91 ILE B N 1
ATOM 3018 C CA . ILE B 1 91 ? -19.922 10.359 18.109 1 96.12 91 ILE B CA 1
ATOM 3019 C C . ILE B 1 91 ? -20.828 11.492 17.625 1 96.12 91 ILE B C 1
ATOM 3021 O O . ILE B 1 91 ? -20.844 11.836 16.453 1 96.12 91 ILE B O 1
ATOM 3025 N N . THR B 1 92 ? -21.578 11.992 18.5 1 95.69 92 THR B N 1
ATOM 3026 C CA . THR B 1 92 ? -22.531 13.031 18.109 1 95.69 92 THR B CA 1
ATOM 3027 C C . THR B 1 92 ? -22.156 14.367 18.766 1 95.69 92 THR B C 1
ATOM 3029 O O . THR B 1 92 ? -21.516 14.398 19.812 1 95.69 92 THR B O 1
ATOM 3032 N N . GLY B 1 93 ? -22.438 15.383 18 1 92.12 93 GLY B N 1
ATOM 3033 C CA . GLY B 1 93 ? -22.281 16.766 18.453 1 92.12 93 GLY B CA 1
ATOM 3034 C C . GLY B 1 93 ? -23.25 17.719 17.766 1 92.12 93 GLY B C 1
ATOM 3035 O O . GLY B 1 93 ? -23.875 17.375 16.766 1 92.12 93 GLY B O 1
ATOM 3036 N N . THR B 1 94 ? -23.531 18.828 18.359 1 88.56 94 THR B N 1
ATOM 3037 C CA . THR B 1 94 ? -24.453 19.812 17.781 1 88.56 94 THR B CA 1
ATOM 3038 C C . THR B 1 94 ? -23.672 20.953 17.141 1 88.56 94 THR B C 1
ATOM 3040 O O . THR B 1 94 ? -23.219 20.844 16 1 88.56 94 THR B O 1
ATOM 3043 N N . ASN B 1 95 ? -23.688 22.078 17.609 1 89 95 ASN B N 1
ATOM 3044 C CA . ASN B 1 95 ? -22.938 23.25 17.172 1 89 95 ASN B CA 1
ATOM 3045 C C . ASN B 1 95 ? -21.891 23.672 18.203 1 89 95 ASN B C 1
ATOM 3047 O O . ASN B 1 95 ? -22.016 24.719 18.828 1 89 95 ASN B O 1
ATOM 3051 N N . ASN B 1 96 ? -20.875 22.797 18.516 1 87.19 96 ASN B N 1
ATOM 3052 C CA . ASN B 1 96 ? -19.875 22.984 19.547 1 87.19 96 ASN B CA 1
ATOM 3053 C C . ASN B 1 96 ? -18.609 22.188 19.266 1 87.19 96 ASN B C 1
ATOM 3055 O O . ASN B 1 96 ? -18.531 21.484 18.25 1 87.19 96 ASN B O 1
ATOM 3059 N N . VAL B 1 97 ? -17.641 22.469 20.047 1 94.38 97 VAL B N 1
ATOM 3060 C CA . VAL B 1 97 ? -16.422 21.672 20.078 1 94.38 97 VAL B CA 1
ATOM 3061 C C . VAL B 1 97 ? -16.531 20.578 21.125 1 94.38 97 VAL B C 1
ATOM 3063 O O . VAL B 1 97 ? -16.797 20.875 22.297 1 94.38 97 VAL B O 1
ATOM 3066 N N . LYS B 1 98 ? -16.5 19.344 20.703 1 95.81 98 LYS B N 1
ATOM 3067 C CA . LYS B 1 98 ? -16.438 18.203 21.609 1 95.81 98 LYS B CA 1
ATOM 3068 C C . LYS B 1 98 ? -15.008 17.703 21.781 1 95.81 98 LYS B C 1
ATOM 3070 O O . LYS B 1 98 ? -14.297 17.516 20.797 1 95.81 98 LYS B O 1
ATOM 3075 N N . ILE B 1 99 ? -14.609 17.547 23 1 95.31 99 ILE B N 1
ATOM 3076 C CA . ILE B 1 99 ? -13.273 17.031 23.266 1 95.31 99 ILE B CA 1
ATOM 3077 C C . ILE B 1 99 ? -13.344 15.547 23.625 1 95.31 99 ILE B C 1
ATOM 3079 O O . ILE B 1 99 ? -14.07 15.156 24.547 1 95.31 99 ILE B O 1
ATOM 3083 N N . VAL B 1 100 ? -12.703 14.766 22.859 1 95.31 100 VAL B N 1
ATOM 3084 C CA . VAL B 1 100 ? -12.602 13.328 23.094 1 95.31 100 VAL B CA 1
ATOM 3085 C C . VAL B 1 100 ? -11.211 12.992 23.641 1 95.31 100 VAL B C 1
ATOM 3087 O O . VAL B 1 100 ? -10.203 13.461 23.125 1 95.31 100 VAL B O 1
ATOM 3090 N N . LYS B 1 101 ? -11.188 12.227 24.703 1 95.94 101 LYS B N 1
ATOM 3091 C CA . LYS B 1 101 ? -9.914 11.773 25.266 1 95.94 101 LYS B CA 1
ATOM 3092 C C . LYS B 1 101 ? -9.484 10.445 24.641 1 95.94 101 LYS B C 1
ATOM 3094 O O . LYS B 1 101 ? -10.078 9.406 24.906 1 95.94 101 LYS B O 1
ATOM 3099 N N . GLN B 1 102 ? -8.414 10.5 23.859 1 96.25 102 GLN B N 1
ATOM 3100 C CA . GLN B 1 102 ? -7.875 9.336 23.156 1 96.25 102 GLN B CA 1
ATOM 3101 C C . GLN B 1 102 ? -6.711 8.719 23.922 1 96.25 102 GLN B C 1
ATOM 3103 O O . GLN B 1 102 ? -5.691 9.375 24.156 1 96.25 102 GLN B O 1
ATOM 3108 N N . LYS B 1 103 ? -6.875 7.492 24.312 1 96.94 103 LYS B N 1
ATOM 3109 C CA . LYS B 1 103 ? -5.762 6.734 24.891 1 96.94 103 LYS B CA 1
ATOM 3110 C C . LYS B 1 103 ? -4.965 6.023 23.797 1 96.94 103 LYS B C 1
ATOM 3112 O O . LYS B 1 103 ? -5.539 5.332 22.953 1 96.94 103 LYS B O 1
ATOM 3117 N N . THR B 1 104 ? -3.721 6.273 23.734 1 96.38 104 THR B N 1
ATOM 3118 C CA . THR B 1 104 ? -2.791 5.621 22.828 1 96.38 104 THR B CA 1
ATOM 3119 C C . THR B 1 104 ? -1.575 5.09 23.578 1 96.38 104 THR B C 1
ATOM 3121 O O . THR B 1 104 ? -1.474 5.25 24.797 1 96.38 104 THR B O 1
ATOM 3124 N N . LYS B 1 105 ? -0.639 4.438 22.906 1 95.94 105 LYS B N 1
ATOM 3125 C CA . LYS B 1 105 ? 0.615 4.012 23.516 1 95.94 105 LYS B CA 1
ATOM 3126 C C . LYS B 1 105 ? 1.466 5.211 23.922 1 95.94 105 LYS B C 1
ATOM 3128 O O . LYS B 1 105 ? 2.361 5.09 24.766 1 95.94 105 LYS B O 1
ATOM 3133 N N . ALA B 1 106 ? 1.202 6.355 23.328 1 92.81 106 ALA B N 1
ATOM 3134 C CA . ALA B 1 106 ? 1.956 7.566 23.641 1 92.81 106 ALA B CA 1
ATOM 3135 C C . ALA B 1 106 ? 1.298 8.344 24.781 1 92.81 106 ALA B C 1
ATOM 3137 O O . ALA B 1 106 ? 1.76 9.422 25.156 1 92.81 106 ALA B O 1
ATOM 3138 N N . GLY B 1 107 ? 0.228 7.816 25.359 1 93.62 107 GLY B N 1
ATOM 3139 C CA . GLY B 1 107 ? -0.492 8.492 26.422 1 93.62 107 GLY B CA 1
ATOM 3140 C C . GLY B 1 107 ? -1.895 8.914 26.031 1 93.62 107 GLY B C 1
ATOM 3141 O O . GLY B 1 107 ? -2.424 8.445 25.016 1 93.62 107 GLY B O 1
ATOM 3142 N N . ILE B 1 108 ? -2.516 9.68 26.891 1 94.69 108 ILE B N 1
ATOM 3143 C CA . ILE B 1 108 ? -3.863 10.18 26.656 1 94.69 108 ILE B CA 1
ATOM 3144 C C . ILE B 1 108 ? -3.791 11.562 26.016 1 94.69 108 ILE B C 1
ATOM 3146 O O . ILE B 1 108 ? -3.156 12.469 26.562 1 94.69 108 ILE B O 1
ATOM 3150 N N . LEU B 1 109 ? -4.418 11.742 24.922 1 92.81 109 LEU B N 1
ATOM 3151 C CA . LEU B 1 109 ? -4.379 12.984 24.156 1 92.81 109 LEU B CA 1
ATOM 3152 C C . LEU B 1 109 ? -5.785 13.492 23.875 1 92.81 109 LEU B C 1
ATOM 3154 O O . LEU B 1 109 ? -6.641 12.734 23.406 1 92.81 109 LEU B O 1
ATOM 3158 N N . PRO B 1 110 ? -6.027 14.727 24.156 1 94.69 110 PRO B N 1
ATOM 3159 C CA . PRO B 1 110 ? -7.32 15.289 23.766 1 94.69 110 PRO B CA 1
ATOM 3160 C C . PRO B 1 110 ? -7.434 15.531 22.266 1 94.69 110 PRO B C 1
ATOM 3162 O O . PRO B 1 110 ? -6.469 15.961 21.625 1 94.69 110 PRO B O 1
ATOM 3165 N N . VAL B 1 111 ? -8.547 15.195 21.672 1 97.12 111 VAL B N 1
ATOM 3166 C CA . VAL B 1 111 ? -8.891 15.445 20.266 1 97.12 111 VAL B CA 1
ATOM 3167 C C . VAL B 1 111 ? -10.148 16.312 20.188 1 97.12 111 VAL B C 1
ATOM 3169 O O . VAL B 1 111 ? -11.156 16.016 20.844 1 97.12 111 VAL B O 1
ATOM 3172 N N . GLU B 1 112 ? -10.078 17.359 19.484 1 98.06 112 GLU B N 1
ATOM 3173 C CA . GLU B 1 112 ? -11.211 18.266 19.359 1 98.06 112 GLU B CA 1
ATOM 3174 C C . GLU B 1 112 ? -12.016 17.984 18.094 1 98.06 112 GLU B C 1
ATOM 3176 O O . GLU B 1 112 ? -11.469 17.953 17 1 98.06 112 GLU B O 1
ATOM 3181 N N . LEU B 1 113 ? -13.258 17.75 18.25 1 98.38 113 LEU B N 1
ATOM 3182 C CA . LEU B 1 113 ? -14.195 17.547 17.141 1 98.38 113 LEU B CA 1
ATOM 3183 C C . LEU B 1 113 ? -15.094 18.781 16.969 1 98.38 113 LEU B C 1
ATOM 3185 O O . LEU B 1 113 ? -15.766 19.188 17.906 1 98.38 113 LEU B O 1
ATOM 3189 N N . TYR B 1 114 ? -15.094 19.328 15.82 1 97.88 114 TYR B N 1
ATOM 3190 C CA . TYR B 1 114 ? -15.883 20.516 15.531 1 97.88 114 TYR B CA 1
ATOM 3191 C C . TYR B 1 114 ? -17.125 20.172 14.711 1 97.88 114 TYR B C 1
ATOM 3193 O O . TYR B 1 114 ? -17.016 19.547 13.648 1 97.88 114 TYR B O 1
ATOM 3201 N N . PHE B 1 115 ? -18.234 20.594 15.227 1 97.44 115 PHE B N 1
ATOM 3202 C CA . PHE B 1 115 ? -19.516 20.312 14.586 1 97.44 115 PHE B CA 1
ATOM 3203 C C . PHE B 1 115 ? -20.203 21.609 14.172 1 97.44 115 PHE B C 1
ATOM 3205 O O . PHE B 1 115 ? -20.062 22.641 14.836 1 97.44 115 PHE B O 1
ATOM 3212 N N . LYS B 1 116 ? -20.859 21.625 13.07 1 96.31 116 LYS B N 1
ATOM 3213 C CA . LYS B 1 116 ? -21.812 22.641 12.609 1 96.31 116 LYS B CA 1
ATOM 3214 C C . LYS B 1 116 ? -23.094 22 12.109 1 96.31 116 LYS B C 1
ATOM 3216 O O . LYS B 1 116 ? -23.078 21.125 11.234 1 96.31 116 LYS B O 1
ATOM 3221 N N . ASP B 1 117 ? -24.281 22.344 12.648 1 95.56 117 ASP B N 1
ATOM 3222 C CA . ASP B 1 117 ? -25.578 21.766 12.297 1 95.56 117 ASP B CA 1
ATOM 3223 C C . ASP B 1 117 ? -25.547 20.234 12.438 1 95.56 117 ASP B C 1
ATOM 3225 O O . ASP B 1 117 ? -25.938 19.516 11.516 1 95.56 117 ASP B O 1
ATOM 3229 N N . SER B 1 118 ? -24.875 19.781 13.508 1 94.5 118 SER B N 1
ATOM 3230 C CA . SER B 1 118 ? -24.812 18.375 13.906 1 94.5 118 SER B CA 1
ATOM 3231 C C . SER B 1 118 ? -23.969 17.562 12.922 1 94.5 118 SER B C 1
ATOM 3233 O O . SER B 1 118 ? -24.078 16.344 12.875 1 94.5 118 SER B O 1
ATOM 3235 N N . LYS B 1 119 ? -23.234 18.328 12.188 1 96.06 119 LYS B N 1
ATOM 3236 C CA . LYS B 1 119 ? -22.344 17.656 11.234 1 96.06 119 LYS B CA 1
ATOM 3237 C C . LYS B 1 119 ? -20.891 17.984 11.531 1 96.06 119 LYS B C 1
ATOM 3239 O O . LYS B 1 119 ? -20.531 19.156 11.734 1 96.06 119 LYS B O 1
ATOM 3244 N N . ILE B 1 120 ? -20.031 16.922 11.641 1 98.06 120 ILE B N 1
ATOM 3245 C CA . ILE B 1 120 ? -18.594 17.109 11.859 1 98.06 120 ILE B CA 1
ATOM 3246 C C . ILE B 1 120 ? -17.984 17.859 10.672 1 98.06 120 ILE B C 1
ATOM 3248 O O . ILE B 1 120 ? -18.281 17.547 9.516 1 98.06 120 ILE B O 1
ATOM 3252 N N . TYR B 1 121 ? -17.172 18.844 10.93 1 97.06 121 TYR B N 1
ATOM 3253 C CA . TYR B 1 121 ? -16.547 19.5 9.789 1 97.06 121 TYR B CA 1
ATOM 3254 C C . TYR B 1 121 ? -15.039 19.641 9.992 1 97.06 121 TYR B C 1
ATOM 3256 O O . TYR B 1 121 ? -14.312 20.031 9.078 1 97.06 121 TYR B O 1
ATOM 3264 N N . SER B 1 122 ? -14.547 19.281 11.195 1 97.81 122 SER B N 1
ATOM 3265 C CA . SER B 1 122 ? -13.109 19.344 11.422 1 97.81 122 SER B CA 1
ATOM 3266 C C . SER B 1 122 ? -12.711 18.562 12.664 1 97.81 122 SER B C 1
ATOM 3268 O O . SER B 1 122 ? -13.492 18.453 13.609 1 97.81 122 SER B O 1
ATOM 3270 N N . VAL B 1 123 ? -11.578 17.953 12.648 1 98.56 123 VAL B N 1
ATOM 3271 C CA . VAL B 1 123 ? -10.922 17.328 13.789 1 98.56 123 VAL B CA 1
ATOM 3272 C C . VAL B 1 123 ? -9.547 17.953 14 1 98.56 123 VAL B C 1
ATOM 3274 O O . VAL B 1 123 ? -8.781 18.125 13.055 1 98.56 123 VAL B O 1
ATOM 3277 N N . MET B 1 124 ? -9.211 18.328 15.25 1 98.06 124 MET B N 1
ATOM 3278 C CA . MET B 1 124 ? -7.934 18.969 15.562 1 98.06 124 MET B CA 1
ATOM 3279 C C . MET B 1 124 ? -7.234 18.234 16.703 1 98.06 124 MET B C 1
ATOM 3281 O O . MET B 1 124 ? -7.883 17.797 17.656 1 98.06 124 MET B O 1
ATOM 3285 N N . MET B 1 125 ? -5.941 18.203 16.562 1 96.31 125 MET B N 1
ATOM 3286 C CA . MET B 1 125 ? -5.098 17.641 17.609 1 96.31 125 MET B CA 1
ATOM 3287 C C . MET B 1 125 ? -4.031 18.641 18.047 1 96.31 125 MET B C 1
ATOM 3289 O O . MET B 1 125 ? -3.512 19.391 17.234 1 96.31 125 MET B O 1
ATOM 3293 N N . THR B 1 126 ? -3.758 18.578 19.344 1 94.44 126 THR B N 1
ATOM 3294 C CA . THR B 1 126 ? -2.674 19.406 19.875 1 94.44 126 THR B CA 1
ATOM 3295 C C . THR B 1 126 ? -1.334 18.688 19.734 1 94.44 126 THR B C 1
ATOM 3297 O O . THR B 1 126 ? -1.23 17.5 20.016 1 94.44 126 THR B O 1
ATOM 3300 N N . GLN B 1 127 ? -0.361 19.375 19.25 1 93.81 127 GLN B N 1
ATOM 3301 C CA . GLN B 1 127 ? 0.974 18.797 19.109 1 93.81 127 GLN B CA 1
ATOM 3302 C C . GLN B 1 127 ? 1.866 19.188 20.281 1 93.81 127 GLN B C 1
ATOM 3304 O O . GLN B 1 127 ? 1.475 19.984 21.141 1 93.81 127 GLN B O 1
ATOM 3309 N N . THR B 1 128 ? 3.033 18.516 20.359 1 91.81 128 THR B N 1
ATOM 3310 C CA . THR B 1 128 ? 4.035 18.906 21.344 1 91.81 128 THR B CA 1
ATOM 3311 C C . THR B 1 128 ? 4.527 20.328 21.109 1 91.81 128 THR B C 1
ATOM 3313 O O . THR B 1 128 ? 4.414 20.844 19.984 1 91.81 128 THR B O 1
ATOM 3316 N N . LYS B 1 129 ? 5.004 20.844 22.188 1 94.69 129 LYS B N 1
ATOM 3317 C CA . LYS B 1 129 ? 5.551 22.203 22.078 1 94.69 129 LYS B CA 1
ATOM 3318 C C . LYS B 1 129 ? 6.648 22.25 21.016 1 94.69 129 LYS B C 1
ATOM 3320 O O . LYS B 1 129 ? 7.496 21.359 20.938 1 94.69 129 LYS B O 1
ATOM 3325 N N . PRO B 1 130 ? 6.598 23.281 20.234 1 96.81 130 PRO B N 1
ATOM 3326 C CA . PRO B 1 130 ? 7.621 23.391 19.188 1 96.81 130 PRO B CA 1
ATOM 3327 C C . PRO B 1 130 ? 9.031 23.5 19.766 1 96.81 130 PRO B C 1
ATOM 3329 O O . PRO B 1 130 ? 9.242 24.172 20.781 1 96.81 130 PRO B O 1
ATOM 3332 N N . ASN B 1 131 ? 9.953 22.781 19.141 1 96.94 131 ASN B N 1
ATOM 3333 C CA . ASN B 1 131 ? 11.383 22.859 19.422 1 96.94 131 ASN B CA 1
ATOM 3334 C C . ASN B 1 131 ? 12.18 23.297 18.203 1 96.94 131 ASN B C 1
ATOM 3336 O O . ASN B 1 131 ? 12.094 22.656 17.141 1 96.94 131 ASN B O 1
ATOM 3340 N N . PHE B 1 132 ? 12.898 24.391 18.344 1 97.12 132 PHE B N 1
ATOM 3341 C CA . PHE B 1 132 ? 13.758 24.922 17.297 1 97.12 132 PHE B CA 1
ATOM 3342 C C . PHE B 1 132 ? 15.188 24.422 17.453 1 97.12 132 PHE B C 1
ATOM 3344 O O . PHE B 1 132 ? 15.891 24.828 18.391 1 97.12 132 PHE B O 1
ATOM 3351 N N . LEU B 1 133 ? 15.617 23.609 16.562 1 97.44 133 LEU B N 1
ATOM 3352 C CA . LEU B 1 133 ? 16.844 22.844 16.797 1 97.44 133 LEU B CA 1
ATOM 3353 C C . LEU B 1 133 ? 18.047 23.562 16.203 1 97.44 133 LEU B C 1
ATOM 3355 O O . LEU B 1 133 ? 18.859 24.141 16.938 1 97.44 133 LEU B O 1
ATOM 3359 N N . PHE B 1 134 ? 18.312 23.531 14.891 1 97.69 134 PHE B N 1
ATOM 3360 C CA . PHE B 1 134 ? 19.484 24.156 14.281 1 97.69 134 PHE B CA 1
ATOM 3361 C C . PHE B 1 134 ? 19.125 24.781 12.938 1 97.69 134 PHE B C 1
ATOM 3363 O O . PHE B 1 134 ? 18.156 24.375 12.297 1 97.69 134 PHE B O 1
ATOM 3370 N N . LYS B 1 135 ? 19.891 25.781 12.609 1 97.31 135 LYS B N 1
ATOM 3371 C CA . LYS B 1 135 ? 19.781 26.406 11.297 1 97.31 135 LYS B CA 1
ATOM 3372 C C . LYS B 1 135 ? 20.734 25.766 10.297 1 97.31 135 LYS B C 1
ATOM 3374 O O . LYS B 1 135 ? 21.844 25.344 10.664 1 97.31 135 LYS B O 1
ATOM 3379 N N . VAL B 1 136 ? 20.203 25.672 9.109 1 96.56 136 VAL B N 1
ATOM 3380 C CA . VAL B 1 136 ? 21.031 25.062 8.07 1 96.56 136 VAL B CA 1
ATOM 3381 C C . VAL B 1 136 ? 22.172 26 7.691 1 96.56 136 VAL B C 1
ATOM 3383 O O . VAL B 1 136 ? 21.922 27.156 7.312 1 96.56 136 VAL B O 1
ATOM 3386 N N . GLU B 1 137 ? 23.359 25.516 7.754 1 90.69 137 GLU B N 1
ATOM 3387 C CA . GLU B 1 137 ? 24.562 26.312 7.508 1 90.69 137 GLU B CA 1
ATOM 3388 C C . GLU B 1 137 ? 24.906 26.344 6.02 1 90.69 137 GLU B C 1
ATOM 3390 O O . GLU B 1 137 ? 25.203 27.391 5.465 1 90.69 137 GLU B O 1
ATOM 3395 N N . ASP B 1 138 ? 24.922 25.25 5.43 1 94.5 138 ASP B N 1
ATOM 3396 C CA . ASP B 1 138 ? 25.312 25.109 4.031 1 94.5 138 ASP B CA 1
ATOM 3397 C C . ASP B 1 138 ? 24.094 25.031 3.115 1 94.5 138 ASP B C 1
ATOM 3399 O O . ASP B 1 138 ? 23.672 23.953 2.717 1 94.5 138 ASP B O 1
ATOM 3403 N N . LEU B 1 139 ? 23.688 26.172 2.633 1 95.75 139 LEU B N 1
ATOM 3404 C CA . LEU B 1 139 ? 22.5 26.25 1.791 1 95.75 139 LEU B CA 1
ATOM 3405 C C . LEU B 1 139 ? 22.766 25.656 0.416 1 95.75 139 LEU B C 1
ATOM 3407 O O . LEU B 1 139 ? 21.844 25.109 -0.215 1 95.75 139 LEU B O 1
ATOM 3411 N N . CYS B 1 140 ? 23.953 25.734 -0.008 1 96.38 140 CYS B N 1
ATOM 3412 C CA . CYS B 1 140 ? 24.297 25.203 -1.32 1 96.38 140 CYS B CA 1
ATOM 3413 C C . CYS B 1 140 ? 24.156 23.672 -1.353 1 96.38 140 CYS B C 1
ATOM 3415 O O . CYS B 1 140 ? 23.625 23.125 -2.314 1 96.38 140 CYS B O 1
ATOM 3417 N N . GLU B 1 141 ? 24.609 23.109 -0.328 1 97.25 141 GLU B N 1
ATOM 3418 C CA . GLU B 1 141 ? 24.469 21.656 -0.246 1 97.25 141 GLU B CA 1
ATOM 3419 C C . GLU B 1 141 ? 23 21.25 -0.219 1 97.25 141 GLU B C 1
ATOM 3421 O O . GLU B 1 141 ? 22.594 20.312 -0.92 1 97.25 141 GLU B O 1
ATOM 3426 N N . LEU B 1 142 ? 22.25 21.906 0.606 1 98 142 LEU B N 1
ATOM 3427 C CA . LEU B 1 142 ? 20.828 21.594 0.706 1 98 142 LEU B CA 1
ATOM 3428 C C . LEU B 1 142 ? 20.125 21.812 -0.633 1 98 142 LEU B C 1
ATOM 3430 O O . LEU B 1 142 ? 19.297 21 -1.043 1 98 142 LEU B O 1
ATOM 3434 N N . ALA B 1 143 ? 20.453 22.891 -1.268 1 98 143 ALA B N 1
ATOM 3435 C CA . ALA B 1 143 ? 19.875 23.188 -2.574 1 98 143 ALA B CA 1
ATOM 3436 C C . ALA B 1 143 ? 20.188 22.078 -3.578 1 98 143 ALA B C 1
ATOM 3438 O O . ALA B 1 143 ? 19.328 21.656 -4.348 1 98 143 ALA B O 1
ATOM 3439 N N . GLU B 1 144 ? 21.391 21.641 -3.557 1 97.94 144 GLU B N 1
ATOM 3440 C CA . GLU B 1 144 ? 21.797 20.562 -4.461 1 97.94 144 GLU B CA 1
ATOM 3441 C C . GLU B 1 144 ? 21.047 19.281 -4.172 1 97.94 144 GLU B C 1
ATOM 3443 O O . GLU B 1 144 ? 20.594 18.594 -5.098 1 97.94 144 GLU B O 1
ATOM 3448 N N . ILE B 1 145 ? 20.938 19 -2.982 1 98.38 145 ILE B N 1
ATOM 3449 C CA . ILE B 1 145 ? 20.234 17.781 -2.578 1 98.38 145 ILE B CA 1
ATOM 3450 C C . ILE B 1 145 ? 18.766 17.859 -2.998 1 98.38 145 ILE B C 1
ATOM 3452 O O . ILE B 1 145 ? 18.203 16.906 -3.516 1 98.38 145 ILE B O 1
ATOM 3456 N N . MET B 1 146 ? 18.172 19.062 -2.844 1 98.56 146 MET B N 1
ATOM 3457 C CA . MET B 1 146 ? 16.75 19.25 -3.088 1 98.56 146 MET B CA 1
ATOM 3458 C C . MET B 1 146 ? 16.469 19.484 -4.57 1 98.56 146 MET B C 1
ATOM 3460 O O . MET B 1 146 ? 15.32 19.484 -5 1 98.56 146 MET B O 1
ATOM 3464 N N . GLY B 1 147 ? 17.5 19.625 -5.344 1 98.19 147 GLY B N 1
ATOM 3465 C CA . GLY B 1 147 ? 17.359 19.812 -6.781 1 98.19 147 GLY B CA 1
ATOM 3466 C C . GLY B 1 147 ? 16.75 21.156 -7.145 1 98.19 147 GLY B C 1
ATOM 3467 O O . GLY B 1 147 ? 15.914 21.234 -8.047 1 98.19 147 GLY B O 1
ATOM 3468 N N . ILE B 1 148 ? 17.078 22.141 -6.418 1 96.81 148 ILE B N 1
ATOM 3469 C CA . ILE B 1 148 ? 16.609 23.484 -6.707 1 96.81 148 ILE B CA 1
ATOM 3470 C C . ILE B 1 148 ? 17.797 24.453 -6.762 1 96.81 148 ILE B C 1
ATOM 3472 O O . ILE B 1 148 ? 18.906 24.109 -6.352 1 96.81 148 ILE B O 1
ATOM 3476 N N . ASN B 1 149 ? 17.547 25.641 -7.348 1 94.75 149 ASN B N 1
ATOM 3477 C CA . ASN B 1 149 ? 18.562 26.688 -7.34 1 94.75 149 ASN B CA 1
ATOM 3478 C C . ASN B 1 149 ? 18.688 27.344 -5.965 1 94.75 149 ASN B C 1
ATOM 3480 O O . ASN B 1 149 ? 17.672 27.688 -5.352 1 94.75 149 ASN B O 1
ATOM 3484 N N . ALA B 1 150 ? 19.969 27.5 -5.555 1 94.69 150 ALA B N 1
ATOM 3485 C CA . ALA B 1 150 ? 20.203 28.125 -4.258 1 94.69 150 ALA B CA 1
ATOM 3486 C C . ALA B 1 150 ? 19.547 29.5 -4.188 1 94.69 150 ALA B C 1
ATOM 3488 O O . ALA B 1 150 ? 19.078 29.922 -3.123 1 94.69 150 ALA B O 1
ATOM 3489 N N . GLN B 1 151 ? 19.453 30.188 -5.301 1 94.44 151 GLN B N 1
ATOM 3490 C CA . GLN B 1 151 ? 18.875 31.516 -5.355 1 94.44 151 GLN B CA 1
ATOM 3491 C C . GLN B 1 151 ? 17.359 31.484 -5.129 1 94.44 151 GLN B C 1
ATOM 3493 O O . GLN B 1 151 ? 16.75 32.5 -4.871 1 94.44 151 GLN B O 1
ATOM 3498 N N . ASP B 1 152 ? 16.828 30.281 -5.258 1 96.19 152 ASP B N 1
ATOM 3499 C CA . ASP B 1 152 ? 15.375 30.141 -5.094 1 96.19 152 ASP B CA 1
ATOM 3500 C C . ASP B 1 152 ? 15.008 29.922 -3.629 1 96.19 152 ASP B C 1
ATOM 3502 O O . ASP B 1 152 ? 13.828 29.922 -3.271 1 96.19 152 ASP B O 1
ATOM 3506 N N . ILE B 1 153 ? 16.016 29.766 -2.807 1 97 153 ILE B N 1
ATOM 3507 C CA . ILE B 1 153 ? 15.773 29.594 -1.379 1 97 153 ILE B CA 1
ATOM 3508 C C . ILE B 1 153 ? 15.508 30.953 -0.735 1 97 153 ILE B C 1
ATOM 3510 O O . ILE B 1 153 ? 16.219 31.922 -0.996 1 97 153 ILE B O 1
ATOM 3514 N N . GLY B 1 154 ? 14.477 30.938 0.061 1 96.12 154 GLY B N 1
ATOM 3515 C CA . GLY B 1 154 ? 14.078 32.188 0.724 1 96.12 154 GLY B CA 1
ATOM 3516 C C . GLY B 1 154 ? 12.773 32.75 0.192 1 96.12 154 GLY B C 1
ATOM 3517 O O . GLY B 1 154 ? 12.211 32.219 -0.773 1 96.12 154 GLY B O 1
ATOM 3518 N N . ILE B 1 155 ? 12.227 33.688 0.9 1 95.62 155 ILE B N 1
ATOM 3519 C CA . ILE B 1 155 ? 11.039 34.406 0.481 1 95.62 155 ILE B CA 1
ATOM 3520 C C . ILE B 1 155 ? 11.336 35.906 0.477 1 95.62 155 ILE B C 1
ATOM 3522 O O . ILE B 1 155 ? 11.82 36.469 1.474 1 95.62 155 ILE B O 1
ATOM 3526 N N . ASP B 1 156 ? 11.055 36.562 -0.642 1 91.75 156 ASP B N 1
ATOM 3527 C CA . ASP B 1 156 ? 11.359 37.969 -0.788 1 91.75 156 ASP B CA 1
ATOM 3528 C C . ASP B 1 156 ? 10.68 38.781 0.305 1 91.75 156 ASP B C 1
ATOM 3530 O O . ASP B 1 156 ? 9.508 38.594 0.614 1 91.75 156 ASP B O 1
ATOM 3534 N N . GLY B 1 157 ? 11.406 39.688 0.847 1 91.25 157 GLY B N 1
ATOM 3535 C CA . GLY B 1 157 ? 10.859 40.562 1.87 1 91.25 157 GLY B CA 1
ATOM 3536 C C . GLY B 1 157 ? 11.055 40.031 3.277 1 91.25 157 GLY B C 1
ATOM 3537 O O . GLY B 1 157 ? 10.812 40.75 4.254 1 91.25 157 GLY B O 1
ATOM 3538 N N . TYR B 1 158 ? 11.531 38.781 3.352 1 91.81 158 TYR B N 1
ATOM 3539 C CA . TYR B 1 158 ? 11.758 38.156 4.656 1 91.81 158 TYR B CA 1
ATOM 3540 C C . TYR B 1 158 ? 13.164 37.562 4.746 1 91.81 158 TYR B C 1
ATOM 3542 O O . TYR B 1 158 ? 13.734 37.156 3.734 1 91.81 158 TYR B O 1
ATOM 3550 N N . HIS B 1 159 ? 13.727 37.656 5.855 1 90.25 159 HIS B N 1
ATOM 3551 C CA . HIS B 1 159 ? 15.008 37.031 6.105 1 90.25 159 HIS B CA 1
ATOM 3552 C C . HIS B 1 159 ? 14.82 35.656 6.77 1 90.25 159 HIS B C 1
ATOM 3554 O O . HIS B 1 159 ? 14.914 35.531 7.992 1 90.25 159 HIS B O 1
ATOM 3560 N N . LEU B 1 160 ? 14.547 34.688 5.996 1 94.38 160 LEU B N 1
ATOM 3561 C CA . LEU B 1 160 ? 14.266 33.344 6.488 1 94.38 160 LEU B CA 1
ATOM 3562 C C . LEU B 1 160 ? 15.438 32.406 6.203 1 94.38 160 LEU B C 1
ATOM 3564 O O . LEU B 1 160 ? 15.984 32.406 5.098 1 94.38 160 LEU B O 1
ATOM 3568 N N . ILE B 1 161 ? 15.859 31.688 7.191 1 94.5 161 ILE B N 1
ATOM 3569 C CA . ILE B 1 161 ? 16.891 30.656 7.066 1 94.5 161 ILE B CA 1
ATOM 3570 C C . ILE B 1 161 ? 16.297 29.281 7.312 1 94.5 161 ILE B C 1
ATOM 3572 O O . ILE B 1 161 ? 15.547 29.094 8.273 1 94.5 161 ILE B O 1
ATOM 3576 N N . PRO B 1 162 ? 16.578 28.359 6.375 1 98.25 162 PRO B N 1
ATOM 3577 C CA . PRO B 1 162 ? 16.109 27 6.66 1 98.25 162 PRO B CA 1
ATOM 3578 C C . PRO B 1 162 ? 16.516 26.516 8.055 1 98.25 162 PRO B C 1
ATOM 3580 O O . PRO B 1 162 ? 17.641 26.75 8.492 1 98.25 162 PRO B O 1
ATOM 3583 N N . GLN B 1 163 ? 15.578 25.906 8.742 1 98.5 163 GLN B N 1
ATOM 3584 C CA . GLN B 1 163 ? 15.781 25.547 10.141 1 98.5 163 GLN B CA 1
ATOM 3585 C C . GLN B 1 163 ? 15.055 24.25 10.492 1 98.5 163 GLN B C 1
ATOM 3587 O O . GLN B 1 163 ? 13.914 24.047 10.07 1 98.5 163 GLN B O 1
ATOM 3592 N N . ALA B 1 164 ? 15.773 23.406 11.281 1 98.69 164 ALA B N 1
ATOM 3593 C CA . ALA B 1 164 ? 15.148 22.203 11.812 1 98.69 164 ALA B CA 1
ATOM 3594 C C . ALA B 1 164 ? 14.211 22.531 12.969 1 98.69 164 ALA B C 1
ATOM 3596 O O . ALA B 1 164 ? 14.617 23.156 13.945 1 98.69 164 ALA B O 1
ATOM 3597 N N . VAL B 1 165 ? 12.984 22.203 12.812 1 98.19 165 VAL B N 1
ATOM 3598 C CA . VAL B 1 165 ? 11.953 22.453 13.812 1 98.19 165 VAL B CA 1
ATOM 3599 C C . VAL B 1 165 ? 11.18 21.172 14.094 1 98.19 165 VAL B C 1
ATOM 3601 O O . VAL B 1 165 ? 10.961 20.359 13.188 1 98.19 165 VAL B O 1
ATOM 3604 N N . SER B 1 166 ? 10.812 20.938 15.344 1 96.94 166 SER B N 1
ATOM 3605 C CA . SER B 1 166 ? 10.094 19.734 15.734 1 96.94 166 SER B CA 1
ATOM 3606 C C . SER B 1 166 ? 8.844 20.062 16.547 1 96.94 166 SER B C 1
ATOM 3608 O O . SER B 1 166 ? 8.875 20.938 17.406 1 96.94 166 SER B O 1
ATOM 3610 N N . THR B 1 167 ? 7.777 19.531 16.25 1 94.75 167 THR B N 1
ATOM 3611 C CA . THR B 1 167 ? 6.602 19.438 17.109 1 94.75 167 THR B CA 1
ATOM 3612 C C . THR B 1 167 ? 6.281 17.969 17.422 1 94.75 167 THR B C 1
ATOM 3614 O O . THR B 1 167 ? 5.113 17.594 17.531 1 94.75 167 THR B O 1
ATOM 3617 N N . GLY B 1 168 ? 7.195 17.141 17.469 1 89.25 168 GLY B N 1
ATOM 3618 C CA . GLY B 1 168 ? 7.152 15.695 17.625 1 89.25 168 GLY B CA 1
ATOM 3619 C C . GLY B 1 168 ? 8.164 14.969 16.766 1 89.25 168 GLY B C 1
ATOM 3620 O O . GLY B 1 168 ? 8.93 14.133 17.25 1 89.25 168 GLY B O 1
ATOM 3621 N N . LEU B 1 169 ? 8.18 15.273 15.484 1 91.25 169 LEU B N 1
ATOM 3622 C CA . LEU B 1 169 ? 9.164 14.836 14.5 1 91.25 169 LEU B CA 1
ATOM 3623 C C . LEU B 1 169 ? 9.867 16.031 13.875 1 91.25 169 LEU B C 1
ATOM 3625 O O . LEU B 1 169 ? 9.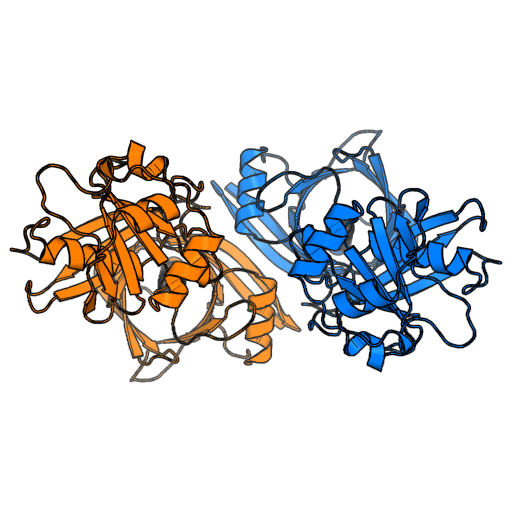258 17.094 13.68 1 91.25 169 LEU B O 1
ATOM 3629 N N . THR B 1 170 ? 11.102 15.82 13.516 1 96.69 170 THR B N 1
ATOM 3630 C CA . THR B 1 170 ? 11.922 16.953 13.102 1 96.69 170 THR B CA 1
ATOM 3631 C C . THR B 1 170 ? 12.039 17.016 11.578 1 96.69 170 THR B C 1
ATOM 3633 O O . THR B 1 170 ? 12.461 16.047 10.945 1 96.69 170 THR B O 1
ATOM 3636 N N . ASP B 1 171 ? 11.695 18.125 11.055 1 98.25 171 ASP B N 1
ATOM 3637 C CA . ASP B 1 171 ? 11.914 18.438 9.641 1 98.25 171 ASP B CA 1
ATOM 3638 C C . ASP B 1 171 ? 12.602 19.781 9.477 1 98.25 171 ASP B C 1
ATOM 3640 O O . ASP B 1 171 ? 12.461 20.672 10.32 1 98.25 171 ASP B O 1
ATOM 3644 N N . ILE B 1 172 ? 13.328 19.922 8.391 1 98.75 172 ILE B N 1
ATOM 3645 C CA . ILE B 1 172 ? 13.859 21.234 8.023 1 98.75 172 ILE B CA 1
ATOM 3646 C C . ILE B 1 172 ? 12.781 22.031 7.301 1 98.75 172 ILE B C 1
ATOM 3648 O O . ILE B 1 172 ? 12.234 21.594 6.293 1 98.75 172 ILE B O 1
ATOM 3652 N N . MET B 1 173 ? 12.445 23.156 7.883 1 98.75 173 MET B N 1
ATOM 3653 C CA . MET B 1 173 ? 11.617 24.125 7.16 1 98.75 173 MET B CA 1
ATOM 3654 C C . MET B 1 173 ? 12.43 24.828 6.082 1 98.75 173 MET B C 1
ATOM 3656 O O . MET B 1 173 ? 13.43 25.484 6.379 1 98.75 173 MET B O 1
ATOM 3660 N N . LEU B 1 174 ? 12.008 24.703 4.82 1 98.81 174 LEU B N 1
ATOM 3661 C CA . LEU B 1 174 ? 12.742 25.266 3.697 1 98.81 174 LEU B CA 1
ATOM 3662 C C . LEU B 1 174 ? 11.883 26.281 2.939 1 98.81 174 LEU B C 1
ATOM 3664 O O . LEU B 1 174 ? 11.031 25.891 2.133 1 98.81 174 LEU B O 1
ATOM 3668 N N . PRO B 1 175 ? 12.094 27.562 3.178 1 98.56 175 PRO B N 1
ATOM 3669 C CA . PRO B 1 175 ? 11.367 28.562 2.398 1 98.56 175 PRO B CA 1
ATOM 3670 C C . PRO B 1 175 ? 11.859 28.656 0.957 1 98.56 175 PRO B C 1
ATOM 3672 O O . PRO B 1 175 ? 13.07 28.641 0.711 1 98.56 175 PRO B O 1
ATOM 3675 N N . VAL B 1 176 ? 10.93 28.688 0.065 1 98.44 176 VAL B N 1
ATOM 3676 C CA . VAL B 1 176 ? 11.289 28.906 -1.332 1 98.44 176 VAL B CA 1
ATOM 3677 C C . VAL B 1 176 ? 10.508 30.094 -1.895 1 98.44 176 VAL B C 1
ATOM 3679 O O . VAL B 1 176 ? 9.406 30.391 -1.43 1 98.44 176 VAL B O 1
ATOM 3682 N N . LYS B 1 177 ? 11.008 30.719 -2.926 1 97.06 177 LYS B N 1
ATOM 3683 C CA . LYS B 1 177 ? 10.609 32.062 -3.355 1 97.06 177 LYS B CA 1
ATOM 3684 C C . LYS B 1 177 ? 9.211 32.062 -3.959 1 97.06 177 LYS B C 1
ATOM 3686 O O . LYS B 1 177 ? 8.477 33.031 -3.852 1 97.06 177 LYS B O 1
ATOM 3691 N N . SER B 1 178 ? 8.898 30.938 -4.656 1 97.25 178 SER B N 1
ATOM 3692 C CA . SER B 1 178 ? 7.684 30.984 -5.469 1 97.25 178 SER B CA 1
ATOM 3693 C C . SER B 1 178 ? 7.062 29.594 -5.602 1 97.25 178 SER B C 1
ATOM 3695 O O . SER B 1 178 ? 7.691 28.594 -5.254 1 97.25 178 SER B O 1
ATOM 3697 N N . LEU B 1 179 ? 5.82 29.672 -6.086 1 97.75 179 LEU B N 1
ATOM 3698 C CA . LEU B 1 179 ? 5.137 28.422 -6.383 1 97.75 179 LEU B CA 1
ATOM 3699 C C . LEU B 1 179 ? 5.887 27.625 -7.449 1 97.75 179 LEU B C 1
ATOM 3701 O O . LEU B 1 179 ? 5.961 26.406 -7.383 1 97.75 179 LEU B O 1
ATOM 3705 N N . SER B 1 180 ? 6.418 28.359 -8.438 1 97.06 180 SER B N 1
ATOM 3706 C CA . SER B 1 180 ? 7.203 27.719 -9.484 1 97.06 180 SER B CA 1
ATOM 3707 C C . SER B 1 180 ? 8.43 27.016 -8.914 1 97.06 180 SER B C 1
ATOM 3709 O O . SER B 1 180 ? 8.766 25.906 -9.312 1 97.06 180 SER B O 1
ATOM 3711 N N . ALA B 1 181 ? 9.102 27.703 -8 1 97.38 181 ALA B N 1
ATOM 3712 C CA . ALA B 1 181 ? 10.258 27.109 -7.336 1 97.38 181 ALA B CA 1
ATOM 3713 C C . ALA B 1 181 ? 9.852 25.859 -6.547 1 97.38 181 ALA B C 1
ATOM 3715 O O . ALA B 1 181 ? 10.555 24.844 -6.582 1 97.38 181 ALA B O 1
ATOM 3716 N N . LEU B 1 182 ? 8.758 25.969 -5.816 1 98.5 182 LEU B N 1
ATOM 3717 C CA . LEU B 1 182 ? 8.258 24.828 -5.051 1 98.5 182 LEU B CA 1
ATOM 3718 C C . LEU B 1 182 ? 7.98 23.641 -5.961 1 98.5 182 LEU B C 1
ATOM 3720 O O . LEU B 1 182 ? 8.367 22.516 -5.652 1 98.5 182 LEU B O 1
ATOM 3724 N N . LYS B 1 183 ? 7.336 23.859 -7.07 1 97.25 183 LYS B N 1
ATOM 3725 C CA . LYS B 1 183 ? 6.949 22.828 -8.031 1 97.25 183 LYS B CA 1
ATOM 3726 C C . LYS B 1 183 ? 8.18 22.172 -8.656 1 97.25 183 LYS B C 1
ATOM 3728 O O . LYS B 1 183 ? 8.148 20.984 -8.992 1 97.25 183 LYS B O 1
ATOM 3733 N N . SER B 1 184 ? 9.219 22.875 -8.734 1 96.25 184 SER B N 1
ATOM 3734 C CA . SER B 1 184 ? 10.391 22.422 -9.484 1 96.25 184 SER B CA 1
ATOM 3735 C C . SER B 1 184 ? 11.281 21.531 -8.625 1 96.25 184 SER B C 1
ATOM 3737 O O . SER B 1 184 ? 12.195 20.875 -9.141 1 96.25 184 SER B O 1
ATOM 3739 N N . ILE B 1 185 ? 11.008 21.484 -7.359 1 98.19 185 ILE B N 1
ATOM 3740 C CA . ILE B 1 185 ? 11.844 20.688 -6.461 1 98.19 185 ILE B CA 1
ATOM 3741 C C . ILE B 1 185 ? 11.883 19.234 -6.926 1 98.19 185 ILE B C 1
ATOM 3743 O O . ILE B 1 185 ? 10.836 18.641 -7.188 1 98.19 185 ILE B O 1
ATOM 3747 N N . ASN B 1 186 ? 13.031 18.719 -7.059 1 97.31 186 ASN B N 1
ATOM 3748 C CA . ASN B 1 186 ? 13.297 17.344 -7.457 1 97.31 186 ASN B CA 1
ATOM 3749 C C . ASN B 1 186 ? 14.508 16.781 -6.723 1 97.31 186 ASN B C 1
ATOM 3751 O O . ASN B 1 186 ? 15.594 16.672 -7.293 1 97.31 186 ASN B O 1
ATOM 3755 N N . PRO B 1 187 ? 14.281 16.25 -5.57 1 98.31 187 PRO B N 1
ATOM 3756 C CA . PRO B 1 187 ? 15.391 15.859 -4.695 1 98.31 187 PRO B CA 1
ATOM 3757 C C . PRO B 1 187 ? 16.172 14.664 -5.238 1 98.31 187 PRO B C 1
ATOM 3759 O O . PRO B 1 187 ? 15.594 13.789 -5.891 1 98.31 187 PRO B O 1
ATOM 3762 N N . ASN B 1 188 ? 17.484 14.727 -5.031 1 97.69 188 ASN B N 1
ATOM 3763 C CA . ASN B 1 188 ? 18.234 13.477 -5.012 1 97.69 188 ASN B CA 1
ATOM 3764 C C . ASN B 1 188 ? 17.906 12.656 -3.77 1 97.69 188 ASN B C 1
ATOM 3766 O O . ASN B 1 188 ? 18.5 12.867 -2.707 1 97.69 188 ASN B O 1
ATOM 3770 N N . TYR B 1 189 ? 17.078 11.68 -3.904 1 95.94 189 TYR B N 1
ATOM 3771 C CA . TYR B 1 189 ? 16.5 11 -2.75 1 95.94 189 TYR B CA 1
ATOM 3772 C C . TYR B 1 189 ? 17.578 10.242 -1.975 1 95.94 189 TYR B C 1
ATOM 3774 O O . TYR B 1 189 ? 17.531 10.188 -0.743 1 95.94 189 TYR B O 1
ATOM 3782 N N . ASP B 1 190 ? 18.5 9.656 -2.664 1 92.56 190 ASP B N 1
ATOM 3783 C CA . ASP B 1 190 ? 19.578 8.953 -1.98 1 92.56 190 ASP B CA 1
ATOM 3784 C C . ASP B 1 190 ? 20.391 9.898 -1.106 1 92.56 190 ASP B C 1
ATOM 3786 O O . ASP B 1 190 ? 20.703 9.586 0.042 1 92.56 190 ASP B O 1
ATOM 3790 N N . ARG B 1 191 ? 20.734 10.977 -1.669 1 97.06 191 ARG B N 1
ATOM 3791 C CA . ARG B 1 191 ? 21.5 11.969 -0.916 1 97.06 191 ARG B CA 1
ATOM 3792 C C . ARG B 1 191 ? 20.672 12.531 0.235 1 97.06 191 ARG B C 1
ATOM 3794 O O . ARG B 1 191 ? 21.203 12.828 1.306 1 97.06 191 ARG B O 1
ATOM 3801 N N . LEU B 1 192 ? 19.422 12.703 0.025 1 98.06 192 LEU B N 1
ATOM 3802 C CA . LEU B 1 192 ? 18.547 13.227 1.072 1 98.06 192 LEU B CA 1
ATOM 3803 C C . LEU B 1 192 ? 18.453 12.242 2.234 1 98.06 192 LEU B C 1
ATOM 3805 O O . LEU B 1 192 ? 18.359 12.656 3.395 1 98.06 192 LEU B O 1
ATOM 3809 N N . VAL B 1 193 ? 18.422 10.953 1.907 1 96.44 193 VAL B N 1
ATOM 3810 C CA . VAL B 1 193 ? 18.438 9.945 2.961 1 96.44 193 VAL B CA 1
ATOM 3811 C C . VAL B 1 193 ? 19.688 10.117 3.816 1 96.44 193 VAL B C 1
ATOM 3813 O O . VAL B 1 193 ? 19.609 10.148 5.047 1 96.44 193 VAL B O 1
ATOM 3816 N N . GLN B 1 194 ? 20.797 10.195 3.182 1 96.62 194 GLN B N 1
ATOM 3817 C CA . GLN B 1 194 ? 22.062 10.352 3.885 1 96.62 194 GLN B CA 1
ATOM 3818 C C . GLN B 1 194 ? 22.094 11.625 4.715 1 96.62 194 GLN B C 1
ATOM 3820 O O . GLN B 1 194 ? 22.516 11.617 5.871 1 96.62 194 GLN B O 1
ATOM 3825 N N . TYR B 1 195 ? 21.672 12.672 4.066 1 97.69 195 TYR B N 1
ATOM 3826 C CA . TYR B 1 195 ? 21.609 13.977 4.715 1 97.69 195 TYR B CA 1
ATOM 3827 C C . TYR B 1 195 ? 20.734 13.922 5.957 1 97.69 195 TYR B C 1
ATOM 3829 O O . TYR B 1 195 ? 21.109 14.406 7.023 1 97.69 195 TYR B O 1
ATOM 3837 N N . SER B 1 196 ? 19.516 13.297 5.848 1 97.81 196 SER B N 1
ATOM 3838 C CA . SER B 1 196 ? 18.562 13.18 6.938 1 97.81 196 SER B CA 1
ATOM 3839 C C . SER B 1 196 ? 19.109 12.336 8.078 1 97.81 196 SER B C 1
ATOM 3841 O O . SER B 1 196 ? 18.969 12.695 9.25 1 97.81 196 SER B O 1
ATOM 3843 N N . ASN B 1 197 ? 19.75 11.297 7.727 1 96.5 197 ASN B N 1
ATOM 3844 C CA . ASN B 1 197 ? 20.328 10.43 8.742 1 96.5 197 ASN B CA 1
ATOM 3845 C C . ASN B 1 197 ? 21.453 11.133 9.5 1 96.5 197 ASN B C 1
ATOM 3847 O O . ASN B 1 197 ? 21.547 11.008 10.727 1 96.5 197 ASN B O 1
ATOM 3851 N N . LYS B 1 198 ? 22.312 11.766 8.742 1 96.44 198 LYS B N 1
ATOM 3852 C CA . LYS B 1 198 ? 23.438 12.484 9.336 1 96.44 198 LYS B CA 1
ATOM 3853 C C . LYS B 1 198 ? 22.953 13.523 10.352 1 96.44 198 LYS B C 1
ATOM 3855 O O . LYS B 1 198 ? 23.547 13.695 11.414 1 96.44 198 LYS B O 1
ATOM 3860 N N . LEU B 1 199 ? 21.891 14.195 10.07 1 97.12 199 LEU B N 1
ATOM 3861 C CA . LEU B 1 199 ? 21.391 15.289 10.898 1 97.12 199 LEU B CA 1
ATOM 3862 C C . LEU B 1 199 ? 20.328 14.789 11.883 1 97.12 199 LEU B C 1
ATOM 3864 O O . LEU B 1 199 ? 19.844 15.547 12.719 1 97.12 199 LEU B O 1
ATOM 3868 N N . ASN B 1 200 ? 19.922 13.555 11.781 1 96.06 200 ASN B N 1
ATOM 3869 C CA . ASN B 1 200 ? 18.891 12.945 12.617 1 96.06 200 ASN B CA 1
ATOM 3870 C C . ASN B 1 200 ? 17.547 13.672 12.477 1 96.06 200 ASN B C 1
ATOM 3872 O O . ASN B 1 200 ? 16.969 14.086 13.477 1 96.06 200 ASN B O 1
ATOM 3876 N N . ILE B 1 201 ? 17.141 13.867 11.258 1 96.75 201 ILE B N 1
ATOM 3877 C CA . ILE B 1 201 ? 15.844 14.461 10.93 1 96.75 201 ILE B CA 1
ATOM 3878 C C . ILE B 1 201 ? 15.047 13.5 10.047 1 96.75 201 ILE B C 1
ATOM 3880 O O . ILE B 1 201 ? 15.594 12.531 9.523 1 96.75 201 ILE B O 1
ATOM 3884 N N . ILE B 1 202 ? 13.734 13.758 9.953 1 95.44 202 ILE B N 1
ATOM 3885 C CA . ILE B 1 202 ? 12.875 12.961 9.078 1 95.44 202 ILE B CA 1
ATOM 3886 C C . ILE B 1 202 ? 13.102 13.367 7.625 1 95.44 202 ILE B C 1
ATOM 3888 O O . ILE B 1 202 ? 13.25 12.516 6.75 1 95.44 202 ILE B O 1
ATOM 3892 N N . GLY B 1 203 ? 13.039 14.695 7.414 1 97.56 203 GLY B N 1
ATOM 3893 C CA . GLY B 1 203 ? 13.219 15.188 6.059 1 97.56 203 GLY B CA 1
ATOM 3894 C C . GLY B 1 203 ? 13.117 16.703 5.961 1 97.56 203 GLY B C 1
ATOM 3895 O O . GLY B 1 203 ? 13.625 17.422 6.824 1 97.56 203 GLY B O 1
ATOM 3896 N N . VAL B 1 204 ? 12.633 17.125 4.77 1 98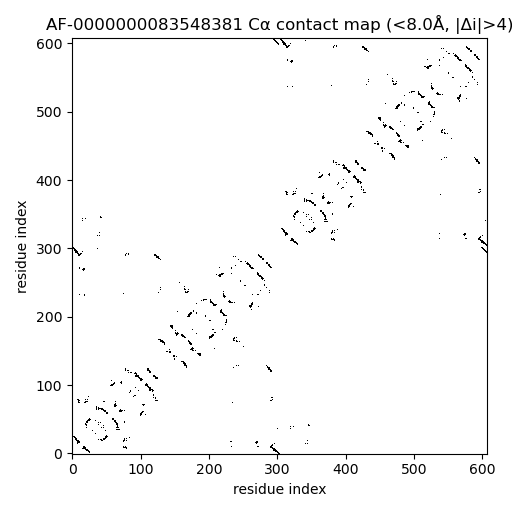.69 204 VAL B N 1
ATOM 3897 C CA . VAL B 1 204 ? 12.578 18.547 4.457 1 98.69 204 VAL B CA 1
ATOM 3898 C C . VAL B 1 204 ? 11.148 18.938 4.082 1 98.69 204 VAL B C 1
ATOM 3900 O O . VAL B 1 204 ? 10.5 18.25 3.291 1 98.69 204 VAL B O 1
ATOM 3903 N N . HIS B 1 205 ? 10.641 19.938 4.695 1 98.81 205 HIS B N 1
ATOM 3904 C CA . HIS B 1 205 ? 9.328 20.531 4.426 1 98.81 205 HIS B CA 1
ATOM 3905 C C . HIS B 1 205 ? 9.461 21.875 3.742 1 98.81 205 HIS B C 1
ATOM 3907 O O . HIS B 1 205 ? 9.695 22.891 4.406 1 98.81 205 HIS B O 1
ATOM 3913 N N . ALA B 1 206 ? 9.289 21.906 2.439 1 98.88 206 ALA B N 1
ATOM 3914 C CA . ALA B 1 206 ? 9.43 23.125 1.649 1 98.88 206 ALA B CA 1
ATOM 3915 C C . ALA B 1 206 ? 8.109 23.891 1.572 1 98.88 206 ALA B C 1
ATOM 3917 O O . ALA B 1 206 ? 7.039 23.266 1.541 1 98.88 206 ALA B O 1
ATOM 3918 N N . PHE B 1 207 ? 8.242 25.234 1.524 1 98.75 207 PHE B N 1
ATOM 3919 C CA . PHE B 1 207 ? 6.996 25.984 1.497 1 98.75 207 PHE B CA 1
ATOM 3920 C C . PHE B 1 207 ? 7.199 27.328 0.809 1 98.75 207 PHE B C 1
ATOM 3922 O O . PHE B 1 207 ? 8.328 27.797 0.669 1 98.75 207 PHE B O 1
ATOM 3929 N N . THR B 1 208 ? 6.121 27.922 0.372 1 98.44 208 THR B N 1
ATOM 3930 C CA . THR B 1 208 ? 6.078 29.281 -0.146 1 98.44 208 THR B CA 1
ATOM 3931 C C . THR B 1 208 ? 4.746 29.938 0.188 1 98.44 208 THR B C 1
ATOM 3933 O O . THR B 1 208 ? 3.812 29.281 0.639 1 98.44 208 THR B O 1
ATOM 3936 N N . LEU B 1 209 ? 4.641 31.203 0.014 1 96.44 209 LEU B N 1
ATOM 3937 C CA . LEU B 1 209 ? 3.451 31.984 0.343 1 96.44 209 LEU B CA 1
ATOM 3938 C C . LEU B 1 209 ? 2.484 32.031 -0.834 1 96.44 209 LEU B C 1
ATOM 3940 O O . LEU B 1 209 ? 1.316 32.375 -0.672 1 96.44 209 LEU B O 1
ATOM 3944 N N . GLU B 1 210 ? 3.027 31.672 -2.004 1 97.5 210 GLU B N 1
ATOM 3945 C CA . GLU B 1 210 ? 2.141 31.516 -3.154 1 97.5 210 GLU B CA 1
ATOM 3946 C C . GLU B 1 210 ? 1.394 30.188 -3.107 1 97.5 210 GLU B C 1
ATOM 3948 O O . GLU B 1 210 ? 1.964 29.172 -2.729 1 97.5 210 GLU B O 1
ATOM 3953 N N . THR B 1 211 ? 0.082 30.25 -3.436 1 98 211 THR B N 1
ATOM 3954 C CA . THR B 1 211 ? -0.723 29.047 -3.275 1 98 211 THR B CA 1
ATOM 3955 C C . THR B 1 211 ? -1.436 28.703 -4.578 1 98 211 THR B C 1
ATOM 3957 O O . THR B 1 211 ? -1.553 29.531 -5.473 1 98 211 THR B O 1
ATOM 3960 N N . GLU B 1 212 ? -1.789 27.453 -4.773 1 97.5 212 GLU B N 1
ATOM 3961 C CA . GLU B 1 212 ? -2.629 27 -5.883 1 97.5 212 GLU B CA 1
ATOM 3962 C C . GLU B 1 212 ? -4.066 27.484 -5.715 1 97.5 212 GLU B C 1
ATOM 3964 O O . GLU B 1 212 ? -4.711 27.875 -6.688 1 97.5 212 GLU B O 1
ATOM 3969 N N . GLU B 1 213 ? -4.562 27.391 -4.504 1 96.75 213 GLU B N 1
ATOM 3970 C CA . GLU B 1 213 ? -5.926 27.797 -4.184 1 96.75 213 GLU B CA 1
ATOM 3971 C C . GLU B 1 213 ? -5.938 29.078 -3.348 1 96.75 213 GLU B C 1
ATOM 3973 O O . GLU B 1 213 ? -5.113 29.234 -2.445 1 96.75 213 GLU B O 1
ATOM 3978 N N . ASP B 1 214 ? -6.918 29.906 -3.537 1 96.12 214 ASP B N 1
ATOM 3979 C CA . ASP B 1 214 ? -7.035 31.172 -2.834 1 96.12 214 ASP B CA 1
ATOM 3980 C C . ASP B 1 214 ? -7.352 30.969 -1.355 1 96.12 214 ASP B C 1
ATOM 3982 O O . ASP B 1 214 ? -7.012 31.797 -0.514 1 96.12 214 ASP B O 1
ATOM 3986 N N . SER B 1 215 ? -7.934 29.859 -1.104 1 95.25 215 SER B N 1
ATOM 3987 C CA . SER B 1 215 ? -8.367 29.594 0.263 1 95.25 215 SER B CA 1
ATOM 3988 C C . SER B 1 215 ? -7.207 29.141 1.135 1 95.25 215 SER B C 1
ATOM 3990 O O . SER B 1 215 ? -7.332 29.062 2.359 1 95.25 215 SER B O 1
ATOM 3992 N N . SER B 1 216 ? -6.105 28.891 0.574 1 97.69 216 SER B N 1
ATOM 3993 C CA . SER B 1 216 ? -4.938 28.422 1.317 1 97.69 216 SER B CA 1
ATOM 3994 C C . SER B 1 216 ? -4.039 29.594 1.718 1 97.69 216 SER B C 1
ATOM 3996 O O . SER B 1 216 ? -4.047 30.641 1.067 1 97.69 216 SER B O 1
ATOM 3998 N N . THR B 1 217 ? -3.305 29.406 2.771 1 97 217 THR B N 1
ATOM 3999 C CA . THR B 1 217 ? -2.355 30.406 3.242 1 97 217 THR B CA 1
ATOM 4000 C C . THR B 1 217 ? -0.97 30.156 2.652 1 97 217 THR B C 1
ATOM 4002 O O . THR B 1 217 ? -0.247 31.094 2.332 1 97 217 THR B O 1
ATOM 4005 N N . LEU B 1 218 ? -0.539 28.922 2.596 1 97.44 218 LEU B N 1
ATOM 4006 C CA . LEU B 1 218 ? 0.768 28.484 2.113 1 97.44 218 LEU B CA 1
ATOM 4007 C C . LEU B 1 218 ? 0.637 27.25 1.23 1 97.44 218 LEU B C 1
ATOM 4009 O O . LEU B 1 218 ? -0.329 26.484 1.354 1 97.44 218 LEU B O 1
ATOM 4013 N N . ALA B 1 219 ? 1.613 27.078 0.354 1 98.62 219 ALA B N 1
ATOM 4014 C CA . ALA B 1 219 ? 1.802 25.812 -0.361 1 98.62 219 ALA B CA 1
ATOM 4015 C C . ALA B 1 219 ? 3.047 25.094 0.131 1 98.62 219 ALA B C 1
ATOM 4017 O O . ALA B 1 219 ? 4.086 25.703 0.373 1 98.62 219 ALA B O 1
ATOM 4018 N N . CYS B 1 220 ? 2.875 23.797 0.282 1 98.81 220 CYS B N 1
ATOM 4019 C CA . CYS B 1 220 ? 3.951 23.031 0.901 1 98.81 220 CYS B CA 1
ATOM 4020 C C . CYS B 1 220 ? 4.207 21.734 0.142 1 98.81 220 CYS B C 1
ATOM 4022 O O . CYS B 1 220 ? 3.344 21.266 -0.599 1 98.81 220 CYS B O 1
ATOM 4024 N N . ARG B 1 221 ? 5.371 21.188 0.256 1 98.75 221 ARG B N 1
ATOM 4025 C CA . ARG B 1 221 ? 5.77 19.812 -0.086 1 98.75 221 ARG B CA 1
ATOM 4026 C C . ARG B 1 221 ? 6.66 19.219 1 1 98.75 221 ARG B C 1
ATOM 4028 O O . ARG B 1 221 ? 7.504 19.906 1.569 1 98.75 221 ARG B O 1
ATOM 4035 N N . ASN B 1 222 ? 6.461 18.016 1.3 1 98.5 222 ASN B N 1
ATOM 4036 C CA . ASN B 1 222 ? 7.246 17.344 2.334 1 98.5 222 ASN B CA 1
ATOM 4037 C C . ASN B 1 222 ? 7.977 16.125 1.782 1 98.5 222 ASN B C 1
ATOM 4039 O O . ASN B 1 222 ? 7.355 15.242 1.191 1 98.5 222 ASN B O 1
ATOM 4043 N N . PHE B 1 223 ? 9.273 16.078 1.983 1 98.38 223 PHE B N 1
ATOM 4044 C CA . PHE B 1 223 ? 10.117 14.992 1.486 1 98.38 223 PHE B CA 1
ATOM 4045 C C . PHE B 1 223 ? 10.828 14.289 2.637 1 98.38 223 PHE B C 1
ATOM 4047 O O . PHE B 1 223 ? 11.539 14.914 3.416 1 98.38 223 PHE B O 1
ATOM 4054 N N . GLY B 1 224 ? 10.602 13.016 2.814 1 96.25 224 GLY B N 1
ATOM 4055 C CA . GLY B 1 224 ? 11.219 12.25 3.887 1 96.25 224 GLY B CA 1
ATOM 4056 C C . GLY B 1 224 ? 11.562 10.828 3.482 1 96.25 224 GLY B C 1
ATOM 4057 O O . GLY B 1 224 ? 11.055 9.875 4.07 1 96.25 224 GLY B O 1
ATOM 4058 N N . PRO B 1 225 ? 12.461 10.641 2.543 1 93.25 225 PRO B N 1
ATOM 4059 C CA . PRO B 1 225 ? 12.797 9.297 2.062 1 93.25 225 PRO B CA 1
ATOM 4060 C C . PRO B 1 225 ? 13.438 8.43 3.141 1 93.25 225 PRO B C 1
ATOM 4062 O O . PRO B 1 225 ? 13.367 7.199 3.07 1 93.25 225 PRO B O 1
ATOM 4065 N N . ALA B 1 226 ? 14.031 9.016 4.152 1 90.12 226 ALA B N 1
ATOM 4066 C CA . ALA B 1 226 ? 14.648 8.266 5.246 1 90.12 226 ALA B CA 1
ATOM 4067 C C . ALA B 1 226 ? 13.594 7.512 6.051 1 90.12 226 ALA B C 1
ATOM 4069 O O . ALA B 1 226 ? 13.898 6.5 6.688 1 90.12 226 ALA B O 1
ATOM 4070 N N . ALA B 1 227 ? 12.43 8.039 6 1 87.19 227 ALA B N 1
ATOM 4071 C CA . ALA B 1 227 ? 11.32 7.387 6.699 1 87.19 227 ALA B CA 1
ATOM 4072 C C . ALA B 1 227 ? 10.586 6.418 5.777 1 87.19 227 ALA B C 1
ATOM 4074 O O . ALA B 1 227 ? 9.547 5.867 6.152 1 87.19 227 ALA B O 1
ATOM 4075 N N . GLY B 1 228 ? 11.047 6.246 4.574 1 82.06 228 GLY B N 1
ATOM 4076 C CA . GLY B 1 228 ? 10.492 5.242 3.682 1 82.06 228 GLY B CA 1
ATOM 4077 C C . GLY B 1 228 ? 9.523 5.812 2.66 1 82.06 228 GLY B C 1
ATOM 4078 O O . GLY B 1 228 ? 8.984 5.078 1.832 1 82.06 228 GLY B O 1
ATOM 4079 N N . ILE B 1 229 ? 9.297 7.043 2.66 1 86 229 ILE B N 1
ATOM 4080 C CA . ILE B 1 229 ? 8.391 7.707 1.729 1 86 229 ILE B CA 1
ATOM 4081 C C . ILE B 1 229 ? 9.086 8.922 1.109 1 86 229 ILE B C 1
ATOM 4083 O O . ILE B 1 229 ? 9.5 9.836 1.82 1 86 229 ILE B O 1
ATOM 4087 N N . ASN B 1 230 ? 9.211 8.922 -0.139 1 93 230 ASN B N 1
ATOM 4088 C CA . ASN B 1 230 ? 9.891 10.023 -0.802 1 93 230 ASN B CA 1
ATOM 4089 C C . ASN B 1 230 ? 9.172 11.352 -0.56 1 93 230 ASN B C 1
ATOM 4091 O O . ASN B 1 230 ? 9.797 12.336 -0.17 1 93 230 ASN B O 1
ATOM 4095 N N . GLU B 1 231 ? 7.875 11.344 -0.783 1 96.31 231 GLU B N 1
ATOM 4096 C CA . GLU B 1 231 ? 7.047 12.531 -0.605 1 96.31 231 GLU B CA 1
ATOM 4097 C C . GLU B 1 231 ? 5.688 12.18 -0.013 1 96.31 231 GLU B C 1
ATOM 4099 O O . GLU B 1 231 ? 5.098 11.156 -0.371 1 96.31 231 GLU B O 1
ATOM 4104 N N . GLU B 1 232 ? 5.266 13.031 0.872 1 95.56 232 GLU B N 1
ATOM 4105 C CA . GLU B 1 232 ? 3.984 12.789 1.528 1 95.56 232 GLU B CA 1
ATOM 4106 C C . GLU B 1 232 ? 2.938 13.812 1.096 1 95.56 232 GLU B C 1
ATOM 4108 O O . GLU B 1 232 ? 3.256 14.984 0.902 1 95.56 232 GLU B O 1
ATOM 4113 N N . ALA B 1 233 ? 1.693 13.391 1.061 1 96.19 233 ALA B N 1
ATOM 4114 C CA . ALA B 1 233 ? 0.609 14.25 0.59 1 96.19 233 ALA B CA 1
ATOM 4115 C C . ALA B 1 233 ? 0.18 15.234 1.672 1 96.19 233 ALA B C 1
ATOM 4117 O O . ALA B 1 233 ? -0.255 16.344 1.369 1 96.19 233 ALA B O 1
ATOM 4118 N N . ALA B 1 234 ? 0.269 14.812 2.883 1 97.44 234 ALA B N 1
ATOM 4119 C CA . ALA B 1 234 ? -0.115 15.625 4.035 1 97.44 234 ALA B CA 1
ATOM 4120 C C . ALA B 1 234 ? 0.7 15.25 5.27 1 97.44 234 ALA B C 1
ATOM 4122 O O . ALA B 1 234 ? 0.82 14.07 5.605 1 97.44 234 ALA B O 1
ATOM 4123 N N . THR B 1 235 ? 1.235 16.219 5.867 1 96.31 235 THR B N 1
ATOM 4124 C CA . THR B 1 235 ? 2.064 16 7.047 1 96.31 235 THR B CA 1
ATOM 4125 C C . THR B 1 235 ? 1.675 16.969 8.172 1 96.31 235 THR B C 1
ATOM 4127 O O . THR B 1 235 ? 2.188 18.078 8.242 1 96.31 235 THR B O 1
ATOM 4130 N N . GLY B 1 236 ? 0.925 16.453 9.094 1 95.94 236 GLY B N 1
ATOM 4131 C CA . GLY B 1 236 ? 0.466 17.281 10.195 1 95.94 236 GLY B CA 1
ATOM 4132 C C . GLY B 1 236 ? 1.601 17.859 11.008 1 95.94 236 GLY B C 1
ATOM 4133 O O . GLY B 1 236 ? 1.645 19.078 11.242 1 95.94 236 GLY B O 1
ATOM 4134 N N . THR B 1 237 ? 2.545 17.016 11.43 1 94.62 237 THR B N 1
ATOM 4135 C CA . THR B 1 237 ? 3.637 17.438 12.305 1 94.62 237 THR B CA 1
ATOM 4136 C C . THR B 1 237 ? 4.484 18.516 11.641 1 94.62 237 THR B C 1
ATOM 4138 O O . THR B 1 237 ? 4.824 19.516 12.266 1 94.62 237 THR B O 1
ATOM 4141 N N . SER B 1 238 ? 4.762 18.328 10.367 1 97.5 238 SER B N 1
ATOM 4142 C CA . SER B 1 238 ? 5.602 19.281 9.656 1 97.5 238 SER B CA 1
ATOM 4143 C C . SER B 1 238 ? 4.895 20.625 9.492 1 97.5 238 SER B C 1
ATOM 4145 O O . SER B 1 238 ? 5.527 21.688 9.562 1 97.5 238 SER B O 1
ATOM 4147 N N . ASN B 1 239 ? 3.645 20.609 9.25 1 98.31 239 ASN B N 1
ATOM 4148 C CA . ASN B 1 239 ? 2.9 21.844 9.078 1 98.31 239 ASN B CA 1
ATOM 4149 C C . ASN B 1 239 ? 2.723 22.594 10.398 1 98.31 239 ASN B C 1
ATOM 4151 O O . ASN B 1 239 ? 2.703 23.812 10.422 1 98.31 239 ASN B O 1
ATOM 4155 N N . GLY B 1 240 ? 2.523 21.812 11.461 1 97.56 240 GLY B N 1
ATOM 4156 C CA . GLY B 1 240 ? 2.57 22.453 12.766 1 97.56 240 GLY B CA 1
ATOM 4157 C C . GLY B 1 240 ? 3.887 23.156 13.039 1 97.56 240 GLY B C 1
ATOM 4158 O O . GLY B 1 240 ? 3.9 24.312 13.477 1 97.56 240 GLY B O 1
ATOM 4159 N N . ALA B 1 241 ? 4.949 22.438 12.812 1 97.88 241 ALA B N 1
ATOM 4160 C CA . ALA B 1 241 ? 6.281 23.016 12.953 1 97.88 241 ALA B CA 1
ATOM 4161 C C . ALA B 1 241 ? 6.438 24.25 12.078 1 97.88 241 ALA B C 1
ATOM 4163 O O . ALA B 1 241 ? 7.047 25.25 12.484 1 97.88 241 ALA B O 1
ATOM 4164 N N . LEU B 1 242 ? 5.934 24.156 10.898 1 98.19 242 LEU B N 1
ATOM 4165 C CA . LEU B 1 242 ? 5.973 25.297 9.984 1 98.19 242 LEU B CA 1
ATOM 4166 C C . LEU B 1 242 ? 5.254 26.5 10.594 1 98.19 242 LEU B C 1
ATOM 4168 O O . LEU B 1 242 ? 5.758 27.625 10.531 1 98.19 242 LEU B O 1
ATOM 4172 N N . GLY B 1 243 ? 4.051 26.297 11.102 1 96.62 243 GLY B N 1
ATOM 4173 C CA . GLY B 1 243 ? 3.346 27.375 11.766 1 96.62 243 GLY B CA 1
ATOM 4174 C C . GLY B 1 243 ? 4.18 28.062 12.836 1 96.62 243 GLY B C 1
ATOM 4175 O O . GLY B 1 243 ? 4.246 29.297 12.891 1 96.62 243 GLY B O 1
ATOM 4176 N N . ALA B 1 244 ? 4.805 27.281 13.664 1 95.69 244 ALA B N 1
ATOM 4177 C CA . ALA B 1 244 ? 5.664 27.812 14.711 1 95.69 244 ALA B CA 1
ATOM 4178 C C . ALA B 1 244 ? 6.832 28.594 14.117 1 95.69 244 ALA B C 1
ATOM 4180 O O . ALA B 1 244 ? 7.184 29.672 14.617 1 95.69 244 ALA B O 1
ATOM 4181 N N . TYR B 1 245 ? 7.414 28.047 13.062 1 97.25 245 TYR B N 1
ATOM 4182 C CA . TYR B 1 245 ? 8.516 28.688 12.359 1 97.25 245 TYR B CA 1
ATOM 4183 C C . TYR B 1 245 ? 8.102 30.062 11.836 1 97.25 245 TYR B C 1
ATOM 4185 O O . TYR B 1 245 ? 8.852 31.031 11.961 1 97.25 245 TYR B O 1
ATOM 4193 N N . LEU B 1 246 ? 6.938 30.141 11.289 1 95.56 246 LEU B N 1
ATOM 4194 C CA . LEU B 1 246 ? 6.441 31.391 10.727 1 95.56 246 LEU B CA 1
ATOM 4195 C C . LEU B 1 246 ? 6.238 32.438 11.812 1 95.56 246 LEU B C 1
ATOM 4197 O O . LEU B 1 246 ? 6.574 33.625 11.617 1 95.56 246 LEU B O 1
ATOM 4201 N N . VAL B 1 247 ? 5.711 32.031 12.906 1 93.19 247 VAL B N 1
ATOM 4202 C CA . VAL B 1 247 ? 5.484 32.938 14.016 1 93.19 247 VAL B CA 1
ATOM 4203 C C . VAL B 1 247 ? 6.824 33.438 14.562 1 93.19 247 VAL B C 1
ATOM 4205 O O . VAL B 1 247 ? 7.016 34.625 14.766 1 93.19 247 VAL B O 1
ATOM 4208 N N . LYS B 1 248 ? 7.738 32.531 14.758 1 91.88 248 LYS B N 1
ATOM 4209 C CA . LYS B 1 248 ? 9.039 32.875 15.32 1 91.88 248 LYS B CA 1
ATOM 4210 C C . LYS B 1 248 ? 9.789 33.844 14.43 1 91.88 248 LYS B C 1
ATOM 4212 O O . LYS B 1 248 ? 10.523 34.719 14.914 1 91.88 248 LYS B O 1
ATOM 4217 N N . ASN B 1 249 ? 9.594 33.75 13.188 1 92.75 249 ASN B N 1
ATOM 4218 C CA . ASN B 1 249 ? 10.305 34.594 12.227 1 92.75 249 ASN B CA 1
ATOM 4219 C C . ASN B 1 249 ? 9.469 35.781 11.805 1 92.75 249 ASN B C 1
ATOM 4221 O O . ASN B 1 249 ? 9.766 36.438 10.797 1 92.75 249 ASN B O 1
ATOM 4225 N N . ASP B 1 250 ? 8.352 36.094 12.422 1 90 250 ASP B N 1
ATOM 4226 C CA . ASP B 1 250 ? 7.527 37.281 12.32 1 90 250 ASP B CA 1
ATOM 4227 C C . ASP B 1 250 ? 6.871 37.375 10.938 1 90 250 ASP B C 1
ATOM 4229 O O . ASP B 1 250 ? 6.738 38.469 10.383 1 90 250 ASP B O 1
ATOM 4233 N N . MET B 1 251 ? 6.648 36.25 10.367 1 89.81 251 MET B N 1
ATOM 4234 C CA . MET B 1 251 ? 5.906 36.219 9.109 1 89.81 251 MET B CA 1
ATOM 4235 C C . MET B 1 251 ? 4.406 36.312 9.359 1 89.81 251 MET B C 1
ATOM 4237 O O . MET B 1 251 ? 3.652 36.75 8.484 1 89.81 251 MET B O 1
ATOM 4241 N N . LEU B 1 252 ? 4.031 35.75 10.453 1 82.88 252 LEU B N 1
ATOM 4242 C CA . LEU B 1 252 ? 2.643 35.844 10.898 1 82.88 252 LEU B CA 1
ATOM 4243 C C . LEU B 1 252 ? 2.512 36.688 12.148 1 82.88 252 LEU B C 1
ATOM 4245 O O . LEU B 1 252 ? 3.346 36.625 13.055 1 82.88 252 LEU B O 1
ATOM 4249 N N . ARG B 1 253 ? 1.711 37.719 11.992 1 72.44 253 ARG B N 1
ATOM 4250 C CA . ARG B 1 253 ? 1.499 38.562 13.156 1 72.44 253 ARG B CA 1
ATOM 4251 C C . ARG B 1 253 ? 0.74 37.812 14.25 1 72.44 253 ARG B C 1
ATOM 4253 O O . ARG B 1 253 ? -0.394 37.375 14.039 1 72.44 253 ARG B O 1
ATOM 4260 N N . PHE B 1 254 ? 1.47 37.5 15.289 1 65.38 254 PHE B N 1
ATOM 4261 C CA . PHE B 1 254 ? 0.894 36.688 16.344 1 65.38 254 PHE B CA 1
ATOM 4262 C C . PHE B 1 254 ? 0.122 37.531 17.344 1 65.38 254 PHE B C 1
ATOM 4264 O O . PHE B 1 254 ? 0.641 37.875 18.406 1 65.38 254 PHE B O 1
ATOM 4271 N N . GLU B 1 255 ? -0.448 38.594 17.078 1 64.81 255 GLU B N 1
ATOM 4272 C CA . GLU B 1 255 ? -1.178 39.312 18.109 1 64.81 255 GLU B CA 1
ATOM 4273 C C . GLU B 1 255 ? -2.387 38.531 18.594 1 64.81 255 GLU B C 1
ATOM 4275 O O . GLU B 1 255 ? -2.783 38.656 19.75 1 64.81 255 GLU B O 1
ATOM 4280 N N . ASP B 1 256 ? -3.043 37.656 17.859 1 71.62 256 ASP B N 1
ATOM 4281 C CA . ASP B 1 256 ? -4.234 36.844 18.125 1 71.62 256 ASP B CA 1
ATOM 4282 C C . ASP B 1 256 ? -4.07 35.438 17.594 1 71.62 256 ASP B C 1
ATOM 4284 O O . ASP B 1 256 ? -3.105 35.125 16.891 1 71.62 256 ASP B O 1
ATOM 4288 N N . ASN B 1 257 ? -4.801 34.406 18.344 1 85.31 257 ASN B N 1
ATOM 4289 C CA . ASN B 1 257 ? -4.855 33.031 17.797 1 85.31 257 ASN B CA 1
ATOM 4290 C C . ASN B 1 257 ? -4.934 33.062 16.281 1 85.31 257 ASN B C 1
ATOM 4292 O O . ASN B 1 257 ? -5.66 33.844 15.688 1 85.31 257 ASN B O 1
ATOM 4296 N N . ILE B 1 258 ? -3.947 32.438 15.641 1 91.75 258 ILE B N 1
ATOM 4297 C CA . ILE B 1 258 ? -3.826 32.438 14.188 1 91.75 258 ILE B CA 1
ATOM 4298 C C . ILE B 1 258 ? -4.184 31.062 13.641 1 91.75 258 ILE B C 1
ATOM 4300 O O . ILE B 1 258 ? -3.85 30.047 14.25 1 91.75 258 ILE B O 1
ATOM 4304 N N . THR B 1 259 ? -4.953 31.094 12.57 1 95.06 259 THR B N 1
ATOM 4305 C CA . THR B 1 259 ? -5.219 29.875 11.82 1 95.06 259 THR B CA 1
ATOM 4306 C C . THR B 1 259 ? -4.695 30 10.398 1 95.06 259 THR B C 1
ATOM 4308 O O . THR B 1 259 ? -4.977 30.969 9.703 1 95.06 259 THR B O 1
ATOM 4311 N N . ILE B 1 260 ? -3.896 29.078 10.055 1 96.25 260 ILE B N 1
ATOM 4312 C CA . ILE B 1 260 ? -3.414 29.062 8.672 1 96.25 260 ILE B CA 1
ATOM 4313 C C . ILE B 1 260 ? -3.824 27.75 8 1 96.25 260 ILE B C 1
ATOM 4315 O O . ILE B 1 260 ? -4.012 26.734 8.68 1 96.25 260 ILE B O 1
ATOM 4319 N N . ILE B 1 261 ? -4.008 27.797 6.723 1 98.12 261 ILE B N 1
ATOM 4320 C CA . ILE B 1 261 ? -4.336 26.641 5.895 1 98.12 261 ILE B CA 1
ATOM 4321 C C . ILE B 1 261 ? -3.156 26.312 4.977 1 98.12 261 ILE B C 1
ATOM 4323 O O . ILE B 1 261 ? -2.783 27.125 4.125 1 98.12 261 ILE B O 1
ATOM 4327 N N . CYS B 1 262 ? -2.609 25.156 5.16 1 98.56 262 CYS B N 1
ATOM 4328 C CA . CYS B 1 262 ? -1.47 24.719 4.363 1 98.56 262 CYS B CA 1
ATOM 4329 C C . CYS B 1 262 ? -1.902 23.703 3.309 1 98.56 262 CYS B C 1
ATOM 4331 O O . CYS B 1 262 ? -2.379 22.625 3.641 1 98.56 262 CYS B O 1
ATOM 4333 N N . GLU B 1 263 ? -1.751 24.109 2.031 1 98.56 263 GLU B N 1
ATOM 4334 C CA . GLU B 1 263 ? -2.014 23.125 0.987 1 98.56 263 GLU B CA 1
ATOM 4335 C C . GLU B 1 263 ? -0.773 22.281 0.694 1 98.56 263 GLU B C 1
ATOM 4337 O O . GLU B 1 263 ? 0.348 22.797 0.717 1 98.56 263 GLU B O 1
ATOM 4342 N N . GLN B 1 264 ? -0.941 21.016 0.564 1 98.44 264 GLN B N 1
ATOM 4343 C CA . GLN B 1 264 ? 0.107 20.031 0.321 1 98.44 264 GLN B CA 1
ATOM 4344 C C . GLN B 1 264 ? -0.394 18.906 -0.582 1 98.44 264 GLN B C 1
ATOM 4346 O O . GLN B 1 264 ? -1.6 18.672 -0.67 1 98.44 264 GLN B O 1
ATOM 4351 N N . GLY B 1 265 ? 0.508 18.203 -1.253 1 97.25 265 GLY B N 1
ATOM 4352 C CA . GLY B 1 265 ? 0.163 17.031 -2.031 1 97.25 265 GLY B CA 1
ATOM 4353 C C . GLY B 1 265 ? -0.402 17.359 -3.398 1 97.25 265 GLY B C 1
ATOM 4354 O O . GLY B 1 265 ? -0.795 16.469 -4.148 1 97.25 265 GLY B O 1
ATOM 4355 N N . TYR B 1 266 ? -0.422 18.594 -3.787 1 95.12 266 TYR B N 1
ATOM 4356 C CA . TYR B 1 266 ? -1.042 19.031 -5.035 1 95.12 266 TYR B CA 1
ATOM 4357 C C . TYR B 1 266 ? -0.284 18.484 -6.238 1 95.12 266 TYR B C 1
ATOM 4359 O O . TYR B 1 266 ? -0.888 18.156 -7.266 1 95.12 266 TYR B O 1
ATOM 4367 N N . TYR B 1 267 ? 0.932 18.266 -6.082 1 93.62 267 TYR B N 1
ATOM 4368 C CA . TYR B 1 267 ? 1.754 17.891 -7.227 1 93.62 267 TYR B CA 1
ATOM 4369 C C . TYR B 1 267 ? 1.973 16.375 -7.27 1 93.62 267 TYR B C 1
ATOM 4371 O O . TYR B 1 267 ? 2.758 15.883 -8.078 1 93.62 267 TYR B O 1
ATOM 4379 N N . MET B 1 268 ? 1.426 15.703 -6.395 1 91.56 268 MET B N 1
ATOM 4380 C CA . MET B 1 268 ? 1.388 14.25 -6.43 1 91.56 268 MET B CA 1
ATOM 4381 C C . MET B 1 268 ? -0.035 13.742 -6.645 1 91.56 268 MET B C 1
ATOM 4383 O O . MET B 1 268 ? -0.313 12.555 -6.461 1 91.56 268 MET B O 1
ATOM 4387 N N . ASN B 1 269 ? -0.958 14.586 -6.953 1 89.31 269 ASN B N 1
ATOM 4388 C CA . ASN B 1 269 ? -2.35 14.297 -7.285 1 89.31 269 ASN B CA 1
ATOM 4389 C C . ASN B 1 269 ? -3.119 13.781 -6.074 1 89.31 269 ASN B C 1
ATOM 4391 O O . ASN B 1 269 ? -3.957 12.883 -6.203 1 89.31 269 ASN B O 1
ATOM 4395 N N . ARG B 1 270 ? -2.809 14.25 -4.945 1 94.44 270 ARG B N 1
ATOM 4396 C CA . ARG B 1 270 ? -3.521 14 -3.699 1 94.44 270 ARG B CA 1
ATOM 4397 C C . ARG B 1 270 ? -3.658 15.273 -2.875 1 94.44 270 ARG B C 1
ATOM 4399 O O . ARG B 1 270 ? -3.105 15.375 -1.777 1 94.44 270 ARG B O 1
ATOM 4406 N N . PRO B 1 271 ? -4.379 16.156 -3.369 1 96.62 271 PRO B N 1
ATOM 4407 C CA . PRO B 1 271 ? -4.48 17.453 -2.707 1 96.62 271 PRO B CA 1
ATOM 4408 C C . PRO B 1 271 ? -4.957 17.359 -1.262 1 96.62 271 PRO B C 1
ATOM 4410 O O . PRO B 1 271 ? -5.922 16.641 -0.978 1 96.62 271 PRO B O 1
ATOM 4413 N N . SER B 1 272 ? -4.266 18.031 -0.418 1 98.19 272 SER B N 1
ATOM 4414 C CA . SER B 1 272 ? -4.559 18.062 1.012 1 98.19 272 SER B CA 1
ATOM 4415 C C . SER B 1 272 ? -4.629 19.5 1.527 1 98.19 272 SER B C 1
ATOM 4417 O O . SER B 1 272 ? -4.027 20.406 0.945 1 98.19 272 SER B O 1
ATOM 4419 N N . LYS B 1 273 ? -5.395 19.703 2.547 1 98.38 273 LYS B N 1
ATOM 4420 C CA . LYS B 1 273 ? -5.465 20.953 3.295 1 98.38 273 LYS B CA 1
ATOM 4421 C C . LYS B 1 273 ? -5.301 20.719 4.793 1 98.38 273 LYS B C 1
ATOM 4423 O O . LYS B 1 273 ? -6.184 20.141 5.434 1 98.38 273 LYS B O 1
ATOM 4428 N N . ILE B 1 274 ? -4.207 21.141 5.273 1 98.5 274 ILE B N 1
ATOM 4429 C CA . ILE B 1 274 ? -3.928 21 6.695 1 98.5 274 ILE B CA 1
ATOM 4430 C C . ILE B 1 274 ? -4.211 22.312 7.414 1 98.5 274 ILE B C 1
ATOM 4432 O O . ILE B 1 274 ? -3.682 23.359 7.035 1 98.5 274 ILE B O 1
ATOM 4436 N N . VAL B 1 275 ? -5.047 22.281 8.406 1 98.38 275 VAL B N 1
ATOM 4437 C CA . VAL B 1 275 ? -5.348 23.438 9.234 1 98.38 275 VAL B CA 1
ATOM 4438 C C . VAL B 1 275 ? -4.395 23.484 10.43 1 98.38 275 VAL B C 1
ATOM 4440 O O . VAL B 1 275 ? -4.246 22.484 11.148 1 98.38 275 VAL B O 1
ATOM 4443 N N . VAL B 1 276 ? -3.73 24.562 10.562 1 97.56 276 VAL B N 1
ATOM 4444 C CA . VAL B 1 276 ? -2.838 24.781 11.695 1 97.56 276 VAL B CA 1
ATOM 4445 C C . VAL B 1 276 ? -3.346 25.953 12.531 1 97.56 276 VAL B C 1
ATOM 4447 O O . VAL B 1 276 ? -3.543 27.062 12.016 1 97.56 276 VAL B O 1
ATOM 4450 N N . ARG B 1 277 ? -3.533 25.641 13.742 1 96.31 277 ARG B N 1
ATOM 4451 C CA . ARG B 1 277 ? -3.932 26.688 14.688 1 96.31 277 ARG B CA 1
ATOM 4452 C C . ARG B 1 277 ? -2.834 26.938 15.719 1 96.31 277 ARG B C 1
ATOM 4454 O O . ARG B 1 277 ? -2.352 26 16.359 1 96.31 277 ARG B O 1
ATOM 4461 N N . LEU B 1 278 ? -2.488 28.172 15.812 1 95.06 278 LEU B N 1
ATOM 4462 C CA . LEU B 1 278 ? -1.458 28.625 16.75 1 95.06 278 LEU B CA 1
ATOM 4463 C C . LEU B 1 278 ? -2.051 29.516 17.828 1 95.06 278 LEU B C 1
ATOM 4465 O O . LEU B 1 278 ? -2.688 30.531 17.516 1 95.06 278 LEU B O 1
ATOM 4469 N N . GLU B 1 279 ? -1.809 29.078 19.031 1 93 279 GLU B N 1
ATOM 4470 C CA . GLU B 1 279 ? -2.355 29.828 20.172 1 93 279 GLU B CA 1
ATOM 4471 C C . GLU B 1 279 ? -1.273 30.141 21.203 1 93 279 GLU B C 1
ATOM 4473 O O . GLU B 1 279 ? -0.229 29.484 21.234 1 93 279 GLU B O 1
ATOM 4478 N N . GLY B 1 280 ? -1.555 31.188 22.047 1 90.38 280 GLY B N 1
ATOM 4479 C CA . GLY B 1 280 ? -0.636 31.562 23.125 1 90.38 280 GLY B CA 1
ATOM 4480 C C . GLY B 1 280 ? 0.217 32.781 22.781 1 90.38 280 GLY B C 1
ATOM 4481 O O . GLY B 1 280 ? -0.3 33.781 22.344 1 90.38 280 GLY B O 1
ATOM 4482 N N . THR B 1 281 ? 1.532 32.656 23.109 1 86.44 281 THR B N 1
ATOM 4483 C CA . THR B 1 281 ? 2.488 33.719 22.828 1 86.44 281 THR B CA 1
ATOM 4484 C C . THR B 1 281 ? 3.633 33.188 21.953 1 86.44 281 THR B C 1
ATOM 4486 O O . THR B 1 281 ? 3.783 31.969 21.797 1 86.44 281 THR B O 1
ATOM 4489 N N . LYS B 1 282 ? 4.375 34.094 21.453 1 83.12 282 LYS B N 1
ATOM 4490 C CA . LYS B 1 282 ? 5.508 33.75 20.609 1 83.12 282 LYS B CA 1
ATOM 4491 C C . LYS B 1 282 ? 6.477 32.812 21.359 1 83.12 282 LYS B C 1
ATOM 4493 O O . LYS B 1 282 ? 7.102 31.953 20.75 1 83.12 282 LYS B O 1
ATOM 4498 N N . ASP B 1 283 ? 6.555 33.031 22.672 1 83.62 283 ASP B N 1
ATOM 4499 C CA . ASP B 1 283 ? 7.52 32.312 23.469 1 83.62 283 ASP B CA 1
ATOM 4500 C C . ASP B 1 283 ? 6.898 31.031 24.047 1 83.62 283 ASP B C 1
ATOM 4502 O O . ASP B 1 283 ? 7.605 30.172 24.578 1 83.62 283 ASP B O 1
ATOM 4506 N N . ASP B 1 284 ? 5.621 30.922 23.938 1 89 284 ASP B N 1
ATOM 4507 C CA . ASP B 1 284 ? 4.887 29.766 24.438 1 89 284 ASP B CA 1
ATOM 4508 C C . ASP B 1 284 ? 3.711 29.422 23.531 1 89 284 ASP B C 1
ATOM 4510 O O . ASP B 1 284 ? 2.553 29.641 23.891 1 89 284 ASP B O 1
ATOM 4514 N N . LEU B 1 285 ? 4.027 28.781 22.484 1 92.25 285 LEU B N 1
ATOM 4515 C CA . LEU B 1 285 ? 3.047 28.516 21.438 1 92.25 285 LEU B CA 1
ATOM 4516 C C . LEU B 1 285 ? 2.393 27.141 21.641 1 92.25 285 LEU B C 1
ATOM 4518 O O . LEU B 1 285 ? 3.08 26.156 21.891 1 92.25 285 LEU B O 1
ATOM 4522 N N . THR B 1 286 ? 1.128 27.156 21.641 1 93.94 286 THR B N 1
ATOM 4523 C CA . THR B 1 286 ? 0.372 25.922 21.453 1 93.94 286 THR B CA 1
ATOM 4524 C C . THR B 1 286 ? 0.03 25.703 19.984 1 93.94 286 THR B C 1
ATOM 4526 O O . THR B 1 286 ? -0.528 26.578 19.344 1 93.94 286 THR B O 1
ATOM 4529 N N . VAL B 1 287 ? 0.402 24.547 19.516 1 95.81 287 VAL B N 1
ATOM 4530 C CA . VAL B 1 287 ? 0.179 24.234 18.109 1 95.81 287 VAL B CA 1
ATOM 4531 C C . VAL B 1 287 ? -0.874 23.125 17.984 1 95.81 287 VAL B C 1
ATOM 4533 O O . VAL B 1 287 ? -0.742 22.078 18.609 1 95.81 287 VAL B O 1
ATOM 4536 N N . LYS B 1 288 ? -1.913 23.406 17.25 1 96.56 288 LYS B N 1
ATOM 4537 C CA . LYS B 1 288 ? -2.924 22.422 16.891 1 96.56 288 LYS B CA 1
ATOM 4538 C C . LYS B 1 288 ? -2.982 22.203 15.391 1 96.56 288 LYS B C 1
ATOM 4540 O O . LYS B 1 288 ? -2.844 23.141 14.609 1 96.56 288 LYS B O 1
ATOM 4545 N N . VAL B 1 289 ? -3.098 20.969 15.031 1 97.81 289 VAL B N 1
ATOM 4546 C CA . VAL B 1 289 ? -3.158 20.625 13.609 1 97.81 289 VAL B CA 1
ATOM 4547 C C . VAL B 1 289 ? -4.363 19.719 13.352 1 97.81 289 VAL B C 1
ATOM 4549 O O . VAL B 1 289 ? -4.738 18.906 14.195 1 97.81 289 VAL B O 1
ATOM 4552 N N . GLY B 1 290 ? -4.98 19.875 12.25 1 98.31 290 GLY B N 1
ATOM 4553 C CA . GLY B 1 290 ? -6.109 19.031 11.859 1 98.31 290 GLY B CA 1
ATOM 4554 C C . GLY B 1 290 ? -6.711 19.438 10.523 1 98.31 290 GLY B C 1
ATOM 4555 O O . GLY B 1 290 ? -6.004 19.938 9.648 1 98.31 290 GLY B O 1
ATOM 4556 N N . GLY B 1 291 ? -8 19.094 10.406 1 98.12 291 GLY B N 1
ATOM 4557 C CA . GLY B 1 291 ? -8.727 19.375 9.172 1 98.12 291 GLY B CA 1
ATOM 4558 C C . GLY B 1 291 ? -9.883 18.406 8.938 1 98.12 291 GLY B C 1
ATOM 4559 O O . GLY B 1 291 ? -10.406 17.812 9.883 1 98.12 291 GLY B O 1
ATOM 4560 N N . GLU B 1 292 ? -10.367 18.453 7.711 1 98.12 292 GLU B N 1
ATOM 4561 C CA . GLU B 1 292 ? -11.453 17.578 7.285 1 98.12 292 GLU B CA 1
ATOM 4562 C C . GLU B 1 292 ? -10.938 16.188 6.926 1 98.12 292 GLU B C 1
ATOM 4564 O O . GLU B 1 292 ? -9.727 15.953 6.91 1 98.12 292 GLU B O 1
ATOM 4569 N N . ALA B 1 293 ? -11.82 15.289 6.797 1 98.44 293 ALA B N 1
ATOM 4570 C CA . ALA B 1 293 ? -11.57 13.969 6.238 1 98.44 293 ALA B CA 1
ATOM 4571 C C . ALA B 1 293 ? -12.773 13.461 5.449 1 98.44 293 ALA B C 1
ATOM 4573 O O . ALA B 1 293 ? -13.852 14.055 5.512 1 98.44 293 ALA B O 1
ATOM 4574 N N . VAL B 1 294 ? -12.578 12.445 4.711 1 98.06 294 VAL B N 1
ATOM 4575 C CA . VAL B 1 294 ? -13.68 11.891 3.924 1 98.06 294 VAL B CA 1
ATOM 4576 C C . VAL B 1 294 ? -13.562 10.367 3.873 1 98.06 294 VAL B C 1
ATOM 4578 O O . VAL B 1 294 ? -12.477 9.828 3.645 1 98.06 294 VAL B O 1
ATOM 4581 N N . ILE B 1 295 ? -14.625 9.672 4.195 1 98.12 295 ILE B N 1
ATOM 4582 C CA . ILE B 1 295 ? -14.68 8.219 4.043 1 98.12 295 ILE B CA 1
ATOM 4583 C C . ILE B 1 295 ? -14.773 7.859 2.561 1 98.12 295 ILE B C 1
ATOM 4585 O O . ILE B 1 295 ? -15.734 8.242 1.883 1 98.12 295 ILE B O 1
ATOM 4589 N N . VAL B 1 296 ? -13.812 7.121 2.104 1 98.06 296 VAL B N 1
ATOM 4590 C CA . VAL B 1 296 ? -13.766 6.828 0.674 1 98.06 296 VAL B CA 1
ATOM 4591 C C . VAL B 1 296 ? -14.148 5.371 0.429 1 98.06 296 VAL B C 1
ATOM 4593 O O . VAL B 1 296 ? -14.602 5.02 -0.663 1 98.06 296 VAL B O 1
ATOM 4596 N N . MET B 1 297 ? -13.922 4.535 1.379 1 97.69 297 MET B N 1
ATOM 4597 C CA . MET B 1 297 ? -14.242 3.115 1.284 1 97.69 297 MET B CA 1
ATOM 4598 C C . MET B 1 297 ? -14.914 2.623 2.562 1 97.69 297 MET B C 1
ATOM 4600 O O . MET B 1 297 ? -14.492 2.979 3.666 1 97.69 297 MET B O 1
ATOM 4604 N N . GLU B 1 298 ? -15.977 1.906 2.43 1 97.88 298 GLU B N 1
ATOM 4605 C CA . GLU B 1 298 ? -16.688 1.288 3.543 1 97.88 298 GLU B CA 1
ATOM 4606 C C . GLU B 1 298 ? -16.984 -0.184 3.264 1 97.88 298 GLU B C 1
ATOM 4608 O O . GLU B 1 298 ? -17.5 -0.529 2.201 1 97.88 298 GLU B O 1
ATOM 4613 N N . GLY B 1 299 ? -16.594 -1.042 4.223 1 97.69 299 GLY B N 1
ATOM 4614 C CA . GLY B 1 299 ? -16.859 -2.457 4.02 1 97.69 299 GLY B CA 1
ATOM 4615 C C . GLY B 1 299 ? -16.547 -3.303 5.242 1 97.69 299 GLY B C 1
ATOM 4616 O O . GLY B 1 299 ? -16.625 -2.816 6.371 1 97.69 299 GLY B O 1
ATOM 4617 N N . GLU B 1 300 ? -16.469 -4.559 5 1 98.31 300 GLU B N 1
ATOM 4618 C CA . GLU B 1 300 ? -16.109 -5.535 6.02 1 98.31 300 GLU B CA 1
ATOM 4619 C C . GLU B 1 300 ? -14.867 -6.332 5.617 1 98.31 300 GLU B C 1
ATOM 4621 O O . GLU B 1 300 ? -14.664 -6.602 4.434 1 98.31 300 GLU B O 1
ATOM 4626 N N . ILE B 1 301 ? -14.094 -6.625 6.605 1 97.88 301 ILE B N 1
ATOM 4627 C CA . ILE B 1 301 ? -12.898 -7.434 6.383 1 97.88 301 ILE B CA 1
ATOM 4628 C C . ILE B 1 301 ? -12.977 -8.719 7.207 1 97.88 301 ILE B C 1
ATOM 4630 O O . ILE B 1 301 ? -13.336 -8.68 8.383 1 97.88 301 ILE B O 1
ATOM 4634 N N . ARG B 1 302 ? -12.719 -9.82 6.527 1 96.75 302 ARG B N 1
ATOM 4635 C CA . ARG B 1 302 ? -12.688 -11.133 7.168 1 96.75 302 ARG B CA 1
ATOM 4636 C C . ARG B 1 302 ? -11.297 -11.445 7.711 1 96.75 302 ARG B C 1
ATOM 4638 O O . ARG B 1 302 ? -10.305 -11.336 6.984 1 96.75 302 ARG B O 1
ATOM 4645 N N . TYR B 1 303 ? -11.133 -11.844 8.992 1 91.94 303 TYR B N 1
ATOM 4646 C CA . TYR B 1 303 ? -9.812 -12.109 9.555 1 91.94 303 TYR B CA 1
ATOM 4647 C C . TYR B 1 303 ? -9.75 -13.508 10.148 1 91.94 303 TYR B C 1
ATOM 4649 O O . TYR B 1 303 ? -8.734 -13.898 10.734 1 91.94 303 TYR B O 1
ATOM 4657 N N . SER B 1 304 ? -10.68 -14.391 10.195 1 82.19 304 SER B N 1
ATOM 4658 C CA . SER B 1 304 ? -10.734 -15.812 10.539 1 82.19 304 SER B CA 1
ATOM 4659 C C . SER B 1 304 ? -11.883 -16.516 9.82 1 82.19 304 SER B C 1
ATOM 4661 O O . SER B 1 304 ? -12.852 -15.867 9.414 1 82.19 304 SER B O 1
#

InterPro domains:
  IPR003719 Phenazine biosynthesis PhzF-like [PF02567] (8-299)
  IPR003719 Phenazine biosynthesis PhzF-like [PIRSF016184] (5-302)
  IPR003719 Phenazine biosynthesis PhzF-like [PTHR13774] (2-301)
  IPR003719 Phenazine biosynthesis PhzF-like [TIGR00654] (1-301)

Secondary structure (DSSP, 8-state):
-EEEEEEEEET-SSTT-SEEEEEES--TT--HHHHHHHHHHHTSS-EEEEEE--SSS-SEEEEEE-SS-EES--HHHHHHHHHHHHHTTSS--SSSEEEEEEEETTEEEEEEEEEETTEEEEEEEEPPPPEEEEE-S-HHHHHHHHTS-GGGBS-TTS----EEEESSSEEEEEEBS-HHHHHH----HHHHHHHHHHHT--EEEEEES--SSTT-SEEEEEEEGGGTEEEES--HHHHHHHHHHHHHTTSS--SS-EEEEEEE-GGGT--EEEEEEEEEETTEEEEEEEE-EEEEEEEEEE--/-EEEEEEEEET-SSTT-SEEEEEES--TT--HHHHHHHHHHHTSS-EEEEEE--SSS-SEEEEEE-SS-EES--HHHHHHHHHHHHHTTSS--SSSEEEEEEEETTEEEEEEEEEETTEEEEEEEEPPPPEEEEE-S-HHHHHHHHTS-GGGBS-TTS----EEEESSSEEEEEEBS-HHHHHH----HHHHHHHHHHHT--EEEEEES--SSTT-SEEEEEEEGGGTEEEES--HHHHHHHHHHHHHTTSS--SS-EEEEEEE-GGGT--EEEEEEEEEETTEEEEEEEE-EEEEEEEEEE--

Nearest PDB structures (foldseek):
  6r76-assembly2_D  TM=7.183E-01  e=1.728E-17  Thermococcus litoralis DSM 5473
  6r76-assembly1_B  TM=7.336E-01  e=8.481E-17  Thermococcus litoralis DSM 5473
  6r77-assembly1_B  TM=6.543E-01  e=6.757E-17  Thermococcus litoralis
  4lb0-assembly1_A  TM=6.102E-01  e=2.563E-15  Allorhizobium ampelinum S4
  4k7g-assembly1_B  TM=6.388E-01  e=2.633E-14  Allorhizobium ampelinum S4

Organism: NCBI:txid360422

Radius of gyration: 26.52 Å; Cα contacts (8 Å, |Δi|>4): 1676; chains: 2; bounding box: 56×80×63 Å

pLDDT: mean 95.42, std 4.76, range [64.06, 98.88]

Solvent-accessible surface area (backbone atoms only — not comparable to full-atom values): 30136 Å² total; per-residue (Å²): 79,74,38,58,36,31,34,20,19,12,23,12,78,48,70,68,14,14,34,59,18,35,29,24,76,65,37,77,90,61,50,74,67,54,51,39,48,52,16,37,68,52,43,36,72,32,24,28,35,24,33,83,40,95,53,96,82,32,46,30,36,45,47,37,18,25,49,85,44,75,50,47,75,54,69,56,39,48,40,23,42,54,43,49,37,30,69,70,58,74,43,80,53,47,76,46,78,45,76,44,34,36,30,36,79,74,41,76,42,64,34,38,37,34,25,54,88,55,33,67,62,34,26,38,34,69,48,48,65,70,42,80,72,51,67,64,80,60,56,59,59,53,19,57,33,37,40,45,60,56,87,40,54,24,37,88,98,51,94,63,70,39,29,32,27,20,20,84,53,38,27,28,40,34,47,20,56,31,50,68,54,57,69,54,52,50,55,42,54,71,57,42,26,52,53,19,59,75,69,70,38,44,30,40,36,35,33,22,70,44,50,95,48,87,85,38,52,26,26,41,48,37,36,24,44,65,72,74,38,59,64,50,28,56,54,59,47,58,48,34,23,44,54,53,50,35,42,71,67,64,73,40,82,73,86,53,77,42,77,44,31,38,30,20,12,62,88,74,69,13,46,17,42,39,36,28,37,40,35,82,44,91,91,52,49,45,35,27,29,32,30,32,44,31,79,29,28,46,34,37,35,44,79,97,79,74,38,60,38,32,34,20,20,12,24,12,78,49,71,66,15,14,35,59,18,34,28,25,76,63,36,77,90,61,50,73,69,54,50,38,48,50,15,37,67,51,44,37,73,32,23,29,35,24,34,83,41,94,54,95,83,32,46,30,36,45,47,37,18,26,48,84,43,76,48,47,75,57,69,55,37,48,38,22,40,54,44,49,38,29,69,70,59,76,43,79,54,46,76,46,76,45,76,43,34,34,31,35,78,76,41,77,42,65,34,40,37,32,25,53,87,55,33,67,63,34,26,37,34,69,49,48,64,72,42,80,72,51,67,66,80,60,56,60,59,51,19,57,33,37,41,44,58,57,85,40,54,24,38,88,97,53,92,63,71,39,28,33,29,21,20,84,53,36,28,28,39,34,47,22,54,30,50,68,54,58,69,55,50,49,56,40,56,71,55,44,27,52,53,18,60,74,69,70,36,44,30,41,38,34,32,22,70,45,50,95,49,87,84,37,52,25,26,41,47,37,37,24,44,64,73,74,38,60,64,50,27,56,56,60,48,58,49,34,24,44,53,52,50,34,43,72,68,65,74,39,81,72,86,55,77,40,76,44,31,38,30,20,13,64,91,75,70,14,44,18,42,39,35,30,37,41,35,82,43,93,90,52,48,44,36,28,30,32,30,33,46,32,79,28,27,47,33,38,34,44,79,97

Sequence (608 aa):
MKKVIYGVDAFSATPFGGNPAGVVPNAIGLNHRDMLKIAMEMNLSETAFIFPLQDDVSDYEVRFFTPTQEVDLCGHATIASFFALASKGIITGTNNVKIVKQKTKAGILPVELYFKDSKIYSVMMTQTKPNFLFKVEDLCELAEIMGINAQDIGIDGYHLIPQAVSTGLTDIMLPVKSLSALKSINPNYDRLVQYSNKLNIIGVHAFTLETEEDSSTLACRNFGPAAGINEEAATGTSNGALGAYLVKNDMLRFEDNITIICEQGYYMNRPSKIVVRLEGTKDDLTVKVGGEAVIVMEGEIRYSMKKVIYGVDAFSATPFGGNPAGVVPNAIGLNHRDMLKIAMEMNLSETAFIFPLQDDVSDYEVRFFTPTQEVDLCGHATIASFFALASKGIITGTNNVKIVKQKTKAGILPVELYFKDSKIYSVMMTQTKPNFLFKVEDLCELAEIMGINAQDIGIDGYHLIPQAVSTGLTDIMLPVKSLSALKSINPNYDRLVQYSNKLNIIGVHAFTLETEEDSSTLACRNFGPAAGINEEAATGTSNGALGAYLVKNDMLRFEDNITIICEQGYYMNRPSKIVVRLEGTKDDLTVKVGGEAVIVMEGEIRYS